Protein AF-G3IIF5-F1 (afdb_monomer_lite)

InterPro domains:
  IPR003054 Keratin, type II [PR01276] (38-46)
  IPR003054 Keratin, type II [PR01276] (65-77)
  IPR003054 Keratin, type II [PR01276] (110-123)
  IPR003054 Keratin, type II [PR01276] (124-143)
  IPR003054 Keratin, type II [PR01276] (235-252)
  IPR003054 Keratin, type II [PR01276] (286-301)
  IPR018039 Intermediate filament protein, conserved site [PS00226] (333-341)
  IPR032444 Keratin type II head [PF16208] (5-32)
  IPR039008 Intermediate filament, rod domain [PF00038] (35-346)
  IPR039008 Intermediate filament, rod domain [PS51842] (36-347)
  IPR039008 Intermediate filament, rod domain [SM01391] (35-346)

Foldseek 3Di:
DDDDDDDDDDDDDPPVPPDPPPPVPDPVNVVVVVVVVVVVVVVVVVVVVVVVVVVVVVVVVVVVVVVVVVVVVVVVPPPPCVVVVVVVVVVVVVVVVVVVVVVVVVVVVVVVVVVVVVVVVVVVVVVVVVVVVVVVVVVVVVVVVVVVVVVVVVVVVVVVVVVVVVVVVVVVVVVVVVVVVVVVVVVVPDPPDPPDDPPPPVVVVVVVVVVVVVVVVVVVVVVVVVVVVVVVVVVVVVVVVVVVVVVVVVVVVVVVVVVVVVVVVVVVVVVVVVVVVVVVVVVVVVVVVVVVVVVVVVVVVVVVVVVVVVVVVVVVVVVVVVVVVVVVVVVVVVVVVVVVVVVVCVVVPDDDDDDDDDDDDDDDDDDDDDDDDDDDDDDDDDDDDDDDDDDDDDDDDDDDDDDDDDDDDDDDDDDDDDDDDDDDDDDDDDD

Radius of gyration: 76.96 Å; chains: 1; bounding box: 159×64×243 Å

Structure (mmCIF, N/CA/C/O backbone):
data_AF-G3IIF5-F1
#
_entry.id   AF-G3IIF5-F1
#
loop_
_atom_site.group_PDB
_atom_site.id
_atom_site.type_symbol
_atom_site.label_atom_id
_atom_site.label_alt_id
_atom_site.label_comp_id
_atom_site.label_asym_id
_atom_site.label_entity_id
_atom_site.label_seq_id
_atom_site.pdbx_PDB_ins_code
_atom_site.Cartn_x
_atom_site.Cartn_y
_atom_site.Cartn_z
_atom_site.occupancy
_atom_site.B_iso_or_equiv
_atom_site.auth_seq_id
_atom_site.auth_comp_id
_atom_site.auth_asym_id
_atom_site.auth_ato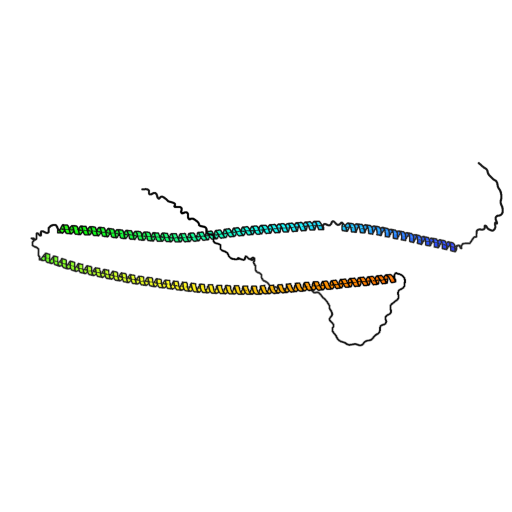m_id
_atom_site.pdbx_PDB_model_num
ATOM 1 N N . MET A 1 1 ? 41.427 35.664 -152.747 1.00 37.69 1 MET A N 1
ATOM 2 C CA . MET A 1 1 ? 42.113 36.935 -153.047 1.00 37.69 1 MET A CA 1
ATOM 3 C C . MET A 1 1 ? 43.599 36.705 -152.803 1.00 37.69 1 MET A C 1
ATOM 5 O O . MET A 1 1 ? 43.997 36.568 -151.658 1.00 37.69 1 MET A O 1
ATOM 9 N N . ALA A 1 2 ? 44.367 36.490 -153.875 1.00 37.22 2 ALA A N 1
ATOM 10 C CA . ALA A 1 2 ? 45.838 36.548 -153.862 1.00 37.22 2 ALA A CA 1
ATOM 11 C C . ALA A 1 2 ? 46.279 38.031 -153.719 1.00 37.22 2 ALA A C 1
ATOM 13 O O . ALA A 1 2 ? 45.378 38.876 -153.762 1.00 37.22 2 ALA A O 1
ATOM 14 N N . PRO A 1 3 ? 47.575 38.416 -153.656 1.00 48.50 3 PRO A N 1
ATOM 15 C CA . PRO A 1 3 ? 48.833 37.652 -153.747 1.00 48.50 3 PRO A CA 1
ATOM 16 C C . PRO A 1 3 ? 49.900 38.134 -152.719 1.00 48.50 3 PRO A C 1
ATOM 18 O O . PRO A 1 3 ? 49.604 38.946 -151.849 1.00 48.50 3 PRO A O 1
ATOM 21 N N . GLY A 1 4 ? 51.156 37.681 -152.825 1.00 41.31 4 GLY A N 1
ATOM 22 C CA . GLY A 1 4 ? 52.276 38.342 -152.135 1.00 41.31 4 GLY A CA 1
ATOM 23 C C . GLY A 1 4 ? 53.551 37.510 -152.025 1.00 41.31 4 GLY A C 1
ATOM 24 O O . GLY A 1 4 ? 53.877 37.028 -150.948 1.00 41.31 4 GLY A O 1
ATOM 25 N N . ALA A 1 5 ? 54.246 37.334 -153.148 1.00 32.97 5 ALA A N 1
ATOM 26 C CA . ALA A 1 5 ? 55.552 36.688 -153.264 1.00 32.97 5 ALA A CA 1
ATOM 27 C C . ALA A 1 5 ? 56.709 37.714 -153.242 1.00 32.97 5 ALA A C 1
ATOM 29 O O . ALA A 1 5 ? 56.517 38.854 -153.659 1.00 32.97 5 ALA A O 1
ATOM 30 N N . GLY A 1 6 ? 57.909 37.257 -152.851 1.00 38.91 6 GLY A N 1
ATOM 31 C CA . GLY A 1 6 ? 59.212 37.945 -152.985 1.00 38.91 6 GLY A CA 1
ATOM 32 C C . GLY A 1 6 ? 59.864 38.199 -151.620 1.00 38.91 6 GLY A C 1
ATOM 33 O O . GLY A 1 6 ? 59.351 39.004 -150.858 1.00 38.91 6 GLY A O 1
ATOM 34 N N . GLY A 1 7 ? 60.904 37.481 -151.173 1.00 35.66 7 GLY A N 1
ATOM 35 C CA . GLY A 1 7 ? 62.223 37.265 -151.804 1.00 35.66 7 GLY A CA 1
ATOM 36 C C . GLY A 1 7 ? 63.204 38.313 -151.222 1.00 35.66 7 GLY A C 1
ATOM 37 O O . GLY A 1 7 ? 62.819 39.467 -151.130 1.00 35.66 7 GLY A O 1
ATOM 38 N N . ILE A 1 8 ? 64.456 38.082 -150.800 1.00 39.34 8 ILE A N 1
ATOM 39 C CA . ILE A 1 8 ? 65.507 37.094 -151.109 1.00 39.34 8 ILE A CA 1
ATOM 40 C C . ILE A 1 8 ? 66.632 37.262 -150.044 1.00 39.34 8 ILE A C 1
ATOM 42 O O . ILE A 1 8 ? 67.011 38.405 -149.795 1.00 39.34 8 ILE A O 1
ATOM 46 N N . HIS A 1 9 ? 67.203 36.180 -149.484 1.00 37.97 9 HIS A N 1
ATOM 47 C CA . HIS A 1 9 ? 68.665 35.892 -149.432 1.00 37.97 9 HIS A CA 1
ATOM 48 C C . HIS A 1 9 ? 68.976 34.605 -148.640 1.00 37.97 9 HIS A C 1
ATOM 50 O O . HIS A 1 9 ? 69.070 34.590 -147.416 1.00 37.97 9 HIS A O 1
ATOM 56 N N . GLU A 1 10 ? 69.150 33.521 -149.391 1.00 35.50 10 GLU A N 1
ATOM 57 C CA . GLU A 1 10 ? 69.888 32.296 -149.048 1.00 35.50 10 GLU A CA 1
ATOM 58 C C . GLU A 1 10 ? 71.389 32.614 -149.281 1.00 35.50 10 GLU A C 1
ATOM 60 O O . GLU A 1 10 ? 71.694 33.415 -150.162 1.00 35.50 10 GLU A O 1
ATOM 65 N N . VAL A 1 11 ? 72.400 32.193 -148.516 1.00 35.38 11 VAL A N 1
ATOM 66 C CA . VAL A 1 11 ? 73.017 30.860 -148.341 1.00 35.38 11 VAL A CA 1
ATOM 67 C C . VAL A 1 11 ? 74.131 31.121 -147.294 1.00 35.38 11 VAL A C 1
ATOM 69 O O . VAL A 1 11 ? 74.827 32.129 -147.376 1.00 35.38 11 VAL A O 1
ATOM 72 N N . THR A 1 12 ? 74.351 30.350 -146.230 1.00 41.41 12 THR A N 1
ATOM 73 C CA . THR A 1 12 ? 75.228 29.166 -146.242 1.00 41.41 12 THR A CA 1
ATOM 74 C C . THR A 1 12 ? 75.060 28.447 -144.903 1.00 41.41 12 THR A C 1
ATOM 76 O O . THR A 1 12 ? 75.749 28.733 -143.925 1.00 41.41 12 THR A O 1
ATOM 79 N N . VAL A 1 13 ? 74.100 27.528 -144.832 1.00 43.28 13 VAL A N 1
ATOM 80 C CA . VAL A 1 13 ? 73.955 26.623 -143.688 1.00 43.28 13 VAL A CA 1
ATOM 81 C C . VAL A 1 13 ? 74.898 25.449 -143.920 1.00 43.28 13 VAL A C 1
ATOM 83 O O . VAL A 1 13 ? 74.824 24.789 -144.953 1.00 43.28 13 VAL A O 1
ATOM 86 N N . ASN A 1 14 ? 75.803 25.207 -142.974 1.00 41.97 14 ASN A N 1
ATOM 87 C CA . ASN A 1 14 ? 76.689 24.045 -142.965 1.00 41.97 14 ASN A CA 1
ATOM 88 C C . ASN A 1 14 ? 75.824 22.769 -142.875 1.00 41.97 14 ASN A C 1
ATOM 90 O O . ASN A 1 14 ? 75.380 22.381 -141.794 1.00 41.97 14 ASN A O 1
ATOM 94 N N . GLN A 1 15 ? 75.541 22.143 -144.022 1.00 55.34 15 GLN A N 1
ATOM 95 C CA . GLN A 1 15 ? 74.650 20.976 -144.141 1.00 55.34 15 GLN A CA 1
ATOM 96 C C . GLN A 1 15 ? 75.220 19.689 -143.506 1.00 55.34 15 GLN A C 1
ATOM 98 O O . GLN A 1 15 ? 74.565 18.653 -143.516 1.00 55.34 15 GLN A O 1
ATOM 103 N N . SER A 1 16 ? 76.410 19.749 -142.907 1.00 53.56 16 SER A N 1
ATOM 104 C CA . SER A 1 16 ? 77.092 18.652 -142.208 1.00 53.56 16 SER A CA 1
ATOM 105 C C . SER A 1 16 ? 77.016 18.732 -140.672 1.00 53.56 16 SER A C 1
ATOM 107 O O . SER A 1 16 ? 77.538 17.846 -140.003 1.00 53.56 16 SER A O 1
ATOM 109 N N . LEU A 1 17 ? 76.354 19.747 -140.094 1.00 46.88 17 LEU A N 1
ATOM 110 C CA . LEU A 1 17 ? 76.209 19.924 -138.632 1.00 46.88 17 LEU A CA 1
ATOM 111 C C . LEU A 1 17 ? 74.750 19.853 -138.128 1.00 46.88 17 LEU A C 1
ATOM 113 O O . LEU A 1 17 ? 74.480 20.144 -136.966 1.00 46.88 17 LEU A O 1
ATOM 117 N N . LEU A 1 18 ? 73.810 19.442 -138.988 1.00 45.41 18 LEU A N 1
ATOM 118 C CA . LEU A 1 18 ? 72.384 19.244 -138.672 1.00 45.41 18 LEU A CA 1
ATOM 119 C C . LEU A 1 18 ? 71.910 17.805 -138.941 1.00 45.41 18 LEU A C 1
ATOM 121 O O . LEU A 1 18 ? 70.740 17.560 -139.228 1.00 45.41 18 LEU A O 1
ATOM 125 N N . THR A 1 19 ? 72.805 16.827 -138.820 1.00 44.69 19 THR A N 1
ATOM 126 C CA . THR A 1 19 ? 72.412 15.423 -138.664 1.00 44.69 19 THR A CA 1
ATOM 127 C C . THR A 1 19 ? 72.025 15.179 -137.204 1.00 44.69 19 THR A C 1
ATOM 129 O O . THR A 1 19 ? 72.863 15.409 -136.327 1.00 44.69 19 THR A O 1
ATOM 132 N N . PRO A 1 20 ? 70.798 14.712 -136.900 1.00 47.69 20 PRO A N 1
ATOM 133 C CA . PRO A 1 20 ? 70.454 14.260 -135.559 1.00 47.69 20 PRO A CA 1
ATOM 134 C C . PRO A 1 20 ? 71.473 13.205 -135.129 1.00 47.69 20 PRO A C 1
ATOM 136 O O . PRO A 1 20 ? 71.656 12.212 -135.831 1.00 47.69 20 PRO A O 1
ATOM 139 N N . LEU A 1 21 ? 72.150 13.419 -134.000 1.00 37.00 21 LEU A N 1
ATOM 140 C CA . LEU A 1 21 ? 72.932 12.375 -133.342 1.00 37.00 21 LEU A CA 1
ATOM 141 C C . LEU A 1 21 ? 71.975 11.225 -133.005 1.00 37.00 21 LEU A C 1
ATOM 143 O O . LEU A 1 21 ? 71.255 11.262 -132.008 1.00 37.00 21 LEU A O 1
ATOM 147 N N . HIS A 1 22 ? 71.935 10.226 -133.885 1.00 46.00 22 HIS A N 1
ATOM 148 C CA . HIS A 1 22 ? 71.222 8.974 -133.697 1.00 46.00 22 HIS A CA 1
ATOM 149 C C . HIS A 1 22 ? 72.058 8.124 -132.737 1.00 46.00 22 HIS A C 1
ATOM 151 O O . HIS A 1 22 ? 72.814 7.244 -133.134 1.00 46.00 22 HIS A O 1
ATOM 157 N N . LEU A 1 23 ? 71.980 8.458 -131.448 1.00 51.62 23 LEU A N 1
ATOM 158 C CA . LEU A 1 23 ? 72.307 7.511 -130.393 1.00 51.62 23 LEU A CA 1
ATOM 159 C C . LEU A 1 23 ? 71.288 6.384 -130.544 1.00 51.62 23 LEU A C 1
ATOM 161 O O . LEU A 1 23 ? 70.125 6.563 -130.179 1.00 51.62 23 LEU A O 1
ATOM 165 N N . GLU A 1 24 ? 71.695 5.262 -131.135 1.00 47.94 24 GLU A N 1
ATOM 166 C CA . GLU A 1 24 ? 70.956 4.011 -131.013 1.00 47.94 24 GLU A CA 1
ATOM 167 C C . GLU A 1 24 ? 70.835 3.713 -129.514 1.00 47.94 24 GLU A C 1
ATOM 169 O O . GLU A 1 24 ? 71.742 3.190 -128.870 1.00 47.94 24 GLU A O 1
ATOM 174 N N . ILE A 1 25 ? 69.728 4.153 -128.916 1.00 50.75 25 ILE A N 1
ATOM 175 C CA . ILE A 1 25 ? 69.337 3.732 -127.582 1.00 50.75 25 ILE A CA 1
ATOM 176 C C . ILE A 1 25 ? 68.997 2.261 -127.752 1.00 50.75 25 ILE A C 1
ATOM 178 O O . ILE A 1 25 ? 67.984 1.926 -128.362 1.00 50.75 25 ILE A O 1
ATOM 182 N N . ASP A 1 26 ? 69.891 1.415 -127.252 1.00 50.56 26 ASP A N 1
ATOM 183 C CA . ASP A 1 26 ? 69.771 -0.035 -127.240 1.00 50.56 26 ASP A CA 1
ATOM 184 C C . ASP A 1 26 ? 68.300 -0.459 -126.994 1.00 50.56 26 ASP A C 1
ATOM 186 O O . ASP A 1 26 ? 67.712 -0.072 -125.970 1.00 50.56 26 ASP A O 1
ATOM 190 N N . PRO A 1 27 ? 67.668 -1.224 -127.911 1.00 61.47 27 PRO A N 1
ATOM 191 C CA . PRO A 1 27 ? 66.296 -1.710 -127.758 1.00 61.47 27 PRO A CA 1
ATOM 192 C C . PRO A 1 27 ? 66.064 -2.442 -126.429 1.00 61.47 27 PRO A C 1
ATOM 194 O O . PRO A 1 27 ? 64.935 -2.470 -125.927 1.00 61.47 27 PRO A O 1
ATOM 197 N N . SER A 1 28 ? 67.123 -2.999 -125.828 1.00 61.47 28 SER A N 1
ATOM 198 C CA . SER A 1 28 ? 67.081 -3.606 -124.498 1.00 61.47 28 SER A CA 1
ATOM 199 C C . SER A 1 28 ? 66.859 -2.564 -123.385 1.00 61.47 28 SER A C 1
ATOM 201 O O . SER A 1 28 ? 65.996 -2.754 -122.524 1.00 61.47 28 SER A O 1
ATOM 203 N N . LEU A 1 29 ? 67.521 -1.403 -123.457 1.00 65.19 29 LEU A N 1
ATOM 204 C CA . LEU A 1 29 ? 67.447 -0.319 -122.472 1.00 65.19 29 LEU A CA 1
ATOM 205 C C . LEU A 1 29 ? 66.077 0.370 -122.479 1.00 65.19 29 LEU A C 1
ATOM 207 O O . LEU A 1 29 ? 65.566 0.775 -121.436 1.00 65.19 29 LEU A O 1
ATOM 211 N N . GLN A 1 30 ? 65.451 0.496 -123.651 1.00 64.94 30 GLN A N 1
ATOM 212 C CA . GLN A 1 30 ? 64.113 1.078 -123.784 1.00 64.94 30 GLN A CA 1
ATOM 213 C C . GLN A 1 30 ? 63.021 0.129 -123.271 1.00 64.94 30 GLN A C 1
ATOM 215 O O . GLN A 1 30 ? 62.010 0.589 -122.730 1.00 64.94 30 GLN A O 1
ATOM 220 N N . ARG A 1 31 ? 63.249 -1.190 -123.368 1.00 70.81 31 ARG A N 1
ATOM 221 C CA . ARG A 1 31 ? 62.397 -2.210 -122.746 1.00 70.81 31 ARG A CA 1
ATOM 222 C C . ARG A 1 31 ? 62.507 -2.160 -121.224 1.00 70.81 31 ARG A C 1
ATOM 224 O O . ARG A 1 31 ? 61.472 -2.038 -120.578 1.00 70.81 31 ARG A O 1
ATOM 231 N N . VAL A 1 32 ? 63.727 -2.113 -120.678 1.00 75.00 32 VAL A N 1
ATOM 232 C CA . VAL A 1 32 ? 63.981 -1.978 -119.230 1.00 75.00 32 VAL A CA 1
ATOM 233 C C . VAL A 1 32 ? 63.388 -0.681 -118.678 1.00 75.00 32 VAL A C 1
ATOM 235 O O . VAL A 1 32 ? 62.651 -0.727 -117.702 1.00 75.00 32 VAL A O 1
ATOM 238 N N . ARG A 1 33 ? 63.573 0.471 -119.342 1.00 74.81 33 ARG A N 1
ATOM 239 C CA . ARG A 1 33 ? 62.959 1.740 -118.898 1.00 74.81 33 ARG A CA 1
ATOM 240 C C . ARG A 1 33 ? 61.429 1.704 -118.914 1.00 74.81 33 ARG A C 1
ATOM 242 O O . ARG A 1 33 ? 60.783 2.382 -118.115 1.00 74.81 33 ARG A O 1
ATOM 249 N N . LYS A 1 34 ? 60.826 0.961 -119.848 1.00 76.56 34 LYS A N 1
ATOM 250 C CA . LYS A 1 34 ? 59.371 0.770 -119.897 1.00 76.56 34 LYS A CA 1
ATOM 251 C C . LYS A 1 34 ? 58.908 -0.148 -118.765 1.00 76.56 34 LYS A C 1
ATOM 253 O O . LYS A 1 34 ? 57.925 0.185 -118.116 1.00 76.56 34 LYS A O 1
ATOM 258 N N . GLU A 1 35 ? 59.651 -1.216 -118.487 1.00 79.19 35 GLU A N 1
ATOM 259 C CA . GLU A 1 35 ? 59.414 -2.156 -117.385 1.00 79.19 35 GLU A CA 1
ATOM 260 C C . GLU A 1 35 ? 59.573 -1.481 -116.011 1.00 79.19 35 GLU A C 1
ATOM 262 O O . GLU A 1 35 ? 58.678 -1.589 -115.179 1.00 79.19 35 GLU A O 1
ATOM 267 N N . GLU A 1 36 ? 60.619 -0.677 -115.799 1.00 80.06 36 GLU A N 1
ATOM 268 C CA . GLU A 1 36 ? 60.804 0.158 -114.603 1.00 80.06 36 GLU A CA 1
ATOM 269 C C . GLU A 1 36 ? 59.676 1.182 -114.453 1.00 80.06 36 GLU A C 1
ATOM 271 O O . GLU A 1 36 ? 59.138 1.367 -113.364 1.00 80.06 36 GLU A O 1
ATOM 276 N N . LYS A 1 37 ? 59.247 1.825 -115.547 1.00 82.25 37 LYS A N 1
ATOM 277 C CA . LYS A 1 37 ? 58.102 2.746 -115.522 1.00 82.25 37 LYS A CA 1
ATOM 278 C C . LYS A 1 37 ? 56.797 2.023 -115.175 1.00 82.25 37 LYS A C 1
ATOM 280 O O . LYS A 1 37 ? 55.964 2.595 -114.475 1.00 82.25 37 LYS A O 1
ATOM 285 N N . GLU A 1 38 ? 56.605 0.793 -115.644 1.00 80.31 38 GLU A N 1
ATOM 286 C CA . GLU A 1 38 ? 55.465 -0.069 -115.303 1.00 80.31 38 GLU A CA 1
ATOM 287 C C . GLU A 1 38 ? 55.519 -0.492 -113.825 1.00 80.31 38 GLU A C 1
ATOM 289 O O . GLU A 1 38 ? 54.514 -0.413 -113.119 1.00 80.31 38 GLU A O 1
ATOM 294 N N . GLN A 1 39 ? 56.700 -0.859 -113.319 1.00 81.06 39 GLN A N 1
ATOM 295 C CA . GLN A 1 39 ? 56.921 -1.216 -111.918 1.00 81.06 39 GLN A CA 1
ATOM 296 C C . GLN A 1 39 ? 56.698 -0.024 -110.990 1.00 81.06 39 GLN A C 1
ATOM 298 O O . GLN A 1 39 ? 55.959 -0.165 -110.015 1.00 81.06 39 GLN A O 1
ATOM 303 N N . ILE A 1 40 ? 57.242 1.152 -111.324 1.00 82.38 40 ILE A N 1
ATOM 304 C CA . ILE A 1 40 ? 57.019 2.409 -110.599 1.00 82.38 40 ILE A CA 1
ATOM 305 C C . ILE A 1 40 ? 55.537 2.776 -110.629 1.00 82.38 40 ILE A C 1
ATOM 307 O O . ILE A 1 40 ? 55.003 3.169 -109.600 1.00 82.38 40 ILE A O 1
ATOM 311 N N . LYS A 1 41 ? 54.833 2.596 -111.754 1.00 83.19 41 LYS A N 1
ATOM 312 C CA . LYS A 1 41 ? 53.372 2.773 -111.803 1.00 83.19 41 LYS A CA 1
ATOM 313 C C . LYS A 1 41 ? 52.639 1.774 -110.914 1.00 83.19 41 LYS A C 1
ATOM 315 O O . LYS A 1 41 ? 51.730 2.174 -110.198 1.00 83.19 41 LYS A O 1
ATOM 320 N N . SER A 1 42 ? 53.027 0.498 -110.915 1.00 84.56 42 SER A N 1
ATOM 321 C CA . SER A 1 42 ? 52.410 -0.512 -110.046 1.00 84.56 42 SER A CA 1
ATOM 322 C C . SER A 1 42 ? 52.642 -0.190 -108.569 1.00 84.56 42 SER A C 1
ATOM 324 O O . SER A 1 42 ? 51.741 -0.341 -107.749 1.00 84.56 42 SER A O 1
ATOM 326 N N . LEU A 1 43 ? 53.837 0.300 -108.236 1.00 86.50 43 LEU A N 1
ATOM 327 C CA . LEU A 1 43 ? 54.222 0.667 -106.885 1.00 86.50 43 LEU A CA 1
ATOM 328 C C . LEU A 1 43 ? 53.516 1.954 -106.455 1.00 86.50 43 LEU A C 1
ATOM 330 O O . LEU A 1 43 ? 53.018 2.026 -105.342 1.00 86.50 43 LEU A O 1
ATOM 334 N N . ASN A 1 44 ? 53.390 2.929 -107.352 1.00 86.81 44 ASN A N 1
ATOM 335 C CA . ASN A 1 44 ? 52.639 4.156 -107.118 1.00 86.81 44 ASN A CA 1
ATOM 336 C C . ASN A 1 44 ? 51.141 3.863 -106.944 1.00 86.81 44 ASN A C 1
ATOM 338 O O . ASN A 1 44 ? 50.545 4.339 -105.990 1.00 86.81 44 ASN A O 1
ATOM 342 N N . ASN A 1 45 ? 50.557 2.972 -107.750 1.00 86.81 45 ASN A N 1
ATOM 343 C CA . ASN A 1 45 ? 49.181 2.504 -107.550 1.00 86.81 45 ASN A CA 1
ATOM 344 C C . ASN A 1 45 ? 49.012 1.783 -106.203 1.00 86.81 45 ASN A C 1
ATOM 346 O O . ASN A 1 45 ? 48.003 1.972 -105.524 1.00 86.81 45 ASN A O 1
ATOM 350 N N . LYS A 1 46 ? 50.009 0.994 -105.775 1.00 87.44 46 LYS A N 1
ATOM 351 C CA . LYS A 1 46 ? 50.026 0.397 -104.431 1.00 87.44 46 LYS A CA 1
ATOM 352 C C . LYS A 1 46 ? 50.117 1.475 -103.347 1.00 87.44 46 LYS A C 1
ATOM 354 O O . LYS A 1 46 ? 49.343 1.418 -102.397 1.00 87.44 46 LYS A O 1
ATOM 359 N N . PHE A 1 47 ? 50.976 2.483 -103.491 1.00 88.12 47 PHE A N 1
ATOM 360 C CA . PHE A 1 47 ? 51.061 3.604 -102.550 1.00 88.12 47 PHE A CA 1
ATOM 361 C C . PHE A 1 47 ? 49.771 4.422 -102.497 1.00 88.12 47 PHE A C 1
ATOM 363 O O . PHE A 1 47 ? 49.320 4.732 -101.402 1.00 88.12 47 PHE A O 1
ATOM 370 N N . ALA A 1 48 ? 49.131 4.695 -103.633 1.00 85.19 48 ALA A N 1
ATOM 371 C CA . ALA A 1 48 ? 47.821 5.332 -103.685 1.00 85.19 48 ALA A CA 1
ATOM 372 C C . ALA A 1 48 ? 46.784 4.507 -102.907 1.00 85.19 48 ALA A C 1
ATOM 374 O O . ALA A 1 48 ? 46.113 5.047 -102.034 1.00 85.19 48 ALA A O 1
ATOM 375 N N . SER A 1 49 ? 46.753 3.181 -103.101 1.00 87.81 49 SER A N 1
ATOM 376 C CA . SER A 1 49 ? 45.852 2.302 -102.340 1.00 87.81 49 SER A CA 1
ATOM 377 C C . SER A 1 49 ? 46.145 2.278 -100.831 1.00 87.81 49 SER A C 1
ATOM 379 O O . SER A 1 49 ? 45.219 2.207 -100.023 1.00 87.81 49 SER A O 1
ATOM 381 N N . PHE A 1 50 ? 47.416 2.384 -100.425 1.00 90.75 50 PHE A N 1
ATOM 382 C CA . PHE A 1 50 ? 47.796 2.492 -99.015 1.00 90.75 50 PHE A CA 1
ATOM 383 C C . PHE A 1 50 ? 47.422 3.853 -98.424 1.00 90.75 50 PHE A C 1
ATOM 385 O O . PHE A 1 50 ? 46.912 3.897 -97.309 1.00 90.75 50 PHE A O 1
ATOM 392 N N . ILE A 1 51 ? 47.619 4.946 -99.164 1.00 89.06 51 ILE A N 1
ATOM 393 C CA . ILE A 1 51 ? 47.207 6.294 -98.751 1.00 89.06 51 ILE A CA 1
ATOM 394 C C . ILE A 1 51 ? 45.687 6.350 -98.588 1.00 89.06 51 ILE A C 1
ATOM 396 O O . ILE A 1 51 ? 45.205 6.853 -97.574 1.00 89.06 51 ILE A O 1
ATOM 400 N N . ASP A 1 52 ? 44.930 5.770 -99.519 1.00 89.00 52 ASP A N 1
ATOM 401 C CA . ASP A 1 52 ? 43.473 5.673 -99.417 1.00 89.00 52 ASP A CA 1
ATOM 402 C C . ASP A 1 52 ? 43.052 4.832 -98.207 1.00 89.00 52 ASP A C 1
ATOM 404 O O . ASP A 1 52 ? 42.114 5.189 -97.490 1.00 89.00 52 ASP A O 1
ATOM 408 N N . LYS A 1 53 ? 43.779 3.745 -97.914 1.00 91.94 53 LYS A N 1
ATOM 409 C CA . LYS A 1 53 ? 43.515 2.916 -96.734 1.00 91.94 53 LYS A CA 1
ATOM 410 C C . LYS A 1 53 ? 43.813 3.648 -95.426 1.00 91.94 53 LYS A C 1
ATOM 412 O O . LYS A 1 53 ? 43.023 3.527 -94.492 1.00 91.94 53 LYS A O 1
ATOM 417 N N . VAL A 1 54 ? 44.909 4.402 -95.353 1.00 91.38 54 VAL A N 1
ATOM 418 C CA . VAL A 1 54 ? 45.256 5.222 -94.183 1.00 91.38 54 VAL A CA 1
ATOM 419 C C . VAL A 1 54 ? 44.219 6.321 -93.988 1.00 91.38 54 VAL A C 1
ATOM 421 O O . VAL A 1 54 ? 43.675 6.426 -92.897 1.00 91.38 54 VAL A O 1
ATOM 424 N N . ARG A 1 55 ? 43.834 7.044 -95.047 1.00 90.06 55 ARG A N 1
ATOM 425 C CA . ARG A 1 55 ? 42.762 8.052 -94.977 1.00 90.06 55 ARG A CA 1
ATOM 426 C C . ARG A 1 55 ? 41.439 7.457 -94.515 1.00 90.06 55 ARG A C 1
ATOM 428 O O . ARG A 1 55 ? 40.750 8.051 -93.693 1.00 90.06 55 ARG A O 1
ATOM 435 N N . PHE A 1 56 ? 41.083 6.272 -95.006 1.00 93.19 56 PHE A N 1
ATOM 436 C CA . PHE A 1 56 ? 39.880 5.572 -94.564 1.00 93.19 56 PHE A CA 1
ATOM 437 C C . PHE A 1 56 ? 39.945 5.198 -93.076 1.00 93.19 56 PHE A C 1
ATOM 439 O O . PHE A 1 56 ? 38.960 5.368 -92.361 1.00 93.19 56 PHE A O 1
ATOM 446 N N . LEU A 1 57 ? 41.096 4.723 -92.594 1.00 91.88 57 LEU A N 1
ATOM 447 C CA . LEU A 1 57 ? 41.300 4.400 -91.179 1.00 91.88 57 LEU A CA 1
ATOM 448 C C . LEU A 1 57 ? 41.317 5.653 -90.292 1.00 91.88 57 LEU A C 1
ATOM 450 O O . LEU A 1 57 ? 40.721 5.638 -89.221 1.00 91.88 57 LEU A O 1
ATOM 454 N N . GLU A 1 58 ? 41.920 6.752 -90.741 1.00 91.06 58 GLU A N 1
ATOM 455 C CA . GLU A 1 58 ? 41.879 8.049 -90.053 1.00 91.06 58 GLU A CA 1
ATOM 456 C C . GLU A 1 58 ? 40.449 8.587 -89.964 1.00 91.06 58 GLU A C 1
ATOM 458 O O . GLU A 1 58 ? 40.010 9.015 -88.897 1.00 91.06 58 GLU A O 1
ATOM 463 N N . GLN A 1 59 ? 39.687 8.502 -91.059 1.00 92.56 59 GLN A N 1
ATOM 464 C CA . GLN A 1 59 ? 38.274 8.869 -91.083 1.00 92.56 59 GLN A CA 1
ATOM 465 C C . GLN A 1 59 ? 37.473 8.012 -90.092 1.00 92.56 59 GLN A C 1
ATOM 467 O O . GLN A 1 59 ? 36.659 8.542 -89.337 1.00 92.56 59 GLN A O 1
ATOM 472 N N . GLN A 1 60 ? 37.719 6.697 -90.057 1.00 93.31 60 GLN A N 1
ATOM 473 C CA . GLN A 1 60 ? 37.078 5.797 -89.097 1.00 93.31 60 GLN A CA 1
ATOM 474 C C . GLN A 1 60 ? 37.453 6.128 -87.651 1.00 93.31 60 GLN A C 1
ATOM 476 O O . GLN A 1 60 ? 36.563 6.184 -86.806 1.00 93.31 60 GLN A O 1
ATOM 481 N N . ASN A 1 61 ? 38.725 6.407 -87.364 1.00 91.44 61 ASN A N 1
ATOM 482 C CA . ASN A 1 61 ? 39.161 6.811 -86.028 1.00 91.44 61 ASN A CA 1
ATOM 483 C C . ASN A 1 61 ? 38.509 8.124 -85.596 1.00 91.44 61 ASN A C 1
ATOM 485 O O . ASN A 1 61 ? 38.010 8.206 -84.481 1.00 91.44 61 ASN A O 1
ATOM 489 N N . LYS A 1 62 ? 38.390 9.109 -86.490 1.00 93.62 62 LYS A N 1
ATOM 490 C CA . LYS A 1 62 ? 37.695 10.371 -86.198 1.00 93.62 62 LYS A CA 1
ATOM 491 C C . LYS A 1 62 ? 36.209 10.163 -85.881 1.00 93.62 62 LYS A C 1
ATOM 493 O O . LYS A 1 62 ? 35.649 10.796 -84.983 1.00 93.62 62 LYS A O 1
ATOM 498 N N . VAL A 1 63 ? 35.550 9.255 -86.603 1.00 92.94 63 VAL A N 1
ATOM 499 C CA . VAL A 1 63 ? 34.162 8.854 -86.317 1.00 92.94 63 VAL A CA 1
ATOM 500 C C . VAL A 1 63 ? 34.063 8.116 -84.977 1.00 92.94 63 VAL A C 1
ATOM 502 O O . VAL A 1 63 ? 33.110 8.326 -84.229 1.00 92.94 63 VAL A O 1
ATOM 505 N N . LEU A 1 64 ? 35.039 7.275 -84.632 1.00 92.00 64 LEU A N 1
ATOM 506 C CA . LEU A 1 64 ? 35.071 6.586 -83.340 1.00 92.00 64 LEU A CA 1
ATOM 507 C C . LEU A 1 64 ? 35.338 7.548 -82.179 1.00 92.00 64 LEU A C 1
ATOM 509 O O . LEU A 1 64 ? 34.670 7.435 -81.157 1.00 92.00 64 LEU A O 1
ATOM 513 N N . GLU A 1 65 ? 36.234 8.519 -82.342 1.00 90.50 65 GLU A N 1
ATOM 514 C CA . GLU A 1 65 ? 36.508 9.567 -81.352 1.00 90.50 65 GLU A CA 1
ATOM 515 C C . GLU A 1 65 ? 35.273 10.429 -81.088 1.00 90.50 65 GLU A C 1
ATOM 517 O O . GLU A 1 65 ? 34.892 10.636 -79.937 1.00 90.50 65 GLU A O 1
ATOM 522 N N . THR A 1 66 ? 34.589 10.886 -82.141 1.00 89.00 66 THR A N 1
ATOM 523 C CA . THR A 1 66 ? 33.348 11.663 -81.984 1.00 89.00 66 THR A CA 1
ATOM 524 C C . THR A 1 66 ? 32.238 10.834 -81.343 1.00 89.00 66 THR A C 1
ATOM 526 O O . THR A 1 66 ? 31.560 11.313 -80.433 1.00 89.00 66 THR A O 1
ATOM 529 N N . LYS A 1 67 ? 32.089 9.563 -81.738 1.00 88.94 67 LYS A N 1
ATOM 530 C CA . LYS A 1 67 ? 31.134 8.638 -81.114 1.00 88.94 67 LYS A CA 1
ATOM 531 C C . LYS A 1 67 ? 31.463 8.380 -79.643 1.00 88.94 67 LYS A C 1
ATOM 533 O O . LYS A 1 67 ? 30.550 8.322 -78.823 1.00 88.94 67 LYS A O 1
ATOM 538 N N . TRP A 1 68 ? 32.742 8.237 -79.305 1.00 85.50 68 TRP A N 1
ATOM 539 C CA . TRP A 1 68 ? 33.208 8.087 -77.930 1.0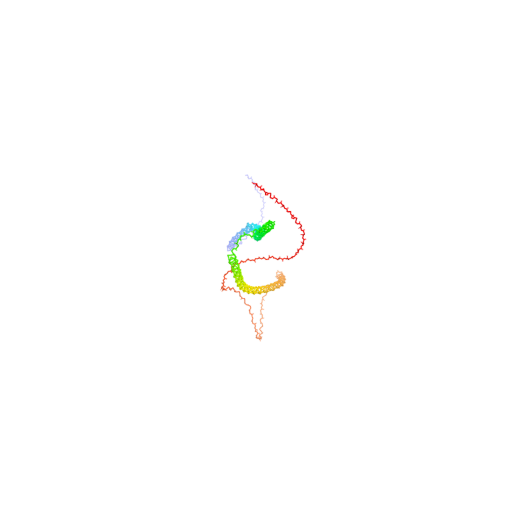0 85.50 68 TRP A CA 1
ATOM 540 C C . TRP A 1 68 ? 32.900 9.334 -77.104 1.00 85.50 68 TRP A C 1
ATOM 542 O O . TRP A 1 68 ? 32.324 9.217 -76.027 1.00 85.50 68 TRP A O 1
ATOM 552 N N . SER A 1 69 ? 33.190 10.524 -77.634 1.00 86.06 69 SER A N 1
ATOM 553 C CA . SER A 1 69 ? 32.906 11.785 -76.944 1.00 86.06 69 SER A CA 1
ATOM 554 C C . SER A 1 69 ? 31.409 11.980 -76.687 1.00 86.06 69 SER A C 1
ATOM 556 O O . SER A 1 69 ? 31.022 12.320 -75.572 1.00 86.06 69 SER A O 1
ATOM 558 N N . LEU A 1 70 ? 30.558 11.689 -77.678 1.00 84.62 70 LEU A N 1
ATOM 559 C CA . LEU A 1 70 ? 29.098 11.734 -77.527 1.00 84.62 70 LEU A CA 1
ATOM 560 C C . LEU A 1 70 ? 28.589 10.718 -76.496 1.00 84.62 70 LEU A C 1
ATOM 562 O O . LEU A 1 70 ? 27.703 11.025 -75.703 1.00 84.62 70 LEU A O 1
ATOM 566 N N . LEU A 1 71 ? 29.147 9.504 -76.480 1.00 82.62 71 LEU A N 1
ATOM 567 C CA . LEU A 1 71 ? 28.788 8.489 -75.487 1.00 82.62 71 LEU A CA 1
ATOM 568 C C . LEU A 1 71 ? 29.232 8.878 -74.075 1.00 82.62 71 LEU A C 1
ATOM 570 O O . LEU A 1 71 ? 28.498 8.615 -73.123 1.00 82.62 71 LEU A O 1
ATOM 574 N N . GLN A 1 72 ? 30.404 9.499 -73.934 1.00 79.00 72 GLN A N 1
ATOM 575 C CA . GLN A 1 72 ? 30.905 10.004 -72.661 1.00 79.00 72 GLN A CA 1
ATOM 576 C C . GLN A 1 72 ? 29.968 11.092 -72.119 1.00 79.00 72 GLN A C 1
ATOM 578 O O . GLN A 1 72 ? 29.510 10.976 -70.987 1.00 79.00 72 GLN A O 1
ATOM 583 N N . GLU A 1 73 ? 29.614 12.080 -72.946 1.00 75.06 73 GLU A N 1
ATOM 584 C CA . GLU A 1 73 ? 28.701 13.178 -72.599 1.00 75.06 73 GLU A CA 1
ATOM 585 C C . GLU A 1 73 ? 27.281 12.681 -72.274 1.00 75.06 73 GLU A C 1
ATOM 587 O O . GLU A 1 73 ? 26.653 13.121 -71.305 1.00 75.06 73 GLU A O 1
ATOM 592 N N . HIS A 1 74 ? 26.796 11.681 -73.016 1.00 67.75 74 HIS A N 1
ATOM 593 C CA . HIS A 1 74 ? 25.522 11.023 -72.730 1.00 67.75 74 HIS A CA 1
ATOM 594 C C . HIS A 1 74 ? 25.541 10.237 -71.403 1.00 67.75 74 HIS A C 1
ATOM 596 O O . HIS A 1 74 ? 24.531 10.126 -70.708 1.00 67.75 74 HIS A O 1
ATOM 602 N N . LYS A 1 75 ? 26.698 9.691 -71.006 1.00 62.09 75 LYS A N 1
ATOM 603 C CA . LYS A 1 75 ? 26.850 8.978 -69.730 1.00 62.09 75 LYS A CA 1
ATOM 604 C C . LYS A 1 75 ? 26.846 9.940 -68.540 1.00 62.09 75 LYS A C 1
ATOM 606 O O . LYS A 1 75 ? 26.280 9.589 -67.508 1.00 62.09 75 LYS A O 1
ATOM 611 N N . THR A 1 76 ? 27.406 11.143 -68.691 1.00 60.44 76 THR A N 1
ATOM 612 C CA . THR A 1 76 ? 27.341 12.218 -67.682 1.00 60.44 76 THR A CA 1
ATOM 613 C C . THR A 1 76 ? 25.948 12.834 -67.557 1.00 60.44 76 THR A C 1
ATOM 615 O O . THR A 1 76 ? 25.599 13.330 -66.491 1.00 60.44 76 THR A O 1
ATOM 618 N N . THR A 1 77 ? 25.135 12.782 -68.615 1.00 58.12 77 THR A N 1
ATOM 619 C CA . THR A 1 77 ? 23.756 13.305 -68.637 1.00 58.12 77 THR A CA 1
ATOM 620 C C . THR A 1 77 ? 22.690 12.270 -68.281 1.00 58.12 77 THR A C 1
ATOM 622 O O . THR A 1 77 ? 21.500 12.585 -68.337 1.00 58.12 77 THR A O 1
ATOM 625 N N . ARG A 1 78 ? 23.069 11.055 -67.842 1.00 61.09 78 ARG A N 1
ATOM 626 C CA . ARG A 1 78 ? 22.119 10.158 -67.166 1.00 61.09 78 ARG A CA 1
ATOM 627 C C . ARG A 1 78 ? 21.515 10.917 -65.988 1.00 61.09 78 ARG A C 1
ATOM 629 O O . ARG A 1 78 ? 22.209 11.214 -65.023 1.00 61.09 78 ARG A O 1
ATOM 636 N N . THR A 1 79 ? 20.236 11.257 -66.119 1.00 65.94 79 THR A N 1
ATOM 637 C CA . THR A 1 79 ? 19.441 12.056 -65.184 1.00 65.94 79 THR A CA 1
ATOM 638 C C . THR A 1 79 ? 19.759 11.670 -63.745 1.00 65.94 79 THR A C 1
ATOM 640 O O . THR A 1 79 ? 19.428 10.564 -63.313 1.00 65.94 79 THR A O 1
ATOM 643 N N . ASN A 1 80 ? 20.438 12.562 -63.026 1.00 70.56 80 ASN A N 1
ATOM 644 C CA . ASN A 1 80 ? 20.840 12.316 -61.653 1.00 70.56 80 ASN A CA 1
ATOM 645 C C . ASN A 1 80 ? 19.591 12.359 -60.756 1.00 70.56 80 ASN A C 1
ATOM 647 O O . ASN A 1 80 ? 19.127 13.430 -60.375 1.00 70.56 80 ASN A O 1
ATOM 651 N N . LEU A 1 81 ? 19.005 11.188 -60.496 1.00 79.25 81 LEU A N 1
ATOM 652 C CA . LEU A 1 81 ? 17.818 11.006 -59.650 1.00 79.25 81 LEU A CA 1
ATOM 653 C C . LEU A 1 81 ? 18.165 10.966 -58.154 1.00 79.25 81 LEU A C 1
ATOM 655 O O . LEU A 1 81 ? 17.269 11.002 -57.313 1.00 79.25 81 LEU A O 1
ATOM 659 N N . GLU A 1 82 ? 19.453 10.911 -57.820 1.00 84.44 82 GLU A N 1
ATOM 660 C CA . GLU A 1 82 ? 19.962 10.818 -56.453 1.00 84.44 82 GLU A CA 1
ATOM 661 C C . GLU A 1 82 ? 19.502 11.989 -55.565 1.00 84.44 82 GLU A C 1
ATOM 663 O O . GLU A 1 82 ? 19.001 11.716 -54.479 1.00 84.44 82 GLU A O 1
ATOM 668 N N . PRO A 1 83 ? 19.485 13.263 -56.019 1.00 87.81 83 PRO A N 1
ATOM 669 C CA . PRO A 1 83 ? 18.952 14.371 -55.223 1.00 87.81 83 PRO A CA 1
ATOM 670 C C . PRO A 1 83 ? 17.446 14.268 -54.942 1.00 87.81 83 PRO A C 1
ATOM 672 O O . PRO A 1 83 ? 16.986 14.719 -53.897 1.00 87.81 83 PRO A O 1
ATOM 675 N N . MET A 1 84 ? 16.666 13.672 -55.853 1.00 87.44 84 MET A N 1
ATOM 676 C CA . MET A 1 84 ? 15.228 13.444 -55.649 1.00 87.44 84 MET A CA 1
ATOM 677 C C . MET A 1 84 ? 14.982 12.343 -54.617 1.00 87.44 84 MET A C 1
ATOM 679 O O . MET A 1 84 ? 14.140 12.511 -53.734 1.00 87.44 84 MET A O 1
ATOM 683 N N . PHE A 1 85 ? 15.733 11.240 -54.694 1.00 90.25 85 PHE A N 1
ATOM 684 C CA . PHE A 1 85 ? 15.668 10.189 -53.680 1.00 90.25 85 PHE A CA 1
ATOM 685 C C . PHE A 1 85 ? 16.158 10.690 -52.324 1.00 90.25 85 PHE A C 1
ATOM 687 O O . PHE A 1 85 ? 15.494 10.440 -51.322 1.00 90.25 85 PHE A O 1
ATOM 694 N N . GLU A 1 86 ? 17.243 11.462 -52.289 1.00 93.94 86 GLU A N 1
ATOM 695 C CA . GLU A 1 86 ? 17.769 12.036 -51.053 1.00 93.94 86 GLU A CA 1
ATOM 696 C C . GLU A 1 86 ? 16.757 12.994 -50.415 1.00 93.94 86 GLU A C 1
ATOM 698 O O . GLU A 1 86 ? 16.481 12.868 -49.223 1.00 93.94 86 GLU A O 1
ATOM 703 N N . ALA A 1 87 ? 16.120 13.874 -51.202 1.00 94.31 87 ALA A N 1
ATOM 704 C CA . ALA A 1 87 ? 15.057 14.769 -50.736 1.00 94.31 87 ALA A CA 1
ATOM 705 C C . ALA A 1 87 ? 13.830 14.004 -50.206 1.00 94.31 87 ALA A C 1
ATOM 707 O O . ALA A 1 87 ? 13.246 14.372 -49.183 1.00 94.31 87 ALA A O 1
ATOM 708 N N . TYR A 1 88 ? 13.441 12.911 -50.870 1.00 95.31 88 TYR A N 1
ATOM 709 C CA . TYR A 1 88 ? 12.346 12.057 -50.411 1.00 95.31 88 TYR A CA 1
ATOM 710 C C . TYR A 1 88 ? 12.696 11.339 -49.099 1.00 95.31 88 TYR A C 1
ATOM 712 O O . TYR A 1 88 ? 11.890 11.333 -48.167 1.00 95.31 88 TYR A O 1
ATOM 720 N N . ILE A 1 89 ? 13.918 10.808 -48.983 1.00 95.44 89 ILE A N 1
ATOM 721 C CA . ILE A 1 89 ? 14.434 10.179 -47.761 1.00 95.44 89 ILE A CA 1
ATOM 722 C C . ILE A 1 89 ? 14.499 11.197 -46.618 1.00 95.44 89 ILE A C 1
ATOM 724 O O . ILE A 1 89 ? 14.067 10.886 -45.507 1.00 95.44 89 ILE A O 1
ATOM 728 N N . THR A 1 90 ? 14.977 12.422 -46.863 1.00 96.94 90 THR A N 1
ATOM 729 C CA . THR A 1 90 ? 14.993 13.475 -45.832 1.00 96.94 90 THR A CA 1
ATOM 730 C C . THR A 1 90 ? 13.584 13.860 -45.402 1.00 96.94 90 THR A C 1
ATOM 732 O O . THR A 1 90 ? 13.334 14.002 -44.205 1.00 96.94 90 THR A O 1
ATOM 735 N N . ASN A 1 91 ? 12.636 13.968 -46.337 1.00 96.81 91 ASN A N 1
ATOM 736 C CA . ASN A 1 91 ? 11.245 14.235 -45.989 1.00 96.81 91 ASN A CA 1
ATOM 737 C C . ASN A 1 91 ? 10.625 13.097 -45.155 1.00 96.81 91 ASN A C 1
ATOM 739 O O . ASN A 1 91 ? 9.959 13.381 -44.161 1.00 96.81 91 ASN A O 1
ATOM 743 N N . LEU A 1 92 ? 10.873 11.829 -45.502 1.00 96.12 92 LEU A N 1
ATOM 744 C CA . LEU A 1 92 ? 10.412 10.682 -44.709 1.00 96.12 92 LEU A CA 1
ATOM 745 C C . LEU A 1 92 ? 11.030 10.663 -43.305 1.00 96.12 92 LEU A C 1
ATOM 747 O O . LEU A 1 92 ? 10.321 10.432 -42.328 1.00 96.12 92 LEU A O 1
ATOM 751 N N . ARG A 1 93 ? 12.330 10.959 -43.183 1.00 96.69 93 ARG A N 1
ATOM 752 C CA . ARG A 1 93 ? 13.005 11.082 -41.880 1.00 96.69 93 ARG A CA 1
ATOM 753 C C . ARG A 1 93 ? 12.384 12.188 -41.030 1.00 96.69 93 ARG A C 1
ATOM 755 O O . ARG A 1 93 ? 12.085 11.950 -39.865 1.00 96.69 93 ARG A O 1
ATOM 762 N N . ARG A 1 94 ? 12.109 13.353 -41.626 1.00 96.88 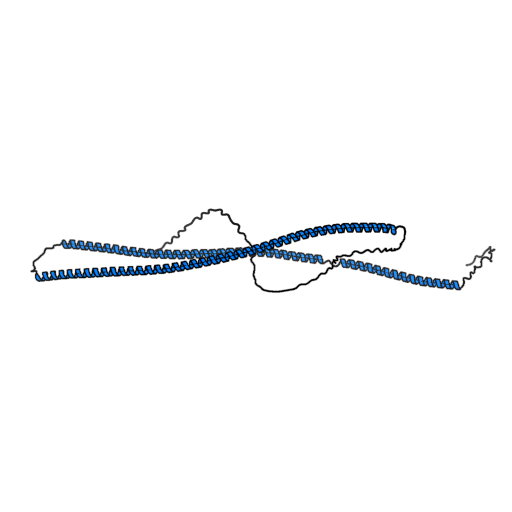94 ARG A N 1
ATOM 763 C CA . ARG A 1 94 ? 11.434 14.466 -40.945 1.00 96.88 94 ARG A CA 1
ATOM 764 C C . ARG A 1 94 ? 10.023 14.085 -40.495 1.00 96.88 94 ARG A C 1
ATOM 766 O O . ARG A 1 94 ? 9.633 14.420 -39.386 1.00 96.88 94 ARG A O 1
ATOM 773 N N . GLN A 1 95 ? 9.257 13.376 -41.327 1.00 96.38 95 GLN A N 1
ATOM 774 C CA . GLN A 1 95 ? 7.928 12.885 -40.943 1.00 96.38 95 GLN A CA 1
ATOM 775 C C . GLN A 1 95 ? 8.001 11.902 -39.771 1.00 96.38 95 GLN A C 1
ATOM 777 O O . GLN A 1 95 ? 7.197 12.005 -38.849 1.00 96.38 95 GLN A O 1
ATOM 782 N N . LEU A 1 96 ? 8.977 10.991 -39.773 1.00 96.81 96 LEU A N 1
ATOM 783 C CA . LEU A 1 96 ? 9.199 10.054 -38.671 1.00 96.81 96 LEU A CA 1
ATOM 784 C C . LEU A 1 96 ? 9.559 10.792 -37.377 1.00 96.81 96 LEU A C 1
ATOM 786 O O . LEU A 1 96 ? 9.028 10.459 -36.323 1.00 96.81 96 LEU A O 1
ATOM 790 N N . GLU A 1 97 ? 10.399 11.823 -37.454 1.00 96.88 97 GLU A N 1
ATOM 791 C CA . GLU A 1 97 ? 10.746 12.665 -36.307 1.00 96.88 97 GLU A CA 1
ATOM 792 C C . GLU A 1 97 ? 9.536 13.454 -35.779 1.00 96.88 97 GLU A C 1
ATOM 794 O O . GLU A 1 97 ? 9.286 13.447 -34.574 1.00 96.88 97 GLU A O 1
ATOM 799 N N . CYS A 1 98 ? 8.723 14.051 -36.662 1.00 97.06 98 CYS A N 1
ATOM 800 C CA . CYS A 1 98 ? 7.474 14.717 -36.276 1.00 97.06 98 CYS A CA 1
ATOM 801 C C . CYS A 1 98 ? 6.502 13.749 -35.584 1.00 97.06 98 CYS A C 1
ATOM 803 O O . CYS A 1 98 ? 6.021 14.049 -34.493 1.00 97.06 98 CYS A O 1
ATOM 805 N N . LEU A 1 99 ? 6.270 12.567 -36.167 1.00 96.56 99 LEU A N 1
ATOM 806 C CA . LEU A 1 99 ? 5.425 11.527 -35.569 1.00 96.56 99 LEU A CA 1
ATOM 807 C C . LEU A 1 99 ? 6.008 11.007 -34.247 1.00 96.56 99 LEU A C 1
ATOM 809 O O . LEU A 1 99 ? 5.269 10.719 -33.309 1.00 96.56 99 LEU A O 1
ATOM 813 N N . GLY A 1 100 ? 7.334 10.909 -34.144 1.00 97.12 100 GLY A N 1
ATOM 814 C CA . GLY A 1 100 ? 8.034 10.552 -32.913 1.00 97.12 100 GLY A CA 1
ATOM 815 C C . GLY A 1 100 ? 7.815 11.580 -31.802 1.00 97.12 100 GLY A C 1
ATOM 816 O O . GLY A 1 100 ? 7.541 11.195 -30.664 1.00 97.12 100 GLY A O 1
ATOM 817 N N . GLY A 1 101 ? 7.872 12.871 -32.138 1.00 97.44 101 GLY A N 1
ATOM 818 C CA . GLY A 1 101 ? 7.570 13.974 -31.226 1.00 97.44 101 GLY A CA 1
ATOM 819 C C . GLY A 1 101 ? 6.103 14.004 -30.795 1.00 97.44 101 GLY A C 1
ATOM 820 O O . GLY A 1 101 ? 5.817 14.131 -29.606 1.00 97.44 101 GLY A O 1
ATOM 821 N N . GLU A 1 102 ? 5.167 13.816 -31.729 1.00 96.94 102 GLU A N 1
ATOM 822 C CA . GLU A 1 102 ? 3.732 13.712 -31.429 1.00 96.94 102 GLU A CA 1
ATOM 823 C C . GLU A 1 102 ? 3.422 12.520 -30.525 1.00 96.94 102 GLU A C 1
ATOM 825 O O . GLU A 1 102 ? 2.677 12.666 -29.555 1.00 96.94 102 GLU A O 1
ATOM 830 N N . ARG A 1 103 ? 4.041 11.364 -30.789 1.00 97.06 103 ARG A N 1
ATOM 831 C CA . ARG A 1 103 ? 3.943 10.184 -29.927 1.00 97.06 103 ARG A CA 1
ATOM 832 C C . ARG A 1 103 ? 4.443 10.491 -28.519 1.00 97.06 103 ARG A C 1
ATOM 834 O O . ARG A 1 103 ? 3.740 10.183 -27.567 1.00 97.06 103 ARG A O 1
ATOM 841 N N . GLY A 1 104 ? 5.605 11.133 -28.387 1.00 96.75 104 GLY A N 1
ATOM 842 C CA . GLY A 1 104 ? 6.139 11.538 -27.084 1.00 96.75 104 GLY A CA 1
ATOM 843 C C . GLY A 1 104 ? 5.208 12.505 -26.345 1.00 96.75 104 GLY A C 1
ATOM 844 O O . GLY A 1 104 ? 4.935 12.316 -25.163 1.00 96.75 104 GLY A O 1
ATOM 845 N N . ARG A 1 105 ? 4.644 13.495 -27.049 1.00 97.81 105 ARG A N 1
ATOM 846 C CA . ARG A 1 105 ? 3.655 14.425 -26.482 1.00 97.81 105 ARG A CA 1
ATOM 847 C C . ARG A 1 105 ? 2.410 13.685 -25.983 1.00 97.81 105 ARG A C 1
ATOM 849 O O . ARG A 1 105 ? 1.990 13.902 -24.849 1.00 97.81 105 ARG A O 1
ATOM 856 N N . LEU A 1 106 ? 1.841 12.797 -26.800 1.00 97.06 106 LEU A N 1
ATOM 857 C CA . LEU A 1 106 ? 0.674 11.995 -26.423 1.00 97.06 106 LEU A CA 1
ATOM 858 C C . LEU A 1 106 ? 0.974 11.055 -25.251 1.00 97.06 106 LEU A C 1
ATOM 860 O O . LEU A 1 106 ? 0.128 10.880 -24.385 1.00 97.06 106 LEU A O 1
ATOM 864 N N . GLU A 1 107 ? 2.178 10.493 -25.181 1.00 97.25 107 GLU A N 1
ATOM 865 C CA . GLU A 1 107 ? 2.609 9.644 -24.068 1.00 97.25 107 GLU A CA 1
ATOM 866 C C . GLU A 1 107 ? 2.719 10.440 -22.758 1.00 97.25 107 GLU A C 1
ATOM 868 O O . GLU A 1 107 ? 2.272 9.972 -21.710 1.00 97.25 107 GLU A O 1
ATOM 873 N N . THR A 1 108 ? 3.215 11.683 -22.809 1.00 97.50 108 THR A N 1
ATOM 874 C CA . THR A 1 108 ? 3.213 12.570 -21.632 1.00 97.50 108 THR A CA 1
ATOM 875 C C . THR A 1 108 ? 1.808 12.991 -21.206 1.00 97.50 108 THR A C 1
ATOM 877 O O . THR A 1 108 ? 1.527 13.036 -20.012 1.00 97.50 108 THR A O 1
ATOM 880 N N . GLU A 1 109 ? 0.909 13.257 -22.158 1.00 97.56 109 GLU A N 1
ATOM 881 C CA . GLU A 1 109 ? -0.488 13.609 -21.883 1.00 97.56 109 GLU A CA 1
ATOM 882 C C . GLU A 1 109 ? -1.251 12.420 -21.282 1.00 97.56 109 GLU A C 1
ATOM 884 O O . GLU A 1 109 ? -1.955 12.575 -20.285 1.00 97.56 109 GLU A O 1
ATOM 889 N N . LEU A 1 110 ? -1.035 11.215 -21.821 1.00 97.69 110 LEU A N 1
ATOM 890 C CA . LEU A 1 110 ? -1.575 9.970 -21.281 1.00 97.69 110 LEU A CA 1
ATOM 891 C C . LEU A 1 110 ? -1.103 9.745 -19.844 1.00 97.69 110 LEU A C 1
ATOM 893 O O . LEU A 1 110 ? -1.925 9.465 -18.974 1.00 97.69 110 LEU A O 1
ATOM 897 N N . LYS A 1 111 ? 0.200 9.907 -19.585 1.00 97.88 111 LYS A N 1
ATOM 898 C CA . LYS A 1 111 ? 0.763 9.766 -18.240 1.00 97.88 111 LYS A CA 1
ATOM 899 C C . LYS A 1 111 ? 0.191 10.804 -17.276 1.00 97.88 111 LYS A C 1
ATOM 901 O O . LYS A 1 111 ? -0.256 10.441 -16.197 1.00 97.88 111 LYS A O 1
ATOM 906 N N . SER A 1 112 ? 0.115 12.068 -17.691 1.00 97.88 112 SER A N 1
ATOM 907 C CA . SER A 1 112 ? -0.495 13.126 -16.881 1.00 97.88 112 SER A CA 1
ATOM 908 C C . SER A 1 112 ? -1.959 12.830 -16.554 1.00 97.88 112 SER A C 1
ATOM 910 O O . SER A 1 112 ? -2.393 13.092 -15.436 1.00 97.88 112 SER A O 1
ATOM 912 N N . MET A 1 113 ? -2.731 12.300 -17.506 1.00 96.94 113 MET A N 1
ATOM 913 C CA . MET A 1 113 ? -4.122 11.923 -17.263 1.00 96.94 113 MET A CA 1
ATOM 914 C C . MET A 1 113 ? -4.218 10.714 -16.325 1.00 96.94 113 MET A C 1
ATOM 916 O O . MET A 1 113 ? -5.081 10.684 -15.452 1.00 96.94 113 MET A O 1
ATOM 920 N N . GLN A 1 114 ? -3.322 9.736 -16.470 1.00 97.50 114 GLN A N 1
ATOM 921 C CA . GLN A 1 114 ? -3.247 8.573 -15.588 1.00 97.50 114 GLN A CA 1
ATOM 922 C C . GLN A 1 114 ? -2.930 8.973 -14.142 1.00 97.50 114 GLN A C 1
ATOM 924 O O . GLN A 1 114 ? -3.594 8.484 -13.232 1.00 97.50 114 GLN A O 1
ATOM 929 N N . ASP A 1 115 ? -1.989 9.898 -13.938 1.00 97.94 115 ASP A N 1
ATOM 930 C CA . ASP A 1 115 ? -1.649 10.425 -12.612 1.00 97.94 115 ASP A CA 1
ATOM 931 C C . ASP A 1 115 ? -2.870 11.104 -11.963 1.00 97.94 115 ASP A C 1
ATOM 933 O O . ASP A 1 115 ? -3.207 10.825 -10.815 1.00 97.94 115 ASP A O 1
ATOM 937 N N . VAL A 1 116 ? -3.617 11.914 -12.725 1.00 97.69 116 VAL A N 1
ATOM 938 C CA . VAL A 1 116 ? -4.854 12.556 -12.239 1.00 97.69 116 VAL A CA 1
ATOM 939 C C . VAL A 1 116 ? -5.933 11.526 -11.885 1.00 97.69 116 VAL A C 1
ATOM 941 O O . VAL A 1 116 ? -6.644 11.688 -10.891 1.00 97.69 116 VAL A O 1
ATOM 944 N N . VAL A 1 117 ? -6.079 10.463 -12.678 1.00 97.75 117 VAL A N 1
ATOM 945 C CA . VAL A 1 117 ? -7.027 9.376 -12.387 1.00 97.75 117 VAL A CA 1
ATOM 946 C C . VAL A 1 117 ? -6.638 8.635 -11.109 1.00 97.75 117 VAL A C 1
ATOM 948 O O . VAL A 1 117 ? -7.514 8.376 -10.281 1.00 97.75 117 VAL A O 1
ATOM 951 N N . GLU A 1 118 ? -5.354 8.331 -10.913 1.00 97.19 118 GLU A N 1
ATOM 952 C CA . GLU A 1 118 ? -4.878 7.673 -9.693 1.00 97.19 118 GLU A CA 1
ATOM 953 C C . GLU A 1 118 ? -5.053 8.583 -8.467 1.00 97.19 118 GLU A C 1
ATOM 955 O O . GLU A 1 118 ? -5.520 8.126 -7.426 1.00 97.19 118 GLU A O 1
ATOM 960 N N . ASP A 1 119 ? -4.815 9.890 -8.602 1.00 98.00 119 ASP A N 1
ATOM 961 C CA . ASP A 1 119 ? -5.091 10.873 -7.549 1.00 98.00 119 ASP A CA 1
ATOM 962 C C . ASP A 1 119 ? -6.573 10.901 -7.154 1.00 98.00 119 ASP A C 1
ATOM 964 O O . ASP A 1 119 ? -6.909 10.978 -5.968 1.00 98.00 119 ASP A O 1
ATOM 968 N N . PHE A 1 120 ? -7.488 10.851 -8.128 1.00 96.69 120 PHE A N 1
ATOM 969 C CA . PHE A 1 120 ? -8.919 10.776 -7.834 1.00 96.69 120 PHE A CA 1
ATOM 970 C C . PHE A 1 120 ? -9.291 9.455 -7.174 1.00 96.69 120 PHE A C 1
ATOM 972 O O . PHE A 1 120 ? -10.042 9.465 -6.201 1.00 96.69 120 PHE A O 1
ATOM 979 N N . LYS A 1 121 ? -8.754 8.335 -7.656 1.00 98.12 121 LYS A N 1
ATOM 980 C CA . LYS A 1 121 ? -8.963 7.020 -7.049 1.00 98.12 121 LYS A CA 1
ATOM 981 C C . LYS A 1 121 ? -8.504 7.002 -5.588 1.00 98.12 121 LYS A C 1
ATOM 983 O O . LYS A 1 121 ? -9.297 6.629 -4.730 1.00 98.12 121 LYS A O 1
ATOM 988 N N . ASN A 1 122 ? -7.308 7.511 -5.293 1.00 97.06 122 ASN A N 1
ATOM 989 C CA . ASN A 1 122 ? -6.796 7.631 -3.926 1.00 97.06 122 ASN A CA 1
ATOM 990 C C . ASN A 1 122 ? -7.724 8.485 -3.050 1.00 97.06 122 ASN A C 1
ATOM 992 O O . ASN A 1 122 ? -8.091 8.077 -1.951 1.00 97.06 122 ASN A O 1
ATOM 996 N N . LYS A 1 123 ? -8.197 9.633 -3.555 1.00 98.06 123 LYS A N 1
ATOM 997 C CA . LYS A 1 123 ? -9.171 10.474 -2.834 1.00 98.06 123 LYS A CA 1
ATOM 998 C C . LYS A 1 123 ? -10.493 9.752 -2.570 1.00 98.06 123 LYS A C 1
ATOM 1000 O O . LYS A 1 123 ? -11.073 9.932 -1.502 1.00 98.06 123 LYS A O 1
ATOM 1005 N N . TYR A 1 124 ? -10.982 8.953 -3.519 1.00 97.38 124 TYR A N 1
ATOM 1006 C CA . TYR A 1 124 ? -12.191 8.150 -3.326 1.00 97.38 124 TYR A CA 1
ATOM 1007 C C . TYR A 1 124 ? -11.984 7.056 -2.279 1.00 97.38 124 TYR A C 1
ATOM 1009 O O . TYR A 1 124 ? -12.852 6.867 -1.430 1.00 97.38 124 TYR A O 1
ATOM 1017 N N . GLU A 1 125 ? -10.845 6.367 -2.299 1.00 97.12 125 GLU A N 1
ATOM 1018 C CA . GLU A 1 125 ? -10.494 5.364 -1.290 1.00 97.12 125 GLU A CA 1
ATOM 1019 C C . GLU A 1 125 ? -10.379 5.992 0.107 1.00 97.12 125 GLU A C 1
ATOM 1021 O O . GLU A 1 125 ? -10.950 5.473 1.067 1.00 97.12 125 GLU A O 1
ATOM 1026 N N . GLU A 1 126 ? -9.741 7.159 0.221 1.00 96.69 126 GLU A N 1
ATOM 1027 C CA . GLU A 1 126 ? -9.683 7.930 1.465 1.00 96.69 126 GLU A CA 1
ATOM 1028 C C . GLU A 1 126 ? -11.068 8.374 1.949 1.00 96.69 126 GLU A C 1
ATOM 1030 O O . GLU A 1 126 ? -11.338 8.331 3.148 1.00 96.69 126 GLU A O 1
ATOM 1035 N N . GLU A 1 127 ? -11.953 8.810 1.049 1.00 97.31 127 GLU A N 1
ATOM 1036 C CA . GLU A 1 127 ? -13.320 9.207 1.399 1.00 97.31 127 GLU A CA 1
ATOM 1037 C C . GLU A 1 127 ? -14.143 8.007 1.879 1.00 97.31 127 GLU A C 1
ATOM 1039 O O . GLU A 1 127 ? -14.860 8.104 2.874 1.00 97.31 127 GLU A O 1
ATOM 1044 N N . ILE A 1 128 ? -14.005 6.851 1.222 1.00 96.69 128 ILE A N 1
ATOM 1045 C CA . ILE A 1 128 ? -14.625 5.596 1.663 1.00 96.69 128 ILE A CA 1
ATOM 1046 C C . ILE A 1 128 ? -14.102 5.216 3.046 1.00 96.69 128 ILE A C 1
ATOM 1048 O O . ILE A 1 128 ? -14.892 4.861 3.925 1.00 96.69 128 ILE A O 1
ATOM 1052 N N . HIS A 1 129 ? -12.793 5.324 3.267 1.00 96.56 129 HIS A N 1
ATOM 1053 C CA . HIS A 1 129 ? -12.197 5.026 4.560 1.00 96.56 129 HIS A CA 1
ATOM 1054 C C . HIS A 1 129 ? -12.698 5.990 5.644 1.00 96.56 129 HIS A C 1
ATOM 1056 O O . HIS A 1 129 ? -13.175 5.539 6.684 1.00 96.56 129 HIS A O 1
ATOM 1062 N N . ARG A 1 130 ? -12.702 7.304 5.378 1.00 97.25 130 ARG A N 1
ATOM 1063 C CA . ARG A 1 130 ? -13.236 8.329 6.291 1.00 97.25 130 ARG A CA 1
ATOM 1064 C C . ARG A 1 130 ? -14.713 8.106 6.606 1.00 97.25 130 ARG A C 1
ATOM 1066 O O . ARG A 1 130 ? -15.090 8.162 7.775 1.00 97.25 130 ARG A O 1
ATOM 1073 N N . ARG A 1 131 ? -15.536 7.788 5.603 1.00 97.62 131 ARG A N 1
ATOM 1074 C CA . ARG A 1 131 ? -16.947 7.427 5.799 1.00 97.62 131 ARG A CA 1
ATOM 1075 C C . ARG A 1 131 ? -17.092 6.189 6.677 1.00 97.62 131 ARG A C 1
ATOM 1077 O O . ARG A 1 131 ? -17.908 6.203 7.587 1.00 97.62 131 ARG A O 1
ATOM 1084 N N . THR A 1 132 ? -16.307 5.145 6.423 1.00 95.19 132 THR A N 1
ATOM 1085 C CA . THR A 1 132 ? -16.357 3.894 7.194 1.00 95.19 132 THR A CA 1
ATOM 1086 C C . THR A 1 132 ? -15.988 4.140 8.656 1.00 95.19 132 THR A C 1
ATOM 1088 O O . THR A 1 132 ? -16.665 3.648 9.554 1.00 95.19 132 THR A O 1
ATOM 1091 N N . THR A 1 133 ? -14.958 4.947 8.917 1.00 96.19 133 THR A N 1
ATOM 1092 C CA . THR A 1 133 ? -14.573 5.338 10.280 1.00 96.19 133 THR A CA 1
ATOM 1093 C C . THR A 1 133 ? -15.680 6.132 10.969 1.00 96.19 133 THR A C 1
ATOM 1095 O O . THR A 1 133 ? -16.072 5.776 12.076 1.00 96.19 133 THR A O 1
ATOM 1098 N N . ALA A 1 134 ? -16.256 7.134 10.298 1.00 95.06 134 ALA A N 1
ATOM 1099 C CA . ALA A 1 134 ? -17.369 7.911 10.845 1.00 95.06 134 ALA A CA 1
ATOM 1100 C C . ALA A 1 134 ? -18.628 7.053 11.090 1.00 95.06 134 ALA A C 1
ATOM 1102 O O . ALA A 1 134 ? -19.339 7.252 12.071 1.00 95.06 134 ALA A O 1
ATOM 1103 N N . GLU A 1 135 ? -18.906 6.077 10.223 1.00 96.06 135 GLU A N 1
ATOM 1104 C CA . GLU A 1 135 ? -20.010 5.130 10.391 1.00 96.06 135 GLU A CA 1
ATOM 1105 C C . GLU A 1 135 ? -19.772 4.197 11.586 1.00 96.06 135 GLU A C 1
ATOM 1107 O O . GLU A 1 135 ? -20.677 3.989 12.395 1.00 96.06 135 GLU A O 1
ATOM 1112 N N . ASN A 1 136 ? -18.543 3.709 11.765 1.00 96.38 136 ASN A N 1
ATOM 1113 C CA . ASN A 1 136 ? -18.161 2.926 12.939 1.00 96.38 136 ASN A CA 1
ATOM 1114 C C . ASN A 1 136 ? -18.303 3.741 14.235 1.00 96.38 136 ASN A C 1
ATOM 1116 O O . ASN A 1 136 ? -18.889 3.251 15.201 1.00 96.38 136 ASN A O 1
ATOM 1120 N N . GLU A 1 137 ? -17.828 4.989 14.252 1.00 97.75 137 GLU A N 1
ATOM 1121 C CA . GLU A 1 137 ? -17.998 5.908 15.386 1.00 97.75 137 GLU A CA 1
ATOM 1122 C C . GLU A 1 137 ? -19.478 6.168 15.686 1.00 97.75 137 GLU A C 1
ATOM 1124 O O . GLU A 1 137 ? -19.893 6.124 16.844 1.00 97.75 137 GLU A O 1
ATOM 1129 N N . PHE A 1 138 ? -20.302 6.366 14.654 1.00 97.50 138 PHE A N 1
ATOM 1130 C CA . PHE A 1 138 ? -21.743 6.541 14.811 1.00 97.50 138 PHE A CA 1
ATOM 1131 C C . PHE A 1 138 ? -22.413 5.307 15.428 1.00 97.50 138 PHE A C 1
ATOM 1133 O O . PHE A 1 138 ? -23.276 5.444 16.296 1.00 97.50 138 PHE A O 1
ATOM 1140 N N . VAL A 1 139 ? -22.015 4.096 15.023 1.00 98.06 139 VAL A N 1
ATOM 1141 C CA . VAL A 1 139 ? -22.537 2.851 15.609 1.00 98.06 139 VAL A CA 1
ATOM 1142 C C . VAL A 1 139 ? -22.152 2.728 17.084 1.00 98.06 139 VAL A C 1
ATOM 1144 O O . VAL A 1 139 ? -22.989 2.314 17.887 1.00 98.06 139 VAL A O 1
ATOM 1147 N N . VAL A 1 140 ? -20.922 3.089 17.457 1.00 97.44 140 VAL A N 1
ATOM 1148 C CA . VAL A 1 140 ? -20.490 3.104 18.865 1.00 97.44 140 VAL A CA 1
ATOM 1149 C C . VAL A 1 140 ? -21.297 4.129 19.656 1.00 97.44 140 VAL A C 1
ATOM 1151 O O . VAL A 1 140 ? -21.913 3.770 20.654 1.00 97.44 140 VAL A O 1
ATOM 1154 N N . LEU A 1 141 ? -21.405 5.361 19.156 1.00 97.50 141 LEU A N 1
ATOM 1155 C CA . LEU A 1 141 ? -22.171 6.415 19.817 1.00 97.50 141 LEU A CA 1
ATOM 1156 C C . LEU A 1 141 ? -23.645 6.025 19.990 1.00 97.50 141 LEU A C 1
ATOM 1158 O O . LEU A 1 141 ? -24.242 6.303 21.025 1.00 97.50 141 LEU A O 1
ATOM 1162 N N . LYS A 1 142 ? -24.236 5.342 19.004 1.00 98.06 142 LYS A N 1
ATOM 1163 C CA . LYS A 1 142 ? -25.597 4.811 19.113 1.00 98.06 142 LYS A CA 1
ATOM 1164 C C . LYS A 1 142 ? -25.716 3.797 20.253 1.00 98.06 142 LYS A C 1
ATOM 1166 O O . LYS A 1 142 ? -26.649 3.900 21.040 1.00 98.06 142 LYS A O 1
ATOM 1171 N N . LYS A 1 143 ? -24.769 2.859 20.370 1.00 98.00 143 LYS A N 1
ATOM 1172 C CA . LYS A 1 143 ? -24.740 1.895 21.482 1.00 98.00 143 LYS A CA 1
ATOM 1173 C C . LYS A 1 143 ? -24.608 2.595 22.833 1.00 98.00 143 LYS A C 1
ATOM 1175 O O . LYS A 1 143 ? -25.304 2.213 23.767 1.00 98.00 143 LYS A O 1
ATOM 1180 N N . ASP A 1 144 ? -23.772 3.625 22.923 1.00 97.38 144 ASP A N 1
ATOM 1181 C CA . ASP A 1 144 ? -23.586 4.395 24.156 1.00 97.38 144 ASP A CA 1
ATOM 1182 C C . ASP A 1 144 ? -24.856 5.173 24.535 1.00 97.38 144 ASP A C 1
ATOM 1184 O O . ASP A 1 144 ? -25.232 5.213 25.706 1.00 97.38 144 ASP A O 1
ATOM 1188 N N . VAL A 1 145 ? -25.560 5.746 23.550 1.00 98.25 145 VAL A N 1
ATOM 1189 C CA . VAL A 1 145 ? -26.858 6.409 23.755 1.00 98.25 145 VAL A CA 1
ATOM 1190 C C . VAL A 1 145 ? -27.921 5.410 24.208 1.00 98.25 145 VAL A C 1
ATOM 1192 O O . VAL A 1 145 ? -28.642 5.697 25.162 1.00 98.25 145 VAL A O 1
ATOM 1195 N N . ASP A 1 146 ? -28.005 4.240 23.571 1.00 97.94 146 ASP A N 1
ATOM 1196 C CA . ASP A 1 146 ? -28.943 3.182 23.957 1.00 97.94 146 ASP A CA 1
ATOM 1197 C C . ASP A 1 146 ? -28.644 2.690 25.387 1.00 97.94 146 ASP A C 1
ATOM 1199 O O . ASP A 1 146 ? -29.553 2.578 26.207 1.00 97.94 146 ASP A O 1
ATOM 1203 N N . ALA A 1 147 ? -27.369 2.488 25.737 1.00 97.56 147 ALA A N 1
ATOM 1204 C CA . ALA A 1 147 ? -26.955 2.116 27.090 1.00 97.56 147 ALA A CA 1
ATOM 1205 C C . ALA A 1 147 ? -27.283 3.206 28.126 1.00 97.56 147 ALA A C 1
ATOM 1207 O O . ALA A 1 147 ? -27.794 2.911 29.207 1.00 97.56 147 ALA A O 1
ATOM 1208 N N . ALA A 1 148 ? -27.037 4.478 27.801 1.00 97.56 148 ALA A N 1
ATOM 1209 C CA . ALA A 1 148 ? -27.410 5.601 28.655 1.00 97.56 148 ALA A CA 1
ATOM 1210 C C . ALA A 1 148 ? -28.934 5.705 28.832 1.00 97.56 148 ALA A C 1
ATOM 1212 O O . ALA A 1 148 ? -29.401 6.005 29.930 1.00 97.56 148 ALA A O 1
ATOM 1213 N N . TYR A 1 149 ? -29.712 5.426 27.782 1.00 98.00 149 TYR A N 1
ATOM 1214 C CA . TYR A 1 149 ? -31.170 5.396 27.855 1.00 98.00 149 TYR A CA 1
ATOM 1215 C C . TYR A 1 149 ? -31.672 4.254 28.743 1.00 98.00 149 TYR A C 1
ATOM 1217 O O . TYR A 1 149 ? -32.519 4.497 29.599 1.00 98.00 149 TYR A O 1
ATOM 1225 N N . MET A 1 150 ? -31.113 3.046 28.616 1.00 97.50 150 MET A N 1
ATOM 1226 C CA . MET A 1 150 ? -31.444 1.922 29.502 1.00 97.50 150 MET A CA 1
ATOM 1227 C C . MET A 1 150 ? -31.146 2.256 30.967 1.00 97.50 150 MET A C 1
ATOM 1229 O O . MET A 1 150 ? -32.029 2.130 31.811 1.00 97.50 150 MET A O 1
ATOM 1233 N N . ASN A 1 151 ? -29.960 2.802 31.257 1.00 97.38 151 ASN A N 1
ATOM 1234 C CA . ASN A 1 151 ? -29.607 3.263 32.604 1.00 97.38 151 ASN A CA 1
ATOM 1235 C C . ASN A 1 151 ? -30.567 4.344 33.122 1.00 97.38 151 ASN A C 1
ATOM 1237 O O . ASN A 1 151 ? -30.939 4.338 34.294 1.00 97.38 151 ASN A O 1
ATOM 1241 N N . LYS A 1 152 ? -30.979 5.282 32.261 1.00 98.06 152 LYS A N 1
ATOM 1242 C CA . LYS A 1 152 ? -31.952 6.315 32.625 1.00 98.06 152 LYS A CA 1
ATOM 1243 C C . LYS A 1 152 ? -33.289 5.688 33.019 1.00 98.06 152 LYS A C 1
ATOM 1245 O O . LYS A 1 152 ? -33.812 6.037 34.069 1.00 98.06 152 LYS A O 1
ATOM 1250 N N . VAL A 1 153 ? -33.813 4.766 32.211 1.00 98.19 153 VAL A N 1
ATOM 1251 C CA . VAL A 1 153 ? -35.084 4.075 32.483 1.00 98.19 153 VAL A CA 1
ATOM 1252 C C . VAL A 1 153 ? -35.001 3.261 33.777 1.00 98.19 153 VAL A C 1
ATOM 1254 O O . VAL A 1 153 ? -35.922 3.304 34.587 1.00 98.19 153 VAL A O 1
ATOM 1257 N N . GLU A 1 154 ? -33.886 2.570 34.025 1.00 97.12 154 GLU A N 1
ATOM 1258 C CA . GLU A 1 154 ? -33.662 1.851 35.286 1.00 97.12 154 GLU A CA 1
ATOM 1259 C C . GLU A 1 154 ? -33.629 2.785 36.503 1.00 97.12 154 GLU A C 1
ATOM 1261 O O . GLU A 1 154 ? -34.156 2.447 37.563 1.00 97.12 154 GLU A O 1
ATOM 1266 N N . LEU A 1 155 ? -33.008 3.962 36.374 1.00 97.06 155 LEU A N 1
ATOM 1267 C CA . LEU A 1 155 ? -32.992 4.969 37.434 1.00 97.06 155 LEU A CA 1
ATOM 1268 C C . LEU A 1 155 ? -34.375 5.591 37.653 1.00 97.06 155 LEU A C 1
ATOM 1270 O O . LEU A 1 155 ? -34.756 5.779 38.804 1.00 97.06 155 LEU A O 1
ATOM 1274 N N . GLU A 1 156 ? -35.134 5.867 36.590 1.00 97.19 156 GLU A N 1
ATOM 1275 C CA . GLU A 1 156 ? -36.527 6.329 36.680 1.00 97.19 156 GLU A CA 1
ATOM 1276 C C . GLU A 1 156 ? -37.391 5.303 37.427 1.00 97.19 156 GLU A C 1
ATOM 1278 O O . GLU A 1 156 ? -38.045 5.662 38.401 1.00 97.19 156 GLU A O 1
ATOM 1283 N N . ALA A 1 157 ? -37.283 4.013 37.094 1.00 97.50 157 ALA A N 1
ATOM 1284 C CA . ALA A 1 157 ? -38.001 2.950 37.800 1.00 97.50 157 ALA A CA 1
ATOM 1285 C C . ALA A 1 157 ? -37.623 2.854 39.292 1.00 97.50 157 ALA A C 1
ATOM 1287 O O . ALA A 1 157 ? -38.482 2.601 40.136 1.00 97.50 157 ALA A O 1
ATOM 1288 N N . LYS A 1 158 ? -36.347 3.077 39.645 1.00 97.25 158 LYS A N 1
ATOM 1289 C CA . LYS A 1 158 ? -35.912 3.139 41.053 1.00 97.25 158 LYS A CA 1
ATOM 1290 C C . LYS A 1 158 ? 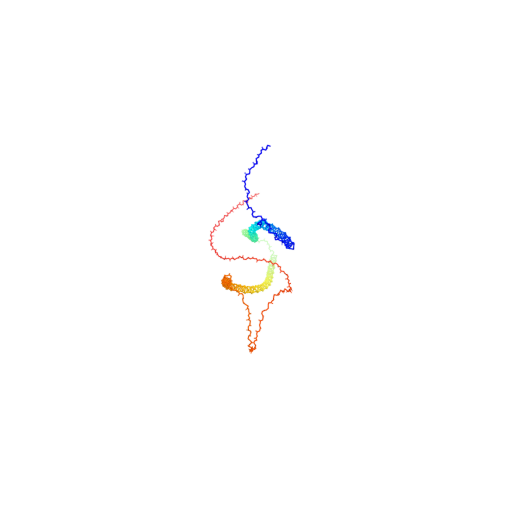-36.484 4.354 41.777 1.00 97.25 158 LYS A C 1
ATOM 1292 O O . LYS A 1 158 ? -36.836 4.240 42.946 1.00 97.25 158 LYS A O 1
ATOM 1297 N N . VAL A 1 159 ? -36.561 5.505 41.109 1.00 98.06 159 VAL A N 1
ATOM 1298 C CA . VAL A 1 159 ? -37.176 6.712 41.676 1.00 98.06 159 VAL A CA 1
ATOM 1299 C C . VAL A 1 159 ? -38.662 6.483 41.927 1.00 98.06 159 VAL A C 1
ATOM 1301 O O . VAL A 1 159 ? -39.119 6.789 43.024 1.00 98.06 159 VAL A O 1
ATOM 1304 N N . ASP A 1 160 ? -39.383 5.897 40.971 1.00 97.56 160 ASP A N 1
ATOM 1305 C CA . ASP A 1 160 ? -40.807 5.580 41.120 1.00 97.56 160 ASP A CA 1
ATOM 1306 C C . ASP A 1 160 ? -41.036 4.588 42.272 1.00 97.56 160 ASP A C 1
ATOM 1308 O O . ASP A 1 160 ? -41.857 4.843 43.149 1.00 97.56 160 ASP A O 1
ATOM 1312 N N . ALA A 1 161 ? -40.231 3.521 42.358 1.00 97.56 161 ALA A N 1
ATOM 1313 C CA . ALA A 1 161 ? -40.305 2.560 43.462 1.00 97.56 161 ALA A CA 1
ATOM 1314 C C . ALA A 1 161 ? -40.059 3.212 44.838 1.00 97.56 161 ALA A C 1
ATOM 1316 O O . ALA A 1 161 ? -40.776 2.930 45.797 1.00 97.56 161 ALA A O 1
ATOM 1317 N N . LEU A 1 162 ? -39.075 4.114 44.941 1.00 97.25 162 LEU A N 1
ATOM 1318 C CA . LEU A 1 162 ? -38.810 4.862 46.175 1.00 97.25 162 LEU A CA 1
ATOM 1319 C C . LEU A 1 162 ? -39.923 5.872 46.492 1.00 97.25 162 LEU A C 1
ATOM 1321 O O . LEU A 1 162 ? -40.232 6.096 47.661 1.00 97.25 162 LEU A O 1
ATOM 1325 N N . MET A 1 163 ? -40.534 6.494 45.480 1.00 97.50 163 MET A N 1
ATOM 1326 C CA . MET A 1 163 ? -41.694 7.367 45.680 1.00 97.50 163 MET A CA 1
ATOM 1327 C C . MET A 1 163 ? -42.895 6.584 46.211 1.00 97.50 163 MET A C 1
ATOM 1329 O O . MET A 1 163 ? -43.549 7.055 47.143 1.00 97.50 163 MET A O 1
ATOM 1333 N N . ASP A 1 164 ? -43.157 5.396 45.671 1.00 97.06 164 ASP A N 1
ATOM 1334 C CA . ASP A 1 164 ? -44.211 4.505 46.154 1.00 97.06 164 ASP A CA 1
ATOM 1335 C C . ASP A 1 164 ? -43.957 4.068 47.602 1.00 97.06 164 ASP A C 1
ATOM 1337 O O . ASP A 1 164 ? -44.876 4.108 48.420 1.00 97.06 164 ASP A O 1
ATOM 1341 N N . GLU A 1 165 ? -42.710 3.750 47.961 1.00 97.44 165 GLU A N 1
ATOM 1342 C CA . GLU A 1 165 ? -42.327 3.431 49.342 1.00 97.44 165 GLU A CA 1
ATOM 1343 C C . GLU A 1 165 ? -42.544 4.621 50.291 1.00 97.44 165 GLU A C 1
ATOM 1345 O O . GLU A 1 165 ? -43.130 4.470 51.365 1.00 97.44 165 GLU A O 1
ATOM 1350 N N . ILE A 1 166 ? -42.154 5.834 49.884 1.00 96.62 166 ILE A N 1
ATOM 1351 C CA . ILE A 1 166 ? -42.406 7.056 50.664 1.00 96.62 166 ILE A CA 1
ATOM 1352 C C . ILE A 1 166 ? -43.910 7.289 50.846 1.00 96.62 166 ILE A C 1
ATOM 1354 O O . ILE A 1 166 ? -44.350 7.646 51.941 1.00 96.62 166 ILE A O 1
ATOM 1358 N N . ASN A 1 167 ? -44.705 7.114 49.791 1.00 97.19 167 ASN A N 1
ATOM 1359 C CA . ASN A 1 167 ? -46.154 7.292 49.851 1.00 97.19 167 ASN A CA 1
ATOM 1360 C C . ASN A 1 167 ? -46.811 6.239 50.747 1.00 97.19 167 ASN A C 1
ATOM 1362 O O . ASN A 1 167 ? -47.683 6.583 51.545 1.00 97.19 167 ASN A O 1
ATOM 1366 N N . PHE A 1 168 ? -46.353 4.989 50.672 1.00 97.50 168 PHE A N 1
ATOM 1367 C CA . PHE A 1 168 ? -46.790 3.916 51.556 1.00 97.50 168 PHE A CA 1
ATOM 1368 C C . PHE A 1 168 ? -46.493 4.243 53.022 1.00 97.50 168 PHE A C 1
ATOM 1370 O O . PHE A 1 168 ? -47.400 4.193 53.848 1.00 97.50 168 PHE A O 1
ATOM 1377 N N . LEU A 1 169 ? -45.260 4.652 53.343 1.00 97.12 169 LEU A N 1
ATOM 1378 C CA . LEU A 1 169 ? -44.879 5.030 54.706 1.00 97.12 169 LEU A CA 1
ATOM 1379 C C . LEU A 1 169 ? -45.691 6.224 55.219 1.00 97.12 169 LEU A C 1
ATOM 1381 O O . LEU A 1 169 ? -46.134 6.217 56.363 1.00 97.12 169 LEU A O 1
ATOM 1385 N N . ARG A 1 170 ? -45.939 7.237 54.379 1.00 96.38 170 ARG A N 1
ATOM 1386 C CA . ARG A 1 170 ? -46.802 8.373 54.742 1.00 96.38 170 ARG A CA 1
ATOM 1387 C C . ARG A 1 170 ? -48.225 7.928 55.068 1.00 96.38 170 ARG A C 1
ATOM 1389 O O . ARG A 1 170 ? -48.729 8.300 56.121 1.00 96.38 170 ARG A O 1
ATOM 1396 N N . ALA A 1 171 ? -48.841 7.121 54.203 1.00 96.44 171 ALA A N 1
ATOM 1397 C CA . ALA A 1 171 ? -50.190 6.604 54.422 1.00 96.44 171 ALA A CA 1
ATOM 1398 C C . ALA A 1 171 ? -50.261 5.704 55.667 1.00 96.44 171 ALA A C 1
ATOM 1400 O O . ALA A 1 171 ? -51.223 5.776 56.429 1.00 96.44 171 ALA A O 1
ATOM 1401 N N . PHE A 1 172 ? -49.226 4.892 55.900 1.00 97.00 172 PHE A N 1
ATOM 1402 C CA . PHE A 1 172 ? -49.103 4.056 57.088 1.00 97.00 172 PHE A CA 1
ATOM 1403 C C . PHE A 1 172 ? -49.043 4.897 58.368 1.00 97.00 172 PHE A C 1
ATOM 1405 O O . PHE A 1 172 ? -49.836 4.668 59.277 1.00 97.00 172 PHE A O 1
ATOM 1412 N N . TYR A 1 173 ? -48.170 5.908 58.425 1.00 95.44 173 TYR A N 1
ATOM 1413 C CA . TYR A 1 173 ? -48.070 6.788 59.593 1.00 95.44 173 TYR A CA 1
ATOM 1414 C C . TYR A 1 173 ? -49.332 7.624 59.813 1.00 95.44 173 TYR A C 1
ATOM 1416 O O . TYR A 1 173 ? -49.716 7.864 60.954 1.00 95.44 173 TYR A O 1
ATOM 1424 N N . GLU A 1 174 ? -50.007 8.056 58.749 1.00 96.00 174 GLU A N 1
ATOM 1425 C CA . GLU A 1 174 ? -51.283 8.764 58.861 1.00 96.00 174 GLU A CA 1
ATOM 1426 C C . GLU A 1 174 ? -52.384 7.857 59.433 1.00 96.00 174 GLU A C 1
ATOM 1428 O O . GLU A 1 174 ? -53.136 8.279 60.315 1.00 96.00 174 GLU A O 1
ATOM 1433 N N . ALA A 1 175 ? -52.430 6.588 59.015 1.00 94.12 175 ALA A N 1
ATOM 1434 C CA . ALA A 1 175 ? -53.339 5.593 59.576 1.00 94.12 175 ALA A CA 1
ATOM 1435 C C . ALA A 1 175 ? -53.012 5.256 61.042 1.00 94.12 175 ALA A C 1
ATOM 1437 O O . ALA A 1 175 ? -53.922 5.179 61.867 1.00 94.12 175 ALA A O 1
ATOM 1438 N N . GLU A 1 176 ? -51.732 5.098 61.387 1.00 94.38 176 GLU A N 1
ATOM 1439 C CA . GLU A 1 176 ? -51.285 4.846 62.762 1.00 94.38 176 GLU A CA 1
ATOM 1440 C C . GLU A 1 176 ? -51.635 6.022 63.683 1.00 94.38 176 GLU A C 1
ATOM 1442 O O . GLU A 1 176 ? -52.195 5.822 64.761 1.00 94.38 176 GLU A O 1
ATOM 1447 N N . LEU A 1 177 ? -51.394 7.261 63.242 1.00 92.44 177 LEU A N 1
ATOM 1448 C CA . LEU A 1 177 ? -51.800 8.459 63.979 1.00 92.44 177 LEU A CA 1
ATOM 1449 C C . LEU A 1 177 ? -53.318 8.523 64.164 1.00 92.44 177 LEU A C 1
ATOM 1451 O O . LEU A 1 177 ? -53.777 8.798 65.272 1.00 92.44 177 LEU A O 1
ATOM 1455 N N . ALA A 1 178 ? -54.101 8.228 63.122 1.00 92.12 178 ALA A N 1
ATOM 1456 C CA . ALA A 1 178 ? -55.558 8.178 63.220 1.00 92.12 178 ALA A CA 1
ATOM 1457 C C . ALA A 1 178 ? -56.029 7.101 64.213 1.00 92.12 178 ALA A C 1
ATOM 1459 O O . ALA A 1 178 ? -56.933 7.358 65.009 1.00 92.12 178 ALA A O 1
ATOM 1460 N N . GLN A 1 179 ? -55.394 5.924 64.220 1.00 90.50 179 GLN A N 1
ATOM 1461 C CA . GLN A 1 179 ? -55.685 4.850 65.169 1.00 90.50 179 GLN A CA 1
ATOM 1462 C C . GLN A 1 179 ? -55.325 5.240 66.606 1.00 90.50 179 GLN A C 1
ATOM 1464 O O . GLN A 1 179 ? -56.130 5.029 67.510 1.00 90.50 179 GLN A O 1
ATOM 1469 N N . LEU A 1 180 ? -54.150 5.829 66.838 1.00 89.38 180 LEU A N 1
ATOM 1470 C CA . LEU A 1 180 ? -53.752 6.309 68.163 1.00 89.38 180 LEU A CA 1
ATOM 1471 C C . LEU A 1 180 ? -54.694 7.413 68.654 1.00 89.38 180 LEU A C 1
ATOM 1473 O O . LEU A 1 180 ? -55.090 7.423 69.817 1.00 89.38 180 LEU A O 1
ATOM 1477 N N . GLN A 1 181 ? -55.115 8.314 67.768 1.00 86.31 181 GLN A N 1
ATOM 1478 C CA . GLN A 1 181 ? -56.070 9.367 68.094 1.00 86.31 181 GLN A CA 1
ATOM 1479 C C . GLN A 1 181 ? -57.465 8.800 68.401 1.00 86.31 181 GLN A C 1
ATOM 1481 O O . GLN A 1 181 ? -58.108 9.256 69.350 1.00 86.31 181 GLN A O 1
ATOM 1486 N N . ALA A 1 182 ? -57.891 7.756 67.680 1.00 84.94 182 ALA A N 1
ATOM 1487 C CA . ALA A 1 182 ? -59.094 6.993 67.993 1.00 84.94 182 ALA A CA 1
ATOM 1488 C C . ALA A 1 182 ? -58.980 6.305 69.363 1.00 84.94 182 ALA A C 1
ATOM 1490 O O . ALA A 1 182 ? -59.859 6.498 70.195 1.00 84.94 182 ALA A O 1
ATOM 1491 N N . GLN A 1 183 ? -57.873 5.619 69.663 1.00 82.75 183 GLN A N 1
ATOM 1492 C CA . GLN A 1 183 ? -57.639 4.987 70.970 1.00 82.75 183 GLN A CA 1
ATOM 1493 C C . GLN A 1 183 ? -57.629 5.994 72.125 1.00 82.75 183 GLN A C 1
ATOM 1495 O O . GLN A 1 183 ? -58.204 5.728 73.179 1.00 82.75 183 GLN A O 1
ATOM 1500 N N . ILE A 1 184 ? -57.017 7.168 71.945 1.00 76.00 184 ILE A N 1
ATOM 1501 C CA . ILE A 1 184 ? -57.051 8.246 72.943 1.00 76.00 184 ILE A CA 1
ATOM 1502 C C . ILE A 1 184 ? -58.495 8.728 73.144 1.00 76.00 184 ILE A C 1
ATOM 1504 O O . ILE A 1 184 ? -58.920 8.926 74.283 1.00 76.00 184 ILE A O 1
ATOM 1508 N N . SER A 1 185 ? -59.272 8.869 72.064 1.00 71.69 185 SER A N 1
ATOM 1509 C CA . SER A 1 185 ? -60.681 9.264 72.148 1.00 71.69 185 SER A CA 1
ATOM 1510 C C . SER A 1 185 ? -61.571 8.191 72.794 1.00 71.69 185 SER A C 1
ATOM 1512 O O . SER A 1 185 ? -62.379 8.530 73.656 1.00 71.69 185 SER A O 1
ATOM 1514 N N . GLU A 1 186 ? -61.363 6.907 72.488 1.00 62.22 186 GLU A N 1
ATOM 1515 C CA . GLU A 1 186 ? -62.066 5.768 73.095 1.00 62.22 186 GLU A CA 1
ATOM 1516 C C . GLU A 1 186 ? -61.722 5.620 74.581 1.00 62.22 186 GLU A C 1
ATOM 1518 O O . GLU A 1 186 ? -62.608 5.408 75.403 1.00 62.22 186 GLU A O 1
ATOM 1523 N N . THR A 1 187 ? -60.460 5.834 74.962 1.00 58.09 187 THR A N 1
ATOM 1524 C CA . THR A 1 187 ? -60.032 5.808 76.373 1.00 58.09 187 THR A CA 1
ATOM 1525 C C . THR A 1 187 ? -60.568 7.017 77.156 1.00 58.09 187 THR A C 1
ATOM 1527 O O . THR A 1 187 ? -60.753 6.943 78.370 1.00 58.09 187 THR A O 1
ATOM 1530 N N . SER A 1 188 ? -60.864 8.134 76.477 1.00 44.47 188 SER A N 1
ATOM 1531 C CA . SER A 1 188 ? -61.444 9.338 77.092 1.00 44.47 188 SER A CA 1
ATOM 1532 C C . SER A 1 188 ? -62.957 9.253 77.352 1.00 44.47 188 SER A C 1
ATOM 1534 O O . SER A 1 188 ? -63.504 10.099 78.062 1.00 44.47 188 SER A O 1
ATOM 1536 N N . VAL A 1 189 ? -63.640 8.223 76.836 1.00 49.69 189 VAL A N 1
ATOM 1537 C CA . VAL A 1 189 ? -65.081 8.006 77.018 1.00 49.69 189 VAL A CA 1
ATOM 1538 C C . VAL A 1 189 ? -65.305 6.843 77.984 1.00 49.69 189 VAL A C 1
ATOM 1540 O O . VAL A 1 189 ? -65.436 5.690 77.604 1.00 49.69 189 VAL A O 1
ATOM 1543 N N . VAL A 1 190 ? -65.370 7.206 79.265 1.00 47.03 190 VAL A N 1
ATOM 1544 C CA . VAL A 1 190 ? -66.154 6.546 80.323 1.00 47.03 190 VAL A CA 1
ATOM 1545 C C . VAL A 1 190 ? -66.035 5.013 80.393 1.00 47.03 190 VAL A C 1
ATOM 1547 O O . VAL A 1 190 ? -66.876 4.271 79.894 1.00 47.03 190 VAL A O 1
ATOM 1550 N N . LEU A 1 191 ? -65.074 4.537 81.189 1.00 44.06 191 LEU A N 1
ATOM 1551 C CA . LEU A 1 191 ? -65.184 3.249 81.884 1.00 44.06 191 LEU A CA 1
ATOM 1552 C C . LEU A 1 191 ? -65.853 3.475 83.249 1.00 44.06 191 LEU A C 1
ATOM 1554 O O . LEU A 1 191 ? -65.205 3.500 84.293 1.00 44.06 191 LEU A O 1
ATOM 1558 N N . SER A 1 192 ? -67.174 3.652 83.248 1.00 42.34 192 SER A N 1
ATOM 1559 C CA . SER A 1 192 ? -67.994 3.397 84.434 1.00 42.34 192 SER A CA 1
ATOM 1560 C C . SER A 1 192 ? -68.299 1.902 84.455 1.00 42.34 192 SER A C 1
ATOM 1562 O O . SER A 1 192 ? -69.171 1.418 83.735 1.00 42.34 192 SER A O 1
ATOM 1564 N N . MET A 1 193 ? -67.504 1.168 85.232 1.00 51.00 193 MET A N 1
ATOM 1565 C CA . MET A 1 193 ? -67.694 -0.258 85.472 1.00 51.00 193 MET A CA 1
ATOM 1566 C C . MET A 1 193 ? -68.993 -0.510 86.246 1.00 51.00 193 MET A C 1
ATOM 1568 O O . MET A 1 193 ? -69.019 -0.345 87.464 1.00 51.00 193 MET A O 1
ATOM 1572 N N . ASP A 1 194 ? -70.036 -0.990 85.570 1.00 39.59 194 ASP A N 1
ATOM 1573 C CA . ASP A 1 194 ? -71.150 -1.674 86.236 1.00 39.59 194 ASP A CA 1
ATOM 1574 C C . ASP A 1 194 ? -70.785 -3.148 86.435 1.00 39.59 194 ASP A C 1
ATOM 1576 O O . ASP A 1 194 ? -71.083 -4.041 85.641 1.00 39.59 194 ASP A O 1
ATOM 1580 N N . ASN A 1 195 ? -70.064 -3.377 87.530 1.00 50.88 195 ASN A N 1
ATOM 1581 C CA . ASN A 1 195 ? -69.513 -4.661 87.933 1.00 50.88 195 ASN A CA 1
ATOM 1582 C C . ASN A 1 195 ? -70.484 -5.407 88.863 1.00 50.88 195 ASN A C 1
ATOM 1584 O O . ASN A 1 195 ? -70.183 -5.653 90.030 1.00 50.88 195 ASN A O 1
ATOM 1588 N N . ASN A 1 196 ? -71.682 -5.735 88.373 1.00 50.09 196 ASN A N 1
ATOM 1589 C CA . ASN A 1 196 ? -72.577 -6.632 89.103 1.00 50.09 196 ASN A CA 1
ATOM 1590 C C . ASN A 1 196 ? -73.341 -7.571 88.171 1.00 50.09 196 ASN A C 1
ATOM 1592 O O . ASN A 1 196 ? -74.538 -7.442 87.919 1.00 50.09 196 ASN A O 1
ATOM 1596 N N . ARG A 1 197 ? -72.618 -8.570 87.683 1.00 53.41 197 ARG A N 1
ATOM 1597 C CA . ARG A 1 197 ? -73.189 -9.828 87.222 1.00 53.41 197 ARG A CA 1
ATOM 1598 C C . ARG A 1 197 ? -72.351 -10.892 87.893 1.00 53.41 197 ARG A C 1
ATOM 1600 O O . ARG A 1 197 ? -71.134 -10.801 87.826 1.00 53.41 197 ARG A O 1
ATOM 1607 N N . SER A 1 198 ? -72.977 -11.822 88.607 1.00 59.72 198 SER A N 1
ATOM 1608 C CA . SER A 1 198 ? -72.282 -12.920 89.277 1.00 59.72 198 SER A CA 1
ATOM 1609 C C . SER A 1 198 ? -71.335 -13.591 88.284 1.00 59.72 198 SER A C 1
ATOM 1611 O O . SER A 1 198 ? -71.773 -14.317 87.390 1.00 59.72 198 SER A O 1
ATOM 1613 N N . LEU A 1 199 ? -70.055 -13.261 88.408 1.00 60.38 199 LEU A N 1
ATOM 1614 C CA . LEU A 1 199 ? -68.991 -13.803 87.594 1.00 60.38 199 LEU A CA 1
ATOM 1615 C C . LEU A 1 199 ? -68.811 -15.239 88.066 1.00 60.38 199 LEU A C 1
ATOM 1617 O O . LEU A 1 199 ? -68.478 -15.475 89.229 1.00 60.38 199 LEU A O 1
ATOM 1621 N N . ASP A 1 200 ? -69.077 -16.198 87.182 1.00 64.88 200 ASP A N 1
ATOM 1622 C CA . ASP A 1 200 ? -68.639 -17.565 87.410 1.00 64.88 200 ASP A CA 1
ATOM 1623 C C . ASP A 1 200 ? -67.112 -17.559 87.361 1.00 64.88 200 ASP A C 1
ATOM 1625 O O . ASP A 1 200 ? -66.485 -17.643 86.302 1.00 64.88 200 ASP A O 1
ATOM 1629 N N . LEU A 1 201 ? -66.522 -17.374 88.540 1.00 70.12 201 LEU A N 1
ATOM 1630 C CA . LEU A 1 201 ? -65.084 -17.310 88.744 1.00 70.12 201 LEU A CA 1
ATOM 1631 C C . LEU A 1 201 ? -64.400 -18.535 88.134 1.00 70.12 201 LEU A C 1
ATOM 1633 O O . LEU A 1 201 ? -63.285 -18.413 87.646 1.00 70.12 201 LEU A O 1
ATOM 1637 N N . ASN A 1 202 ? -65.071 -19.689 88.080 1.00 78.69 202 ASN A N 1
ATOM 1638 C CA . ASN A 1 202 ? -64.504 -20.888 87.476 1.00 78.69 202 ASN A CA 1
ATOM 1639 C C . ASN A 1 202 ? -64.436 -20.792 85.948 1.00 78.69 202 ASN A C 1
ATOM 1641 O O . ASN A 1 202 ? -63.391 -21.113 85.386 1.00 78.69 202 ASN A O 1
ATOM 1645 N N . SER A 1 203 ? -65.491 -20.309 85.282 1.00 79.44 203 SER A N 1
ATOM 1646 C CA . SER A 1 203 ? -65.484 -20.079 83.829 1.00 79.44 203 SER A CA 1
ATOM 1647 C C . SER A 1 203 ? -64.432 -19.046 83.426 1.00 79.44 203 SER A C 1
ATOM 1649 O O . SER A 1 203 ? -63.702 -19.263 82.466 1.00 79.44 203 SER A O 1
ATOM 1651 N N . ILE A 1 204 ? -64.293 -17.955 84.183 1.00 80.31 204 ILE A N 1
ATOM 1652 C CA . ILE A 1 204 ? -63.312 -16.899 83.880 1.00 80.31 204 ILE A CA 1
ATOM 1653 C C . ILE A 1 204 ? -61.892 -17.376 84.160 1.00 80.31 204 ILE A C 1
ATOM 1655 O O . ILE A 1 204 ? -60.994 -17.119 83.370 1.00 80.31 204 ILE A O 1
ATOM 1659 N N . ILE A 1 205 ? -61.661 -18.106 85.254 1.00 82.94 205 ILE A N 1
ATOM 1660 C CA . ILE A 1 205 ? -60.347 -18.701 85.527 1.00 82.94 205 ILE A CA 1
ATOM 1661 C C . ILE A 1 205 ? -59.991 -19.726 84.442 1.00 82.94 205 ILE A C 1
ATOM 1663 O O . ILE A 1 205 ? -58.830 -19.795 84.045 1.00 82.94 205 ILE A O 1
ATOM 1667 N N . ALA A 1 206 ? -60.955 -20.508 83.948 1.00 86.62 206 ALA A N 1
ATOM 1668 C CA . ALA A 1 206 ? -60.739 -21.436 82.840 1.00 86.62 206 ALA A CA 1
ATOM 1669 C C . ALA A 1 206 ? -60.428 -20.701 81.525 1.00 86.62 206 ALA A C 1
ATOM 1671 O O . ALA A 1 206 ? -59.489 -21.080 80.833 1.00 86.62 206 ALA A O 1
ATOM 1672 N N . GLU A 1 207 ? -61.145 -19.622 81.217 1.00 88.00 207 GLU A N 1
ATOM 1673 C CA . GLU A 1 207 ? -60.926 -18.803 80.021 1.00 88.00 207 GLU A CA 1
ATOM 1674 C C . GLU A 1 207 ? -59.597 -18.040 80.072 1.00 88.00 207 GLU A C 1
ATOM 1676 O O . GLU A 1 207 ? -58.848 -18.040 79.101 1.00 88.00 207 GLU A O 1
ATOM 1681 N N . VAL A 1 208 ? -59.231 -17.477 81.227 1.00 89.19 208 VAL A N 1
ATOM 1682 C CA . VAL A 1 208 ? -57.923 -16.843 81.446 1.00 89.19 208 VAL A CA 1
ATOM 1683 C C . VAL A 1 208 ? -56.800 -17.874 81.325 1.00 89.19 208 VAL A C 1
ATOM 1685 O O . VAL A 1 208 ? -55.795 -17.599 80.676 1.00 89.19 208 VAL A O 1
ATOM 1688 N N . LYS A 1 209 ? -56.960 -19.081 81.884 1.00 87.25 209 LYS A N 1
ATOM 1689 C CA . LYS A 1 209 ? -55.988 -20.173 81.699 1.00 87.25 209 LYS A CA 1
ATOM 1690 C C . LYS A 1 209 ? -55.857 -20.578 80.231 1.00 87.25 209 LYS A C 1
ATOM 1692 O O . LYS A 1 209 ? -54.732 -20.704 79.762 1.00 87.25 209 LYS A O 1
ATOM 1697 N N . ALA A 1 210 ? -56.971 -20.714 79.512 1.00 90.75 210 ALA A N 1
ATOM 1698 C CA . ALA A 1 210 ? -56.970 -21.026 78.086 1.00 90.75 210 ALA A CA 1
ATOM 1699 C C . ALA A 1 210 ? -56.293 -19.919 77.261 1.00 90.75 210 ALA A C 1
ATOM 1701 O O . ALA A 1 210 ? -55.479 -20.219 76.399 1.00 90.75 210 ALA A O 1
ATOM 1702 N N . GLN A 1 211 ? -56.542 -18.644 77.574 1.00 90.44 211 GLN A N 1
ATOM 1703 C CA . GLN A 1 211 ? -55.871 -17.498 76.949 1.00 90.44 211 GLN A CA 1
ATOM 1704 C C . GLN A 1 211 ? -54.360 -17.504 77.216 1.00 90.44 211 GLN A C 1
ATOM 1706 O O . GLN A 1 211 ? -53.580 -17.260 76.301 1.00 90.44 211 GLN A O 1
ATOM 1711 N N . TYR A 1 212 ? -53.920 -17.814 78.440 1.00 91.38 212 TYR A N 1
ATOM 1712 C CA . TYR A 1 212 ? -52.492 -17.936 78.750 1.00 91.38 212 TYR A CA 1
ATOM 1713 C C . TYR A 1 212 ? -51.838 -19.125 78.043 1.00 91.38 212 TYR A C 1
ATOM 1715 O O . TYR A 1 212 ? -50.721 -18.981 77.549 1.00 91.38 212 TYR A O 1
ATOM 1723 N N . GLU A 1 213 ? -52.513 -20.275 77.965 1.00 91.69 213 GLU A N 1
ATOM 1724 C CA . GLU A 1 213 ? -52.034 -21.416 77.178 1.00 91.69 213 GLU A CA 1
ATOM 1725 C C . GLU A 1 213 ? -51.950 -21.073 75.688 1.00 91.69 213 GLU A C 1
ATOM 1727 O O . GLU A 1 213 ? -50.936 -21.362 75.056 1.00 91.69 213 GLU A O 1
ATOM 1732 N N . ASP A 1 214 ? -52.948 -20.385 75.137 1.00 93.50 214 ASP A N 1
ATOM 1733 C CA . ASP A 1 214 ? -52.963 -19.923 73.750 1.00 93.50 214 ASP A CA 1
ATOM 1734 C C . ASP A 1 214 ? -51.850 -18.915 73.455 1.00 93.50 214 ASP A C 1
ATOM 1736 O O . ASP A 1 214 ? -51.170 -19.030 72.438 1.00 93.50 214 ASP A O 1
ATOM 1740 N N . ILE A 1 215 ? -51.632 -17.936 74.337 1.00 91.00 215 ILE A N 1
ATOM 1741 C CA . ILE A 1 215 ? -50.559 -16.943 74.196 1.00 91.00 215 ILE A CA 1
ATOM 1742 C C . ILE A 1 215 ? -49.193 -17.625 74.312 1.00 91.00 215 ILE A C 1
ATOM 1744 O O . ILE A 1 215 ? -48.298 -17.339 73.519 1.00 91.00 215 ILE A O 1
ATOM 1748 N N . ALA A 1 216 ? -49.027 -18.564 75.247 1.00 91.00 216 ALA A N 1
ATOM 1749 C CA . ALA A 1 216 ? -47.795 -19.336 75.381 1.00 91.00 216 ALA A CA 1
ATOM 1750 C C . ALA A 1 216 ? -47.542 -20.230 74.155 1.00 91.00 216 ALA A C 1
ATOM 1752 O O . ALA A 1 216 ? -46.402 -20.353 73.705 1.00 91.00 216 ALA A O 1
ATOM 1753 N N . ASN A 1 217 ? -48.592 -20.825 73.584 1.00 92.50 217 ASN A N 1
ATOM 1754 C CA . ASN A 1 217 ? -48.500 -21.636 72.373 1.00 92.50 217 ASN A CA 1
ATOM 1755 C C . ASN A 1 217 ? -48.217 -20.786 71.129 1.00 92.50 217 ASN A C 1
ATOM 1757 O O . ASN A 1 217 ? -47.350 -21.168 70.346 1.00 92.50 217 ASN A O 1
ATOM 1761 N N . ARG A 1 218 ? -48.861 -19.621 70.969 1.00 92.38 218 ARG A N 1
ATOM 1762 C CA . ARG A 1 218 ? -48.551 -18.664 69.892 1.00 92.38 218 ARG A CA 1
ATOM 1763 C C . ARG A 1 218 ? -47.129 -18.143 70.007 1.00 92.38 218 ARG A C 1
ATOM 1765 O O . ARG A 1 218 ? -46.405 -18.205 69.029 1.00 92.38 218 ARG A O 1
ATOM 1772 N N . SER A 1 219 ? -46.687 -17.747 71.200 1.00 92.94 219 SER A N 1
ATOM 1773 C CA . SER A 1 219 ? -45.309 -17.296 71.420 1.00 92.94 219 SER A CA 1
ATOM 1774 C C . SER A 1 219 ? -44.285 -18.390 71.097 1.00 92.94 219 SER A C 1
ATOM 1776 O O . SER A 1 219 ? -43.256 -18.105 70.484 1.00 92.94 219 SER A O 1
ATOM 1778 N N . ARG A 1 220 ? -44.577 -19.656 71.437 1.00 92.88 220 ARG A N 1
ATOM 1779 C CA . ARG A 1 220 ? -43.732 -20.796 71.053 1.00 92.88 220 ARG A CA 1
ATOM 1780 C C . ARG A 1 220 ? -43.708 -21.001 69.536 1.00 92.88 220 ARG A C 1
ATOM 1782 O O . ARG A 1 220 ? -42.627 -21.109 68.972 1.00 92.88 220 ARG A O 1
ATOM 1789 N N . ALA A 1 221 ? -44.868 -21.008 68.883 1.00 93.00 221 ALA A N 1
ATOM 1790 C CA . ALA A 1 221 ? -44.976 -21.193 67.436 1.00 93.00 221 ALA A CA 1
ATOM 1791 C C . ALA A 1 221 ? -44.334 -20.037 66.647 1.00 93.00 221 ALA A C 1
ATOM 1793 O O . ALA A 1 221 ? -43.666 -20.266 65.643 1.00 93.00 221 ALA A O 1
ATOM 1794 N N . GLU A 1 222 ? -44.485 -18.799 67.116 1.00 93.00 222 GLU A N 1
ATOM 1795 C CA . GLU A 1 222 ? -43.843 -17.618 66.541 1.00 93.00 222 GLU A CA 1
ATOM 1796 C C . GLU A 1 222 ? -42.324 -17.710 66.672 1.00 93.00 222 GLU A C 1
ATOM 1798 O O . GLU A 1 222 ? -41.629 -17.529 65.673 1.00 93.00 222 GLU A O 1
ATOM 1803 N N . ALA A 1 223 ? -41.806 -18.074 67.852 1.00 92.62 223 ALA A N 1
ATOM 1804 C CA . ALA A 1 223 ? -40.376 -18.286 68.061 1.00 92.62 223 ALA A CA 1
ATOM 1805 C C . ALA A 1 223 ? -39.828 -19.410 67.168 1.00 92.62 223 ALA A C 1
ATOM 1807 O O . ALA A 1 223 ? -38.793 -19.233 66.528 1.00 92.62 223 ALA A O 1
ATOM 1808 N N . GLU A 1 224 ? -40.531 -20.540 67.070 1.00 93.81 224 GLU A N 1
ATOM 1809 C CA . GLU A 1 224 ? -40.165 -21.649 66.182 1.00 93.81 224 GLU A CA 1
ATOM 1810 C C . GLU A 1 224 ? -40.173 -21.220 64.708 1.00 93.81 224 GLU A C 1
ATOM 1812 O O . GLU A 1 224 ? -39.191 -21.455 64.005 1.00 93.81 224 GLU A O 1
ATOM 1817 N N . SER A 1 225 ? -41.211 -20.515 64.242 1.00 92.19 225 SER A N 1
ATOM 1818 C CA . SER A 1 225 ? -41.277 -19.999 62.865 1.00 92.19 225 SER A CA 1
ATOM 1819 C C . SER A 1 225 ? -40.182 -18.968 62.574 1.00 92.19 225 SER A C 1
ATOM 1821 O O . SER A 1 225 ? -39.617 -18.942 61.478 1.00 92.19 225 SER A O 1
ATOM 1823 N N . TRP A 1 226 ? -39.834 -18.147 63.568 1.00 94.44 226 TRP A N 1
ATOM 1824 C CA . TRP A 1 226 ? -38.783 -17.147 63.463 1.00 94.44 226 TRP A CA 1
ATOM 1825 C C . TRP A 1 226 ? -37.412 -17.814 63.350 1.00 94.44 226 TRP A C 1
ATOM 1827 O O . TRP A 1 226 ? -36.629 -17.461 62.465 1.00 94.44 226 TRP A O 1
ATOM 1837 N N . TYR A 1 227 ? -37.138 -18.831 64.176 1.00 94.38 227 TYR A N 1
ATOM 1838 C CA . TYR A 1 227 ? -35.913 -19.625 64.076 1.00 94.38 227 TYR A CA 1
ATOM 1839 C C . TYR A 1 227 ? -35.832 -20.397 62.760 1.00 94.38 227 TYR A C 1
ATOM 1841 O O . TYR A 1 227 ? -34.773 -20.400 62.134 1.00 94.38 227 TYR A O 1
ATOM 1849 N N . GLN A 1 228 ? -36.938 -20.991 62.309 1.00 95.56 228 GLN A N 1
ATOM 1850 C CA . GLN A 1 228 ? -37.025 -21.683 61.024 1.00 95.56 228 GLN A CA 1
ATOM 1851 C C . GLN A 1 228 ? -36.692 -20.727 59.868 1.00 95.56 228 GLN A C 1
ATOM 1853 O O . GLN A 1 228 ? -35.803 -21.007 59.066 1.00 95.56 228 GLN A O 1
ATOM 1858 N N . THR A 1 229 ? -37.321 -19.548 59.841 1.00 95.56 229 THR A N 1
ATOM 1859 C CA . THR A 1 229 ? -37.081 -18.519 58.818 1.00 95.56 229 THR A CA 1
ATOM 1860 C C . THR A 1 229 ? -35.630 -18.043 58.841 1.00 95.56 229 THR A C 1
ATOM 1862 O O . THR A 1 229 ? -34.988 -17.957 57.794 1.00 95.56 229 THR A O 1
ATOM 1865 N N . LYS A 1 230 ? -35.064 -17.787 60.029 1.00 95.44 230 LYS A N 1
ATOM 1866 C CA . LYS A 1 230 ? -33.660 -17.374 60.162 1.00 95.44 230 LYS A CA 1
ATOM 1867 C C . LYS A 1 230 ? -32.682 -18.457 59.724 1.00 95.44 230 LYS A C 1
ATOM 1869 O O . LYS A 1 230 ? -31.666 -18.138 59.108 1.00 95.44 230 LYS A O 1
ATOM 1874 N N . TYR A 1 231 ? -32.982 -19.719 60.012 1.00 94.12 231 TYR A N 1
ATOM 1875 C CA . TYR A 1 231 ? -32.175 -20.845 59.558 1.00 94.12 231 TYR A CA 1
ATOM 1876 C C . TYR A 1 231 ? -32.217 -20.980 58.033 1.00 94.12 231 TYR A C 1
ATOM 1878 O O . TYR A 1 231 ? -31.172 -21.114 57.401 1.00 94.12 231 TYR A O 1
ATOM 1886 N N . GLU A 1 232 ? -33.398 -20.861 57.427 1.00 95.12 232 GLU A N 1
ATOM 1887 C CA . GLU A 1 232 ? -33.567 -20.896 55.973 1.00 95.12 232 GLU A CA 1
ATOM 1888 C C . GLU A 1 232 ? -32.893 -19.708 55.273 1.00 95.12 232 GLU A C 1
ATOM 1890 O O . GLU A 1 232 ? -32.281 -19.885 54.221 1.00 95.12 232 GLU A O 1
ATOM 1895 N N . GLU A 1 233 ? -32.949 -18.504 55.849 1.00 94.75 233 GLU A N 1
ATOM 1896 C CA . GLU A 1 233 ? -32.211 -17.334 55.355 1.00 94.75 233 GLU A CA 1
ATOM 1897 C C . GLU A 1 233 ? -30.698 -17.554 55.398 1.00 94.75 233 GLU A C 1
ATOM 1899 O O . GLU A 1 233 ? -30.021 -17.320 54.395 1.00 94.75 233 GLU A O 1
ATOM 1904 N N . LEU A 1 234 ? -30.167 -18.044 56.522 1.00 93.81 234 LEU A N 1
ATOM 1905 C CA . LEU A 1 234 ? -28.747 -18.371 56.661 1.00 93.81 234 LEU A CA 1
ATOM 1906 C C . LEU A 1 234 ? -28.327 -19.472 55.686 1.00 93.81 234 LEU A C 1
ATOM 1908 O O . LEU A 1 234 ? -27.276 -19.365 55.058 1.00 93.81 234 LEU A O 1
ATOM 1912 N N . GLN A 1 235 ? -29.154 -20.503 55.508 1.00 94.69 235 GLN A N 1
ATOM 1913 C CA . GLN A 1 235 ? -28.897 -21.581 54.559 1.00 94.69 235 GLN A CA 1
ATOM 1914 C C . GLN A 1 235 ? -28.919 -21.078 53.110 1.00 94.69 235 GLN A C 1
ATOM 1916 O O . GLN A 1 235 ? -28.054 -21.453 52.317 1.00 94.69 235 GLN A O 1
ATOM 1921 N N . ARG A 1 236 ? -29.866 -20.198 52.760 1.00 94.75 236 ARG A N 1
ATOM 1922 C CA . ARG A 1 236 ? -29.967 -19.590 51.426 1.00 94.75 236 ARG A CA 1
ATOM 1923 C C . ARG A 1 236 ? -28.789 -18.659 51.147 1.00 94.75 236 ARG A C 1
ATOM 1925 O O . ARG A 1 236 ? -28.196 -18.759 50.079 1.00 94.75 236 ARG A O 1
ATOM 1932 N N . SER A 1 237 ? -28.411 -17.818 52.110 1.00 94.44 237 SER A N 1
ATOM 1933 C CA . SER A 1 237 ? -27.242 -16.935 52.014 1.00 94.44 237 SER A CA 1
ATOM 1934 C C . SER A 1 237 ? -25.940 -17.737 51.909 1.00 94.44 237 SER A C 1
ATOM 1936 O O . SER A 1 237 ? -25.126 -17.461 51.031 1.00 94.44 237 SER A O 1
ATOM 1938 N N . ALA A 1 238 ? -25.761 -18.791 52.710 1.00 93.81 238 ALA A N 1
ATOM 1939 C CA . ALA A 1 238 ? -24.605 -19.681 52.600 1.00 93.81 238 ALA A CA 1
ATOM 1940 C C . ALA A 1 238 ? -24.554 -20.409 51.243 1.00 93.81 238 ALA A C 1
ATOM 1942 O O . ALA A 1 238 ? -23.474 -20.570 50.673 1.00 93.81 238 ALA A O 1
ATOM 1943 N N . GLY A 1 239 ? -25.711 -20.814 50.706 1.00 94.50 239 GLY A N 1
ATOM 1944 C CA . GLY A 1 239 ? -25.835 -21.382 49.362 1.00 94.50 239 GLY A CA 1
ATOM 1945 C C . GLY A 1 239 ? -25.415 -20.396 48.271 1.00 94.50 239 GLY A C 1
ATOM 1946 O O . GLY A 1 239 ? -24.545 -20.726 47.470 1.00 94.50 239 GLY A O 1
ATOM 1947 N N . GLN A 1 240 ? -25.953 -19.172 48.308 1.00 95.06 240 GLN A N 1
ATOM 1948 C CA . GLN A 1 240 ? -25.610 -18.088 47.379 1.00 95.06 240 GLN A CA 1
ATOM 1949 C C . GLN A 1 240 ? -24.117 -17.759 47.420 1.00 95.06 240 GLN A C 1
ATOM 1951 O O . GLN A 1 240 ? -23.464 -17.768 46.385 1.00 95.06 240 GLN A O 1
ATOM 1956 N N . HIS A 1 241 ? -23.536 -17.581 48.609 1.00 94.12 241 HIS A N 1
ATOM 1957 C CA . HIS A 1 241 ? -22.098 -17.344 48.742 1.00 94.12 241 HIS A CA 1
ATOM 1958 C C . HIS A 1 241 ? -21.255 -18.511 48.202 1.00 94.12 241 HIS A C 1
ATOM 1960 O O . HIS A 1 241 ? -20.185 -18.294 47.633 1.00 94.12 241 HIS A O 1
ATOM 1966 N N . GLY A 1 242 ? -21.729 -19.753 48.348 1.00 96.25 242 GLY A N 1
ATOM 1967 C CA . GLY A 1 242 ? -21.098 -20.925 47.744 1.00 96.25 242 GLY A CA 1
ATOM 1968 C C . GLY A 1 242 ? -21.185 -20.938 46.214 1.00 96.25 242 GLY A C 1
ATOM 1969 O O . GLY A 1 242 ? -20.211 -21.303 45.552 1.00 96.25 242 GLY A O 1
ATOM 1970 N N . ASP A 1 243 ? -22.321 -20.529 45.651 1.00 95.50 243 ASP A N 1
ATOM 1971 C CA . ASP A 1 243 ? -22.529 -20.391 44.207 1.00 95.50 243 ASP A CA 1
ATOM 1972 C C . ASP A 1 243 ? -21.694 -19.255 43.609 1.00 95.50 243 ASP A C 1
ATOM 1974 O O . ASP A 1 243 ? -20.995 -19.482 42.621 1.00 95.50 243 ASP A O 1
ATOM 1978 N N . ASP A 1 244 ? -21.648 -18.091 44.254 1.00 96.25 244 ASP A N 1
ATOM 1979 C CA . ASP A 1 244 ? -20.816 -16.956 43.844 1.00 96.25 244 ASP A CA 1
ATOM 1980 C C . ASP A 1 244 ? -19.328 -17.328 43.864 1.00 96.25 244 ASP A C 1
ATOM 1982 O O . ASP A 1 244 ? -18.576 -17.037 42.928 1.00 96.25 244 ASP A O 1
ATOM 1986 N N . LEU A 1 245 ? -18.882 -18.051 44.898 1.00 96.25 245 LEU A N 1
ATOM 1987 C CA . LEU A 1 245 ? -17.507 -18.541 44.975 1.00 96.25 245 LEU A CA 1
ATOM 1988 C C . LEU A 1 245 ? -17.197 -19.554 43.858 1.00 96.25 245 LEU A C 1
ATOM 1990 O O . LEU A 1 245 ? -16.078 -19.596 43.340 1.00 96.25 245 LEU A O 1
ATOM 1994 N N . ARG A 1 246 ? -18.176 -20.374 43.455 1.00 96.50 246 ARG A N 1
ATOM 1995 C CA . ARG A 1 246 ? -18.035 -21.278 42.303 1.00 96.50 246 ARG A CA 1
ATOM 1996 C C . ARG A 1 246 ? -17.988 -20.511 40.982 1.00 96.50 246 ARG A C 1
ATOM 1998 O O . ARG A 1 246 ? -17.117 -20.826 40.172 1.00 96.50 246 ARG A O 1
ATOM 2005 N N . SER A 1 247 ? -18.860 -19.520 40.785 1.00 97.31 247 SER A N 1
ATOM 2006 C CA . SER A 1 247 ? -18.894 -18.684 39.575 1.00 97.31 247 SER A CA 1
ATOM 2007 C C . SER A 1 247 ? -17.580 -17.934 39.397 1.00 97.31 247 SER A C 1
ATOM 2009 O O . SER A 1 247 ? -16.896 -18.107 38.391 1.00 97.31 247 SER A O 1
ATOM 2011 N N . THR A 1 248 ? -17.140 -17.216 40.432 1.00 96.19 248 THR A N 1
ATOM 2012 C CA . THR A 1 248 ? -15.863 -16.486 40.416 1.00 96.19 248 THR A CA 1
ATOM 2013 C C . THR A 1 248 ? -14.676 -17.418 40.166 1.00 96.19 248 THR A C 1
ATOM 2015 O O . THR A 1 248 ? -13.776 -17.090 39.395 1.00 96.19 248 THR A O 1
ATOM 2018 N N . LYS A 1 249 ? -14.671 -18.632 40.735 1.00 97.75 249 LYS A N 1
ATOM 2019 C CA . LYS A 1 249 ? -13.642 -19.641 40.437 1.00 97.75 249 LYS A CA 1
ATOM 2020 C C . LYS A 1 249 ? -13.669 -20.097 38.973 1.00 97.75 249 LYS A C 1
ATOM 2022 O O . LYS A 1 249 ? -12.597 -20.299 38.393 1.00 97.75 249 LYS A O 1
ATOM 2027 N N . MET A 1 250 ? -14.850 -20.276 38.378 1.00 96.81 250 MET A N 1
ATOM 2028 C CA . MET A 1 250 ? -14.982 -20.599 36.953 1.00 96.81 250 MET A CA 1
ATOM 2029 C C . MET A 1 250 ? -14.464 -19.452 36.082 1.00 96.81 250 MET A C 1
ATOM 2031 O O . MET A 1 250 ? -13.597 -19.699 35.244 1.00 96.81 250 MET A O 1
ATOM 2035 N N . GLU A 1 251 ? -14.865 -18.211 36.350 1.00 97.56 251 GLU A N 1
ATOM 2036 C CA . GLU A 1 251 ? -14.386 -17.015 35.641 1.00 97.56 251 GLU A CA 1
ATOM 2037 C C . GLU A 1 251 ? -12.862 -16.870 35.729 1.00 97.56 251 GLU A C 1
ATOM 2039 O O . GLU A 1 251 ? -12.188 -16.680 34.718 1.00 97.56 251 GLU A O 1
ATOM 2044 N N . ILE A 1 252 ? -12.277 -17.062 36.917 1.00 96.75 252 ILE A N 1
ATOM 2045 C CA . ILE A 1 252 ? -10.818 -17.066 37.097 1.00 96.75 252 ILE A CA 1
ATOM 2046 C C . ILE A 1 252 ? -10.166 -18.151 36.229 1.00 96.75 252 ILE A C 1
ATOM 2048 O O . ILE A 1 252 ? -9.097 -17.933 35.654 1.00 96.75 252 ILE A O 1
ATOM 2052 N N . SER A 1 253 ? -10.775 -19.334 36.116 1.00 97.69 253 SER A N 1
ATOM 2053 C CA . SER A 1 253 ? -10.247 -20.415 35.278 1.00 97.69 253 SER A CA 1
ATOM 2054 C C . SER A 1 253 ? -10.340 -20.098 33.777 1.00 97.69 253 SER A C 1
ATOM 2056 O O . SER A 1 253 ? -9.420 -20.419 33.018 1.00 97.69 253 SER A O 1
ATOM 2058 N N . GLU A 1 254 ? -11.400 -19.414 33.349 1.00 97.00 254 GLU A N 1
ATOM 2059 C CA . GLU A 1 254 ? -11.597 -18.972 31.968 1.00 97.00 254 GLU A CA 1
ATOM 2060 C C . GLU A 1 254 ? -10.643 -17.843 31.593 1.00 97.00 254 GLU A C 1
ATOM 2062 O O . GLU A 1 254 ? -9.968 -17.934 30.564 1.00 97.00 254 GLU A O 1
ATOM 2067 N N . LEU A 1 255 ? -10.497 -16.839 32.461 1.00 97.19 255 LEU A N 1
ATOM 2068 C CA . LEU A 1 255 ? -9.512 -15.770 32.313 1.00 97.19 255 LEU A CA 1
ATOM 2069 C C . LEU A 1 255 ? -8.091 -16.335 32.269 1.00 97.19 255 LEU A C 1
ATOM 2071 O O . LEU A 1 255 ? -7.291 -15.929 31.428 1.00 97.19 255 LEU A O 1
ATOM 2075 N N . ASN A 1 256 ? -7.777 -17.334 33.098 1.00 97.81 256 ASN A N 1
ATOM 2076 C CA . ASN A 1 256 ? -6.493 -18.030 33.020 1.00 97.81 256 ASN A CA 1
ATOM 2077 C C . ASN A 1 256 ? -6.295 -18.741 31.673 1.00 97.81 256 ASN A C 1
ATOM 2079 O O . ASN A 1 256 ? -5.216 -18.647 31.087 1.00 97.81 256 ASN A O 1
ATOM 2083 N N . ARG A 1 257 ? -7.321 -19.413 31.135 1.00 97.25 257 ARG A N 1
ATOM 2084 C CA . ARG A 1 257 ? -7.256 -20.019 29.793 1.00 97.25 257 ARG A CA 1
ATOM 2085 C C . ARG A 1 257 ? -7.077 -18.964 28.701 1.00 97.25 257 ARG A C 1
ATOM 2087 O O . ARG A 1 257 ? -6.275 -19.177 27.795 1.00 97.25 257 ARG A O 1
ATOM 2094 N N . ALA A 1 258 ? -7.776 -17.835 28.789 1.00 97.31 258 ALA A N 1
ATOM 2095 C CA . ALA A 1 258 ? -7.634 -16.723 27.855 1.00 97.31 258 ALA A CA 1
ATOM 2096 C C . ALA A 1 258 ? -6.219 -16.124 27.903 1.00 97.31 258 ALA A C 1
ATOM 2098 O O . ALA A 1 258 ? -5.590 -15.968 26.858 1.00 97.31 258 ALA A O 1
ATOM 2099 N N . MET A 1 259 ? -5.668 -15.897 29.100 1.00 97.00 259 MET A N 1
ATOM 2100 C CA . MET A 1 259 ? -4.285 -15.443 29.271 1.00 97.00 259 MET A CA 1
ATOM 2101 C C . MET A 1 259 ? -3.275 -16.407 28.644 1.00 97.00 259 MET A C 1
ATOM 2103 O O . MET A 1 259 ? -2.336 -15.957 27.993 1.00 97.00 259 MET A O 1
ATOM 2107 N N . GLN A 1 260 ? -3.447 -17.724 28.805 1.00 97.06 260 GLN A N 1
ATOM 2108 C CA . GLN A 1 260 ? -2.541 -18.705 28.194 1.00 97.06 260 GLN A CA 1
ATOM 2109 C C . GLN A 1 260 ? -2.636 -18.714 26.663 1.00 97.06 260 GLN A C 1
ATOM 2111 O O . GLN A 1 260 ? -1.607 -18.771 25.991 1.00 97.06 260 GLN A O 1
ATOM 2116 N N . ARG A 1 261 ? -3.846 -18.586 26.099 1.00 97.44 261 ARG A N 1
ATOM 2117 C CA . ARG A 1 261 ? -4.031 -18.442 24.644 1.00 97.44 261 ARG A CA 1
ATOM 2118 C C . ARG A 1 261 ? -3.336 -17.189 24.118 1.00 97.44 261 ARG A C 1
ATOM 2120 O O . ARG A 1 261 ? -2.514 -17.306 23.215 1.00 97.44 261 ARG A O 1
ATOM 2127 N N . LEU A 1 262 ? -3.580 -16.032 24.736 1.00 96.81 262 LEU A N 1
ATOM 2128 C CA . LEU A 1 262 ? -2.947 -14.769 24.344 1.00 96.81 262 LEU A CA 1
ATOM 2129 C C . LEU A 1 262 ? -1.420 -14.828 24.469 1.00 96.81 262 LEU A C 1
ATOM 2131 O O . LEU A 1 262 ? -0.715 -14.357 23.585 1.00 96.81 262 LEU A O 1
ATOM 2135 N N . ARG A 1 263 ? -0.881 -15.460 25.520 1.00 97.50 263 ARG A N 1
ATOM 2136 C CA . ARG A 1 263 ? 0.569 -15.691 25.645 1.00 97.50 263 ARG A CA 1
ATOM 2137 C C . ARG A 1 263 ? 1.111 -16.535 24.493 1.00 97.50 263 ARG A C 1
ATOM 2139 O O . ARG A 1 263 ? 2.113 -16.158 23.895 1.00 97.50 263 ARG A O 1
ATOM 2146 N N . SER A 1 264 ? 0.429 -17.628 24.143 1.00 97.25 264 SER A N 1
ATOM 2147 C CA . SER A 1 264 ? 0.840 -18.473 23.015 1.00 97.25 264 SER A CA 1
ATOM 2148 C C . SER A 1 264 ? 0.765 -17.743 21.669 1.00 97.25 264 SER A C 1
ATOM 2150 O O . SER A 1 264 ? 1.628 -17.935 20.817 1.00 97.25 264 SER A O 1
ATOM 2152 N N . GLU A 1 265 ? -0.219 -16.860 21.490 1.00 97.81 265 GLU A N 1
ATOM 2153 C CA . GLU A 1 265 ? -0.356 -16.024 20.298 1.00 97.81 265 GLU A CA 1
ATOM 2154 C C . GLU A 1 265 ? 0.762 -14.981 20.214 1.00 97.81 265 GLU A C 1
ATOM 2156 O O . GLU A 1 265 ? 1.395 -14.852 19.170 1.00 97.81 265 GLU A O 1
ATOM 2161 N N . ILE A 1 266 ? 1.089 -14.318 21.328 1.00 97.19 266 ILE A N 1
ATOM 2162 C CA . ILE A 1 266 ? 2.234 -13.404 21.420 1.00 97.19 266 ILE A CA 1
ATOM 2163 C C . ILE A 1 266 ? 3.535 -14.130 21.063 1.00 97.19 266 ILE A C 1
ATOM 2165 O O . ILE A 1 266 ? 4.341 -13.598 20.301 1.00 97.19 266 ILE A O 1
ATOM 2169 N N . ASP A 1 267 ? 3.756 -15.337 21.581 1.00 97.88 267 ASP A N 1
ATOM 2170 C CA . ASP A 1 267 ? 4.970 -16.101 21.286 1.00 97.88 267 ASP A CA 1
ATOM 2171 C C . ASP A 1 267 ? 5.021 -16.568 19.824 1.00 97.88 267 ASP A C 1
ATOM 2173 O O . ASP A 1 267 ? 6.090 -16.556 19.207 1.00 97.88 267 ASP A O 1
ATOM 2177 N N . ASN A 1 268 ? 3.878 -16.917 19.231 1.00 97.56 268 ASN A N 1
ATOM 2178 C CA . ASN A 1 268 ? 3.785 -17.231 17.806 1.00 97.56 268 ASN A CA 1
ATOM 2179 C C . ASN A 1 268 ? 4.069 -16.001 16.934 1.00 97.56 268 ASN A C 1
ATOM 2181 O O . ASN A 1 268 ? 4.873 -16.093 16.007 1.00 97.56 268 ASN A O 1
ATOM 2185 N N . LEU A 1 269 ? 3.486 -14.843 17.256 1.00 96.25 269 LEU A N 1
ATOM 2186 C CA . LEU A 1 269 ? 3.746 -13.583 16.556 1.00 96.25 269 LEU A CA 1
ATOM 2187 C C . LEU A 1 269 ? 5.210 -13.155 16.695 1.00 96.25 269 LEU A C 1
ATOM 2189 O O . LEU A 1 269 ? 5.828 -12.765 15.710 1.00 96.25 269 LEU A O 1
ATOM 2193 N N . LYS A 1 270 ? 5.820 -13.305 17.877 1.00 97.94 270 LYS A N 1
ATOM 2194 C CA . LYS A 1 270 ? 7.259 -13.058 18.070 1.00 97.94 270 LYS A CA 1
ATOM 2195 C C . LYS A 1 270 ? 8.118 -13.947 17.172 1.00 97.94 270 LYS A C 1
ATOM 2197 O O . LYS A 1 270 ? 9.062 -13.449 16.562 1.00 97.94 270 LYS A O 1
ATOM 2202 N N . LYS A 1 271 ? 7.793 -15.240 17.054 1.00 97.19 271 LYS A N 1
ATOM 2203 C CA . LYS A 1 271 ? 8.493 -16.160 16.139 1.00 97.19 271 LYS A CA 1
ATOM 2204 C C . LYS A 1 271 ? 8.311 -15.759 14.675 1.00 97.19 271 LYS A C 1
ATOM 2206 O O . LYS A 1 271 ? 9.279 -15.803 13.917 1.00 97.19 271 LYS A O 1
ATOM 2211 N N . GLN A 1 272 ? 7.109 -15.340 14.280 1.00 97.00 272 GLN A N 1
ATOM 2212 C CA . GLN A 1 272 ? 6.848 -14.836 12.928 1.00 97.00 272 GLN A CA 1
ATOM 2213 C C . GLN A 1 272 ? 7.656 -13.567 12.641 1.00 97.00 272 GLN A C 1
ATOM 2215 O O . GLN A 1 272 ? 8.342 -13.511 11.624 1.00 97.00 272 GLN A O 1
ATOM 2220 N N . CYS A 1 273 ? 7.668 -12.598 13.560 1.00 96.50 273 CYS A N 1
ATOM 2221 C CA . CYS A 1 273 ? 8.493 -11.397 13.448 1.00 96.50 273 CYS A CA 1
ATOM 2222 C C . CYS A 1 273 ? 9.982 -11.734 13.318 1.00 96.50 273 CYS A C 1
ATOM 2224 O O . CYS A 1 273 ? 10.639 -11.201 12.431 1.00 96.50 273 CYS A O 1
ATOM 2226 N N . ALA A 1 274 ? 10.509 -12.648 14.140 1.00 97.12 274 ALA A N 1
ATOM 2227 C CA . ALA A 1 274 ? 11.906 -13.077 14.050 1.00 97.12 274 ALA A CA 1
ATOM 2228 C C . ALA A 1 274 ? 12.223 -13.754 12.704 1.00 97.12 274 ALA A C 1
ATOM 2230 O O . ALA A 1 274 ? 13.269 -13.501 12.112 1.00 97.12 274 ALA A O 1
ATOM 2231 N N . THR A 1 275 ? 11.302 -14.572 12.186 1.00 97.44 275 THR A N 1
ATOM 2232 C CA . THR A 1 275 ? 11.453 -15.236 10.879 1.00 97.44 275 THR A CA 1
ATOM 2233 C C . THR A 1 275 ? 11.446 -14.220 9.736 1.00 97.44 275 THR A C 1
ATOM 2235 O O . THR A 1 275 ? 12.277 -14.296 8.834 1.00 97.44 275 THR A O 1
ATOM 2238 N N . LEU A 1 276 ? 10.544 -13.235 9.784 1.00 95.50 276 LEU A N 1
ATOM 2239 C CA . LEU A 1 276 ? 10.490 -12.155 8.799 1.00 95.50 276 LEU A CA 1
ATOM 2240 C C . LEU A 1 276 ? 11.736 -11.268 8.867 1.00 95.50 276 LEU A C 1
ATOM 2242 O O . LEU A 1 276 ? 12.297 -10.945 7.827 1.00 95.50 276 LEU A O 1
ATOM 2246 N N . GLN A 1 277 ? 12.214 -10.927 10.066 1.00 96.81 277 GLN A N 1
ATOM 2247 C CA . GLN A 1 277 ? 13.465 -10.186 10.247 1.00 96.81 277 GLN A CA 1
ATOM 2248 C C . GLN A 1 277 ? 14.666 -10.943 9.669 1.00 96.81 277 GLN A C 1
ATOM 2250 O O . GLN A 1 277 ? 15.473 -10.337 8.971 1.00 96.81 277 GLN A O 1
ATOM 2255 N N . ALA A 1 278 ? 14.757 -12.260 9.888 1.00 96.94 278 ALA A N 1
ATOM 2256 C CA . ALA A 1 278 ? 15.794 -13.089 9.275 1.00 96.94 278 ALA A CA 1
ATOM 2257 C C . ALA A 1 278 ? 15.686 -13.091 7.739 1.00 96.94 278 ALA A C 1
ATOM 2259 O O . ALA A 1 278 ? 16.676 -12.865 7.051 1.00 96.94 278 ALA A O 1
ATOM 2260 N N . SER A 1 279 ? 14.474 -13.241 7.190 1.00 95.62 279 SER A N 1
ATOM 2261 C CA . SER A 1 279 ? 14.251 -13.183 5.740 1.00 95.62 279 SER A CA 1
ATOM 2262 C C . SER A 1 279 ? 14.603 -11.822 5.130 1.00 95.62 279 SER A C 1
ATOM 2264 O O . SER A 1 279 ? 15.050 -11.779 3.982 1.00 95.62 279 SER A O 1
ATOM 2266 N N . ILE A 1 280 ? 14.362 -10.721 5.849 1.00 95.31 280 ILE A N 1
ATOM 2267 C CA . ILE A 1 280 ? 14.743 -9.371 5.417 1.00 95.31 280 ILE A CA 1
ATOM 2268 C C . ILE A 1 280 ? 16.266 -9.255 5.406 1.00 95.31 280 ILE A C 1
ATOM 2270 O O . ILE A 1 280 ? 16.819 -8.883 4.376 1.00 95.31 280 ILE A O 1
ATOM 2274 N N . ALA A 1 281 ? 16.943 -9.658 6.485 1.00 96.88 281 ALA A N 1
ATOM 2275 C CA . ALA A 1 281 ? 18.402 -9.630 6.565 1.00 96.88 281 ALA A CA 1
ATOM 2276 C C . ALA A 1 281 ? 19.061 -10.467 5.450 1.00 96.88 281 ALA A C 1
ATOM 2278 O O . ALA A 1 281 ? 19.986 -10.000 4.788 1.00 96.88 281 ALA A O 1
ATOM 2279 N N . ASP A 1 282 ? 18.538 -11.664 5.163 1.00 96.75 282 ASP A N 1
ATOM 2280 C CA . ASP A 1 282 ? 19.026 -12.510 4.067 1.00 96.75 282 ASP A CA 1
ATOM 2281 C C . ASP A 1 282 ? 18.807 -11.862 2.690 1.00 96.75 282 ASP A C 1
ATOM 2283 O O . ASP A 1 282 ? 19.625 -12.014 1.777 1.00 96.75 282 ASP A O 1
ATOM 2287 N N . ALA A 1 283 ? 17.683 -11.164 2.498 1.00 93.44 283 ALA A N 1
ATOM 2288 C CA . ALA A 1 283 ? 17.395 -10.441 1.262 1.00 93.44 283 ALA A CA 1
ATOM 2289 C C . ALA A 1 283 ? 18.303 -9.218 1.091 1.00 93.44 283 ALA A C 1
ATOM 2291 O O . ALA A 1 283 ? 18.825 -9.004 -0.004 1.00 93.44 283 ALA A O 1
ATOM 2292 N N . GLU A 1 284 ? 18.536 -8.464 2.164 1.00 95.44 284 GLU A N 1
ATOM 2293 C CA . GLU A 1 284 ? 19.467 -7.336 2.200 1.00 95.44 284 GLU A CA 1
ATOM 2294 C C . GLU A 1 284 ? 20.895 -7.795 1.900 1.00 95.44 284 GLU A C 1
ATOM 2296 O O . GLU A 1 284 ? 21.539 -7.227 1.021 1.00 95.44 284 GLU A O 1
ATOM 2301 N N . GLN A 1 285 ? 21.365 -8.879 2.530 1.00 97.12 285 GLN A N 1
ATOM 2302 C CA . GLN A 1 285 ? 22.695 -9.435 2.277 1.00 97.12 285 GLN A CA 1
ATOM 2303 C C . GLN A 1 285 ? 22.853 -9.893 0.821 1.00 97.12 285 GLN A C 1
ATOM 2305 O O . GLN A 1 285 ? 23.861 -9.591 0.179 1.00 97.12 285 GLN A O 1
ATOM 2310 N N . ARG A 1 286 ? 21.855 -10.597 0.265 1.00 95.19 286 ARG A N 1
ATOM 2311 C CA . ARG A 1 286 ? 21.866 -10.994 -1.154 1.00 95.19 286 ARG A CA 1
ATOM 2312 C C . ARG A 1 286 ? 21.871 -9.782 -2.085 1.00 95.19 286 ARG A C 1
ATOM 2314 O O . ARG A 1 286 ? 22.606 -9.783 -3.071 1.00 95.19 286 ARG A O 1
ATOM 2321 N N . GLY A 1 287 ? 21.089 -8.751 -1.768 1.00 93.19 287 GLY A N 1
ATOM 2322 C CA . GLY A 1 287 ? 21.073 -7.494 -2.514 1.00 93.19 287 GLY A CA 1
ATOM 2323 C C . GLY A 1 287 ? 22.413 -6.758 -2.455 1.00 93.19 287 GLY A C 1
ATOM 2324 O O . GLY A 1 287 ? 22.896 -6.270 -3.476 1.00 93.19 287 GLY A O 1
ATOM 2325 N N . GLU A 1 288 ? 23.055 -6.725 -1.287 1.00 96.38 288 GLU A N 1
ATOM 2326 C CA . GLU A 1 288 ? 24.363 -6.097 -1.100 1.00 96.38 288 GLU A CA 1
ATOM 2327 C C . GLU A 1 288 ? 25.460 -6.821 -1.892 1.00 96.38 288 GLU A C 1
ATOM 2329 O O . GLU A 1 288 ? 26.283 -6.166 -2.533 1.00 96.38 288 GLU A O 1
ATOM 2334 N N . LEU A 1 289 ? 25.457 -8.159 -1.897 1.00 96.31 289 LEU A N 1
ATOM 2335 C CA . LEU A 1 289 ? 26.382 -8.956 -2.708 1.00 96.31 289 LEU A CA 1
ATOM 2336 C C . LEU A 1 289 ? 26.187 -8.689 -4.206 1.00 96.31 289 LEU A C 1
ATOM 2338 O O . LEU A 1 289 ? 27.155 -8.374 -4.893 1.00 96.31 289 LEU A O 1
ATOM 2342 N N . ALA A 1 290 ? 24.944 -8.696 -4.696 1.00 95.75 290 ALA A N 1
ATOM 2343 C CA . ALA A 1 290 ? 24.653 -8.384 -6.096 1.00 95.75 290 ALA A CA 1
ATOM 2344 C C . ALA A 1 290 ? 25.098 -6.961 -6.488 1.00 95.75 290 ALA A C 1
ATOM 2346 O O . ALA A 1 290 ? 25.628 -6.746 -7.579 1.00 95.75 290 ALA A O 1
ATOM 2347 N N . LEU A 1 291 ? 24.932 -5.982 -5.590 1.00 96.31 291 LEU A N 1
ATOM 2348 C CA . LEU A 1 291 ? 25.433 -4.622 -5.798 1.00 96.31 291 LEU A CA 1
ATOM 2349 C C . LEU A 1 291 ? 26.962 -4.558 -5.824 1.00 96.31 291 LEU A C 1
ATOM 2351 O O . LEU A 1 291 ? 27.516 -3.809 -6.631 1.00 96.31 291 LEU A O 1
ATOM 2355 N N . LYS A 1 292 ? 27.649 -5.300 -4.950 1.00 97.69 292 LYS A N 1
ATOM 2356 C CA . LYS A 1 292 ? 29.117 -5.386 -4.949 1.00 97.69 292 LYS A CA 1
ATOM 2357 C C . LYS A 1 292 ? 29.626 -5.984 -6.258 1.00 97.69 292 LYS A C 1
ATOM 2359 O O . LYS A 1 292 ? 30.512 -5.389 -6.867 1.00 97.69 292 LYS A O 1
ATOM 2364 N N . ASP A 1 293 ? 29.012 -7.063 -6.733 1.00 97.19 293 ASP A N 1
ATOM 2365 C CA . ASP A 1 293 ? 29.374 -7.708 -7.998 1.00 97.19 293 ASP A CA 1
ATOM 2366 C C . ASP A 1 293 ? 29.135 -6.782 -9.197 1.00 97.19 293 ASP A C 1
ATOM 2368 O O . ASP A 1 293 ? 30.010 -6.621 -10.047 1.00 97.19 293 ASP A O 1
ATOM 2372 N N . ALA A 1 294 ? 27.989 -6.095 -9.245 1.00 95.50 294 ALA A N 1
ATOM 2373 C CA . ALA A 1 294 ? 27.694 -5.128 -10.302 1.00 95.50 294 ALA A CA 1
ATOM 2374 C C . ALA A 1 294 ? 28.676 -3.944 -10.297 1.00 95.50 294 ALA A C 1
ATOM 2376 O O . ALA A 1 294 ? 29.148 -3.531 -11.356 1.00 95.50 294 ALA A O 1
ATOM 2377 N N . LYS A 1 295 ? 29.026 -3.418 -9.114 1.00 96.69 295 LYS A N 1
ATOM 2378 C CA . LYS A 1 295 ? 30.041 -2.361 -8.967 1.00 96.69 295 LYS A CA 1
ATOM 2379 C C . LYS A 1 295 ? 31.418 -2.833 -9.415 1.00 96.69 295 LYS A C 1
ATOM 2381 O O . LYS A 1 295 ? 32.113 -2.090 -10.099 1.00 96.69 295 LYS A O 1
ATOM 2386 N N . HIS A 1 296 ? 31.800 -4.055 -9.054 1.00 97.75 296 HIS A N 1
ATOM 2387 C CA . HIS A 1 296 ? 33.054 -4.641 -9.506 1.00 97.75 296 HIS A CA 1
ATOM 2388 C C . HIS A 1 296 ? 33.073 -4.772 -11.030 1.00 97.75 296 HIS A C 1
ATOM 2390 O O . HIS A 1 296 ? 34.024 -4.332 -11.671 1.00 97.75 296 HIS A O 1
ATOM 2396 N N . LYS A 1 297 ? 31.979 -5.263 -11.629 1.00 97.25 297 LYS A N 1
ATOM 2397 C CA . LYS A 1 297 ? 31.886 -5.404 -13.083 1.00 97.25 297 LYS A CA 1
ATOM 2398 C C . LYS A 1 297 ? 31.928 -4.067 -13.816 1.00 97.25 297 LYS A C 1
ATOM 2400 O O . LYS A 1 297 ? 32.530 -3.966 -14.882 1.00 97.25 297 LYS A O 1
ATOM 2405 N N . LEU A 1 298 ? 31.302 -3.042 -13.245 1.00 96.62 298 LEU A N 1
ATOM 2406 C CA . LEU A 1 298 ? 31.369 -1.680 -13.757 1.00 96.62 298 LEU A CA 1
ATOM 2407 C C . LEU A 1 298 ? 32.810 -1.156 -13.720 1.00 96.62 298 LEU A C 1
ATOM 2409 O O . LEU A 1 298 ? 33.282 -0.661 -14.738 1.00 96.62 298 LEU A O 1
ATOM 2413 N N . ALA A 1 299 ? 33.524 -1.342 -12.607 1.00 97.62 299 ALA A N 1
ATOM 2414 C CA . ALA A 1 299 ? 34.923 -0.933 -12.486 1.00 97.62 299 ALA A CA 1
ATOM 2415 C C . ALA A 1 299 ? 35.831 -1.643 -13.510 1.00 97.62 299 ALA A C 1
ATOM 2417 O O . ALA A 1 299 ? 36.651 -0.993 -14.155 1.00 97.62 299 ALA A O 1
ATOM 2418 N N . GLU A 1 300 ? 35.645 -2.951 -13.732 1.00 97.75 300 GLU A N 1
ATOM 2419 C CA . GLU A 1 300 ? 36.367 -3.692 -14.779 1.00 97.75 300 GLU A CA 1
ATOM 2420 C C . GLU A 1 300 ? 36.108 -3.119 -16.182 1.00 97.75 300 GLU A C 1
ATOM 2422 O O . GLU A 1 300 ? 37.027 -2.991 -16.993 1.00 97.75 300 GLU A O 1
ATOM 2427 N N . LEU A 1 301 ? 34.851 -2.782 -16.493 1.00 97.00 301 LEU A N 1
ATOM 2428 C CA . LEU A 1 301 ? 34.482 -2.209 -17.789 1.00 97.00 301 LEU A CA 1
ATOM 2429 C C . LEU A 1 301 ? 35.037 -0.792 -17.967 1.00 97.00 301 LEU A C 1
ATOM 2431 O O . LEU A 1 301 ? 35.474 -0.446 -19.065 1.00 97.00 301 LEU A O 1
ATOM 2435 N N . GLU A 1 302 ? 35.055 0.017 -16.909 1.00 97.38 302 GLU A N 1
ATOM 2436 C CA . GLU A 1 302 ? 35.681 1.341 -16.913 1.00 97.38 302 GLU A CA 1
ATOM 2437 C C . GLU A 1 302 ? 37.193 1.251 -17.144 1.00 97.38 302 GLU A C 1
ATOM 2439 O O . GLU A 1 302 ? 37.732 1.997 -17.966 1.00 97.38 302 GLU A O 1
ATOM 2444 N N . GLU A 1 303 ? 37.874 0.305 -16.491 1.00 97.56 303 GLU A N 1
ATOM 2445 C CA . GLU A 1 303 ? 39.301 0.057 -16.702 1.00 97.56 303 GLU A CA 1
ATOM 2446 C C . GLU A 1 303 ? 39.582 -0.406 -18.139 1.00 97.56 303 GLU A C 1
ATOM 2448 O O . GLU A 1 303 ? 40.464 0.139 -18.810 1.00 97.56 303 GLU A O 1
ATOM 2453 N N . ALA A 1 304 ? 38.795 -1.354 -18.657 1.00 97.12 304 ALA A N 1
ATOM 2454 C CA . ALA A 1 304 ? 38.915 -1.825 -20.034 1.00 97.12 304 ALA A CA 1
ATOM 2455 C C . ALA A 1 304 ? 38.692 -0.692 -21.050 1.00 97.12 304 ALA A C 1
ATOM 2457 O O . ALA A 1 304 ? 39.440 -0.566 -22.023 1.00 97.12 304 ALA A O 1
ATOM 2458 N N . LEU A 1 305 ? 37.702 0.172 -20.807 1.00 97.06 305 LEU A N 1
ATOM 2459 C CA . LEU A 1 305 ? 37.429 1.344 -21.633 1.00 97.06 305 LEU A CA 1
ATOM 2460 C C . LEU A 1 305 ? 38.582 2.353 -21.581 1.00 97.06 305 LEU A C 1
ATOM 2462 O O . LEU A 1 305 ? 38.969 2.901 -22.616 1.00 97.06 305 LEU A O 1
ATOM 2466 N N . GLN A 1 306 ? 39.162 2.585 -20.404 1.00 97.88 306 GLN A N 1
ATOM 2467 C CA . GLN A 1 306 ? 40.311 3.472 -20.259 1.00 97.88 306 GLN A CA 1
ATOM 2468 C C . GLN A 1 306 ? 41.547 2.920 -20.978 1.00 97.88 306 GLN A C 1
ATOM 2470 O O . GLN A 1 306 ? 42.238 3.669 -21.671 1.00 97.88 306 GLN A O 1
ATOM 2475 N N . LYS A 1 307 ? 41.788 1.609 -20.890 1.00 97.81 307 LYS A N 1
ATOM 2476 C CA . LYS A 1 307 ? 42.858 0.931 -21.628 1.00 97.81 307 LYS A CA 1
ATOM 2477 C C . LYS A 1 307 ? 42.657 1.035 -23.141 1.00 97.81 307 LYS A C 1
ATOM 2479 O O . LYS A 1 307 ? 43.578 1.431 -23.847 1.00 97.81 307 LYS A O 1
ATOM 2484 N N . ALA A 1 308 ? 41.440 0.799 -23.636 1.00 97.00 308 ALA A N 1
ATOM 2485 C CA . ALA A 1 308 ? 41.115 0.947 -25.056 1.00 97.00 308 ALA A CA 1
ATOM 2486 C C . ALA A 1 308 ? 41.325 2.387 -25.561 1.00 97.00 308 ALA A C 1
ATOM 2488 O O . ALA A 1 308 ? 41.851 2.592 -26.655 1.00 97.00 308 ALA A O 1
ATOM 2489 N N . LYS A 1 309 ? 40.979 3.403 -24.755 1.00 97.44 309 LYS A N 1
ATOM 2490 C CA . LYS A 1 309 ? 41.274 4.812 -25.071 1.00 97.44 309 LYS A CA 1
ATOM 2491 C C . LYS A 1 309 ? 42.777 5.079 -25.163 1.00 97.44 309 LYS A C 1
ATOM 2493 O O . LYS A 1 309 ? 43.211 5.782 -26.075 1.00 97.44 309 LYS A O 1
ATOM 2498 N N . GLN A 1 310 ? 43.569 4.534 -24.239 1.00 97.75 310 GLN A N 1
ATOM 2499 C CA . GLN A 1 310 ? 45.030 4.663 -24.266 1.00 97.75 310 GLN A CA 1
ATOM 2500 C C . GLN A 1 310 ? 45.639 3.973 -25.492 1.00 97.75 310 GLN A C 1
ATOM 2502 O O . GLN A 1 310 ? 46.501 4.559 -26.147 1.00 97.75 310 GLN A O 1
ATOM 2507 N N . ASP A 1 311 ? 45.163 2.776 -25.840 1.00 97.62 311 ASP A N 1
ATOM 2508 C CA . ASP A 1 311 ? 45.596 2.055 -27.038 1.00 97.62 311 ASP A CA 1
ATOM 2509 C C . ASP A 1 311 ? 45.234 2.812 -28.321 1.00 97.62 311 ASP A C 1
ATOM 2511 O O . ASP A 1 311 ? 46.084 2.961 -29.196 1.00 97.62 311 ASP A O 1
ATOM 2515 N N . MET A 1 312 ? 44.032 3.387 -28.405 1.00 96.25 312 MET A N 1
ATOM 2516 C CA . MET A 1 312 ? 43.637 4.240 -29.531 1.00 96.25 312 MET A CA 1
ATOM 2517 C C . MET A 1 312 ? 44.544 5.473 -29.653 1.00 96.25 312 MET A C 1
ATOM 2519 O O . MET A 1 312 ? 45.024 5.802 -30.737 1.00 96.25 312 MET A O 1
ATOM 2523 N N . ALA A 1 313 ? 44.839 6.141 -28.533 1.00 96.62 313 ALA A N 1
ATOM 2524 C CA . ALA A 1 313 ? 45.756 7.278 -28.513 1.00 96.62 313 ALA A CA 1
ATOM 2525 C C . ALA A 1 313 ? 47.189 6.885 -28.917 1.00 96.62 313 ALA A C 1
ATOM 2527 O O . ALA A 1 313 ? 47.902 7.681 -29.531 1.00 96.62 313 ALA A O 1
ATOM 2528 N N . ARG A 1 314 ? 47.623 5.664 -28.584 1.00 97.62 314 ARG A N 1
ATOM 2529 C CA . ARG A 1 314 ? 48.907 5.109 -29.022 1.00 97.62 314 ARG A CA 1
ATOM 2530 C C . ARG A 1 314 ? 48.916 4.830 -30.524 1.00 97.62 314 ARG A C 1
ATOM 2532 O O . ARG A 1 314 ? 49.826 5.303 -31.194 1.00 97.62 314 ARG A O 1
ATOM 2539 N N . GLN A 1 315 ? 47.890 4.163 -31.051 1.00 96.56 315 GLN A N 1
ATOM 2540 C CA . GLN A 1 315 ? 47.756 3.901 -32.486 1.00 96.56 315 GLN A CA 1
ATOM 2541 C C . GLN A 1 315 ? 47.764 5.197 -33.297 1.00 96.56 315 GLN A C 1
ATOM 2543 O O . GLN A 1 315 ? 48.469 5.281 -34.293 1.00 96.56 315 GLN A O 1
ATOM 2548 N N . LEU A 1 316 ? 47.047 6.237 -32.859 1.00 97.19 316 LEU A N 1
ATOM 2549 C CA . LEU A 1 316 ? 47.058 7.540 -33.535 1.00 97.19 316 LEU A CA 1
ATOM 2550 C C . LEU A 1 316 ? 48.465 8.154 -33.620 1.00 97.19 316 LEU A C 1
ATOM 2552 O O . LEU A 1 316 ? 48.816 8.722 -34.653 1.00 97.19 316 LEU A O 1
ATOM 2556 N N . ARG A 1 317 ? 49.283 8.016 -32.567 1.00 97.00 317 ARG A N 1
ATOM 2557 C CA . ARG A 1 317 ? 50.686 8.461 -32.591 1.00 97.00 317 ARG A CA 1
ATOM 2558 C C . ARG A 1 317 ? 51.525 7.636 -33.564 1.00 97.00 317 ARG A C 1
ATOM 2560 O O . ARG A 1 317 ? 52.198 8.223 -34.402 1.00 97.00 317 ARG A O 1
ATOM 2567 N N . GLU A 1 318 ? 51.423 6.310 -33.506 1.00 97.00 318 GLU A N 1
ATOM 2568 C CA . GLU A 1 318 ? 52.128 5.399 -34.422 1.00 97.00 318 GLU A CA 1
ATOM 2569 C C . GLU A 1 318 ? 51.744 5.673 -35.895 1.00 97.00 318 GLU A C 1
ATOM 2571 O O . GLU A 1 318 ? 52.608 5.731 -36.770 1.00 97.00 318 GLU A O 1
ATOM 2576 N N . TYR A 1 319 ? 50.462 5.937 -36.181 1.00 97.19 319 TYR A N 1
ATOM 2577 C CA . TYR A 1 319 ? 49.991 6.337 -37.512 1.00 97.19 319 TYR A CA 1
ATOM 2578 C C . TYR A 1 319 ? 50.565 7.684 -37.962 1.00 97.19 319 TYR A C 1
ATOM 2580 O O . TYR A 1 319 ? 50.946 7.822 -39.125 1.00 97.19 319 TYR A O 1
ATOM 2588 N N . GLN A 1 320 ? 50.637 8.677 -37.071 1.00 96.94 320 GLN A N 1
ATOM 2589 C CA . GLN A 1 320 ? 51.226 9.976 -37.397 1.00 96.94 320 GLN A CA 1
ATOM 2590 C C . GLN A 1 320 ? 52.728 9.856 -37.687 1.00 96.94 320 GLN A C 1
ATOM 2592 O O . GLN A 1 320 ? 53.221 10.465 -38.635 1.00 96.94 320 GLN A O 1
ATOM 2597 N N . GLU A 1 321 ? 53.456 9.056 -36.908 1.00 96.56 321 GLU A N 1
ATOM 2598 C CA . GLU A 1 321 ? 54.871 8.761 -37.148 1.00 96.56 321 GLU A CA 1
ATOM 2599 C C . GLU A 1 321 ? 55.072 8.070 -38.502 1.00 96.56 321 GLU A C 1
ATOM 2601 O O . GLU A 1 321 ? 55.912 8.498 -39.295 1.00 96.56 321 GLU A O 1
ATOM 2606 N N . LEU A 1 322 ? 54.246 7.069 -38.823 1.00 97.44 322 LEU A N 1
ATOM 2607 C CA . LEU A 1 322 ? 54.295 6.378 -40.111 1.00 97.44 322 LEU A CA 1
ATOM 2608 C C . LEU A 1 322 ? 53.968 7.313 -41.285 1.00 97.44 322 LEU A C 1
ATOM 2610 O O . LEU A 1 322 ? 54.623 7.251 -42.325 1.00 97.44 322 LEU A O 1
ATOM 2614 N N . MET A 1 323 ? 52.989 8.206 -41.120 1.00 96.56 323 MET A N 1
ATOM 2615 C CA . MET A 1 323 ? 52.677 9.240 -42.107 1.00 96.56 323 MET A CA 1
ATOM 2616 C C . MET A 1 323 ? 53.880 10.158 -42.344 1.00 96.56 323 MET A C 1
ATOM 2618 O O . MET A 1 323 ? 54.216 10.441 -43.492 1.00 96.56 323 MET A O 1
ATOM 2622 N N . ASN A 1 324 ? 54.561 10.586 -41.278 1.00 96.94 324 ASN A N 1
ATOM 2623 C CA . ASN A 1 324 ? 55.756 11.420 -41.391 1.00 96.94 324 ASN A CA 1
ATOM 2624 C C . ASN A 1 324 ? 56.876 10.695 -42.159 1.00 96.94 324 ASN A C 1
ATOM 2626 O O . ASN A 1 324 ? 57.490 11.294 -43.040 1.00 96.94 324 ASN A O 1
ATOM 2630 N N . VAL A 1 325 ? 57.104 9.402 -41.887 1.00 97.06 325 VAL A N 1
ATOM 2631 C CA . VAL A 1 325 ? 58.065 8.576 -42.644 1.00 97.06 325 VAL A CA 1
ATOM 2632 C C . VAL A 1 325 ? 57.655 8.465 -44.112 1.00 97.06 325 VAL A C 1
ATOM 2634 O O . VAL A 1 325 ? 58.491 8.639 -44.993 1.00 97.06 325 VAL A O 1
ATOM 2637 N N . LYS A 1 326 ? 56.369 8.238 -44.401 1.00 97.12 326 LYS A N 1
ATOM 2638 C CA . LYS A 1 326 ? 55.860 8.176 -45.777 1.00 97.12 326 LYS A CA 1
ATOM 2639 C C . LYS A 1 326 ? 56.111 9.482 -46.530 1.00 97.12 326 LYS A C 1
ATOM 2641 O O . LYS A 1 326 ? 56.557 9.440 -47.670 1.00 97.12 326 LYS A O 1
ATOM 2646 N N . LEU A 1 327 ? 55.855 10.628 -45.897 1.00 96.94 327 LEU A N 1
ATOM 2647 C CA . LEU A 1 327 ? 56.125 11.938 -46.493 1.00 96.94 327 LEU A CA 1
ATOM 2648 C C . LEU A 1 327 ? 57.624 12.151 -46.748 1.00 96.94 327 LEU A C 1
ATOM 2650 O O . LEU A 1 327 ? 57.985 12.669 -47.801 1.00 96.94 327 LEU A O 1
ATOM 2654 N N . ALA A 1 328 ? 58.496 11.726 -45.829 1.00 96.75 328 ALA A N 1
ATOM 2655 C CA . ALA A 1 328 ? 59.943 11.774 -46.038 1.00 96.75 328 ALA A CA 1
ATOM 2656 C C . ALA A 1 328 ? 60.372 10.905 -47.234 1.00 96.75 328 ALA A C 1
ATOM 2658 O O . ALA A 1 328 ? 61.094 11.381 -48.107 1.00 96.75 328 ALA A O 1
ATOM 2659 N N . LEU A 1 329 ? 59.851 9.678 -47.330 1.00 96.31 329 LEU A N 1
ATOM 2660 C CA . LEU A 1 329 ? 60.107 8.780 -48.459 1.00 96.31 329 LEU A CA 1
ATOM 2661 C C . LEU A 1 329 ? 59.578 9.340 -49.787 1.00 96.31 329 LEU A C 1
ATOM 2663 O O . LEU A 1 329 ? 60.245 9.209 -50.808 1.00 96.31 329 LEU A O 1
ATOM 2667 N N . ASP A 1 330 ? 58.412 9.992 -49.810 1.00 96.19 330 ASP A N 1
ATOM 2668 C CA . ASP A 1 330 ? 57.916 10.652 -51.026 1.00 96.19 330 ASP A CA 1
ATOM 2669 C C . ASP A 1 330 ? 58.857 11.771 -51.487 1.00 96.19 330 ASP A C 1
ATOM 2671 O O . ASP A 1 330 ? 59.082 11.930 -52.690 1.00 96.19 330 ASP A O 1
ATOM 2675 N N . ILE A 1 331 ? 59.402 12.547 -50.541 1.00 95.38 331 ILE A N 1
ATOM 2676 C CA . ILE A 1 331 ? 60.395 13.585 -50.832 1.00 95.38 331 ILE A CA 1
ATOM 2677 C C . ILE A 1 331 ? 61.658 12.938 -51.404 1.00 95.38 331 ILE A C 1
ATOM 2679 O O . ILE A 1 331 ? 62.142 13.403 -52.432 1.00 95.38 331 ILE A O 1
ATOM 2683 N N . GLU A 1 332 ? 62.160 11.856 -50.806 1.00 96.19 332 GLU A N 1
ATOM 2684 C CA . GLU A 1 332 ? 63.310 11.104 -51.327 1.00 96.19 332 GLU A CA 1
ATOM 2685 C C . GLU A 1 332 ? 63.053 10.555 -52.736 1.00 96.19 332 GLU A C 1
ATOM 2687 O O . GLU A 1 332 ? 63.879 10.708 -53.629 1.00 96.19 332 GLU A O 1
ATOM 2692 N N . ILE A 1 333 ? 61.883 9.971 -53.000 1.00 94.19 333 ILE A N 1
ATOM 2693 C CA . ILE A 1 333 ? 61.524 9.497 -54.345 1.00 94.19 333 ILE A CA 1
ATOM 2694 C C . ILE A 1 333 ? 61.473 10.666 -55.331 1.00 94.19 333 ILE A C 1
ATOM 2696 O O . ILE A 1 333 ? 61.943 10.536 -56.462 1.00 94.19 333 ILE A O 1
ATOM 2700 N N . ALA A 1 334 ? 60.912 11.809 -54.933 1.00 94.62 334 ALA A N 1
ATOM 2701 C CA . ALA A 1 334 ? 60.866 12.999 -55.774 1.00 94.62 334 ALA A CA 1
ATOM 2702 C C . ALA A 1 334 ? 62.271 13.555 -56.059 1.00 94.62 334 ALA A C 1
ATOM 2704 O O . ALA A 1 334 ? 62.549 13.951 -57.193 1.00 94.62 334 ALA A O 1
ATOM 2705 N N . THR A 1 335 ? 63.176 13.552 -55.075 1.00 91.75 335 THR A N 1
ATOM 2706 C CA . THR A 1 335 ? 64.570 13.964 -55.286 1.00 91.75 335 THR A CA 1
ATOM 2707 C C . THR A 1 335 ? 65.317 12.970 -56.168 1.00 91.75 335 THR A C 1
ATOM 2709 O O . THR A 1 335 ? 65.990 13.411 -57.098 1.00 91.75 335 THR A O 1
ATOM 2712 N N . TYR A 1 336 ? 65.146 11.657 -55.968 1.00 95.25 336 TYR A N 1
ATOM 2713 C CA . TYR A 1 336 ? 65.709 10.629 -56.847 1.00 95.25 336 TYR A CA 1
ATOM 2714 C C . TYR A 1 336 ? 65.200 10.769 -58.283 1.00 95.25 336 TYR A C 1
ATOM 2716 O O . TYR A 1 336 ? 66.009 10.769 -59.205 1.00 95.25 336 TYR A O 1
ATOM 2724 N N . ARG A 1 337 ? 63.891 10.965 -58.495 1.00 92.00 337 ARG A N 1
ATOM 2725 C CA . ARG A 1 337 ? 63.318 11.220 -59.829 1.00 92.00 337 ARG A CA 1
ATOM 2726 C C . ARG A 1 337 ? 63.923 12.456 -60.480 1.00 92.00 337 ARG A C 1
ATOM 2728 O O . ARG A 1 337 ? 64.346 12.372 -61.621 1.00 92.00 337 ARG A O 1
ATOM 2735 N N . LYS A 1 338 ? 64.047 13.565 -59.747 1.00 90.25 338 LYS A N 1
ATOM 2736 C CA . LYS A 1 338 ? 64.660 14.797 -60.261 1.00 90.25 338 LYS A CA 1
ATOM 2737 C C . LYS A 1 338 ? 66.143 14.621 -60.608 1.00 90.25 338 LYS A C 1
ATOM 2739 O O . LYS A 1 338 ? 66.621 15.222 -61.566 1.00 90.25 338 LYS A O 1
ATOM 2744 N N . LEU A 1 339 ? 66.876 13.807 -59.843 1.00 89.12 339 LEU A N 1
ATOM 2745 C CA . LEU A 1 339 ? 68.262 13.451 -60.158 1.00 89.12 339 LEU A CA 1
ATOM 2746 C C . LEU A 1 339 ? 68.341 12.596 -61.429 1.00 89.12 339 LEU A C 1
ATOM 2748 O O . LEU A 1 339 ? 69.181 12.866 -62.282 1.00 89.12 339 LEU A O 1
ATOM 2752 N N . LEU A 1 340 ? 67.456 11.601 -61.565 1.00 84.38 340 LEU A N 1
ATOM 2753 C CA . LEU A 1 340 ? 67.360 10.773 -62.768 1.00 84.38 340 LEU A CA 1
ATOM 2754 C C . LEU A 1 340 ? 66.955 11.595 -63.992 1.00 84.38 340 LEU A C 1
ATOM 2756 O O . LEU A 1 340 ? 67.596 11.458 -65.019 1.00 84.38 340 LEU A O 1
ATOM 2760 N N . GLU A 1 341 ? 65.972 12.488 -63.886 1.00 80.25 341 GLU A N 1
ATOM 2761 C CA . GLU A 1 341 ? 65.596 13.419 -64.959 1.00 80.25 341 GLU A CA 1
ATOM 2762 C C . GLU A 1 341 ? 66.775 14.333 -65.339 1.00 80.25 341 GLU A C 1
ATOM 2764 O O . GLU A 1 341 ? 66.977 14.636 -66.513 1.00 80.25 341 GLU A O 1
ATOM 2769 N N . GLY A 1 342 ? 67.599 14.737 -64.365 1.00 74.56 342 GLY A N 1
ATOM 2770 C CA . GLY A 1 342 ? 68.840 15.476 -64.601 1.00 74.56 342 GLY A CA 1
ATOM 2771 C C . GLY A 1 342 ? 69.908 14.662 -65.341 1.00 74.56 342 GLY A C 1
ATOM 2772 O O . GLY A 1 342 ? 70.567 15.193 -66.233 1.00 74.56 342 GLY A O 1
ATOM 2773 N N . GLU A 1 343 ? 70.064 13.376 -65.021 1.00 67.38 343 GLU A N 1
ATOM 2774 C CA . GLU A 1 343 ? 70.944 12.454 -65.755 1.00 67.38 343 GLU A CA 1
ATOM 2775 C C . GLU A 1 343 ? 70.383 12.103 -67.141 1.00 67.38 343 GLU A C 1
ATOM 2777 O O . GLU A 1 343 ? 71.129 12.074 -68.115 1.00 67.38 343 GLU A O 1
ATOM 2782 N N . GLU A 1 344 ? 69.070 11.932 -67.289 1.00 59.53 344 GLU A N 1
ATOM 2783 C CA . GLU A 1 344 ? 68.412 11.746 -68.584 1.00 59.53 344 GLU A CA 1
ATOM 2784 C C . GLU A 1 344 ? 68.560 12.989 -69.466 1.00 59.53 344 GLU A C 1
ATOM 2786 O O . GLU A 1 344 ? 68.801 12.845 -70.661 1.00 59.53 344 GLU A O 1
ATOM 2791 N N . CYS A 1 345 ? 68.536 14.203 -68.899 1.00 56.69 345 CYS A N 1
ATOM 2792 C CA . CYS A 1 345 ? 68.883 15.435 -69.618 1.00 56.69 345 CYS A CA 1
ATOM 2793 C C . CYS A 1 345 ? 70.344 15.444 -70.108 1.00 56.69 345 CYS A C 1
ATOM 2795 O O . CYS A 1 345 ? 70.619 16.025 -71.155 1.00 56.69 345 CYS A O 1
ATOM 2797 N N . ARG A 1 346 ? 71.275 14.780 -69.406 1.00 57.59 346 ARG A N 1
ATOM 2798 C CA . ARG A 1 346 ? 72.668 14.584 -69.863 1.00 57.59 346 ARG A CA 1
ATOM 2799 C C . ARG A 1 346 ? 72.803 13.463 -70.897 1.00 57.59 346 ARG A C 1
ATOM 2801 O O . ARG A 1 346 ? 73.679 13.526 -71.746 1.00 57.59 346 ARG A O 1
ATOM 2808 N N . LEU A 1 347 ? 71.947 12.444 -70.838 1.00 52.78 347 LEU A N 1
ATOM 2809 C CA . LEU A 1 347 ? 71.944 11.310 -71.772 1.00 52.78 347 LEU A CA 1
ATOM 2810 C C . LEU A 1 347 ? 71.170 11.601 -73.072 1.00 52.78 347 LEU A C 1
ATOM 2812 O O . LEU A 1 347 ? 71.490 11.030 -74.113 1.00 52.78 347 LEU A O 1
ATOM 2816 N N . THR A 1 348 ? 70.172 12.489 -73.042 1.00 51.91 348 THR A N 1
ATOM 2817 C CA . THR A 1 348 ? 69.380 12.911 -74.218 1.00 51.91 348 THR A CA 1
ATOM 2818 C C . THR A 1 348 ? 69.780 14.284 -74.768 1.00 51.91 348 THR A C 1
ATOM 2820 O O . THR A 1 348 ? 69.436 14.606 -75.906 1.00 51.91 348 THR A O 1
ATOM 2823 N N . GLY A 1 349 ? 70.580 15.053 -74.025 1.00 55.59 349 GLY A N 1
ATOM 2824 C CA . GLY A 1 349 ? 71.313 16.224 -74.497 1.00 55.59 349 GLY A CA 1
ATOM 2825 C C . GLY A 1 349 ? 72.803 15.916 -74.647 1.00 55.59 349 GLY A C 1
ATOM 2826 O O . GLY A 1 349 ? 73.556 16.035 -73.691 1.00 55.59 349 GLY A O 1
ATOM 2827 N N . GLU A 1 350 ? 73.199 15.572 -75.874 1.00 48.75 350 GLU A N 1
ATOM 2828 C CA . GLU A 1 350 ? 74.585 15.525 -76.366 1.00 48.75 350 GLU A CA 1
ATOM 2829 C C . GLU A 1 350 ? 75.524 14.463 -75.744 1.00 48.75 350 GLU A C 1
ATOM 2831 O O . GLU A 1 350 ? 76.492 14.757 -75.052 1.00 48.75 350 GLU A O 1
ATOM 2836 N N . GLY A 1 351 ? 75.321 13.208 -76.162 1.00 50.03 351 GLY A N 1
ATOM 2837 C CA . GLY A 1 351 ? 76.442 12.327 -76.508 1.00 50.03 351 GLY A CA 1
ATOM 2838 C C . GLY A 1 351 ? 76.699 11.111 -75.611 1.00 50.03 351 GLY A C 1
ATOM 2839 O O . GLY A 1 351 ? 77.087 11.234 -74.458 1.00 50.03 351 GLY A O 1
ATOM 2840 N N . VAL A 1 352 ? 76.693 9.947 -76.280 1.00 40.88 352 VAL A N 1
ATOM 2841 C CA . VAL A 1 352 ? 77.286 8.651 -75.881 1.00 40.88 352 VAL A CA 1
ATOM 2842 C C . VAL A 1 352 ? 76.418 7.866 -74.883 1.00 40.88 352 VAL A C 1
ATOM 2844 O O . VAL A 1 352 ? 76.197 8.282 -73.761 1.00 40.88 352 VAL A O 1
ATOM 2847 N N . GLY A 1 353 ? 75.830 6.715 -75.212 1.00 41.44 353 GLY A N 1
ATOM 2848 C CA . GLY A 1 353 ? 76.348 5.598 -76.002 1.00 41.44 353 GLY A CA 1
ATOM 2849 C C . GLY A 1 353 ? 76.483 4.396 -75.059 1.00 41.44 353 GLY A C 1
ATOM 2850 O O . GLY A 1 353 ? 77.311 4.410 -74.156 1.00 41.44 353 GLY A O 1
ATOM 2851 N N . ALA A 1 354 ? 75.624 3.390 -75.234 1.00 47.34 354 ALA A N 1
ATOM 2852 C CA . ALA A 1 354 ? 75.520 2.208 -74.378 1.00 47.34 354 ALA A CA 1
ATOM 2853 C C . ALA A 1 354 ? 76.857 1.465 -74.201 1.00 47.34 354 ALA A C 1
ATOM 2855 O O . ALA A 1 354 ? 77.516 1.163 -75.196 1.00 47.34 354 ALA A O 1
ATOM 2856 N N . VAL A 1 355 ? 77.210 1.076 -72.966 1.00 40.28 355 VAL A N 1
ATOM 2857 C CA . VAL A 1 355 ? 78.273 0.085 -72.720 1.00 40.28 355 VAL A CA 1
ATOM 2858 C C . VAL A 1 355 ? 77.881 -0.891 -71.607 1.00 40.28 355 VAL A C 1
ATOM 2860 O O . VAL A 1 355 ? 77.366 -0.523 -70.556 1.00 40.28 355 VAL A O 1
ATOM 2863 N N . ASN A 1 356 ? 78.115 -2.160 -71.932 1.00 37.47 356 ASN A N 1
ATOM 2864 C CA . ASN A 1 356 ? 77.693 -3.389 -71.280 1.00 37.47 356 ASN A CA 1
ATOM 2865 C C . ASN A 1 356 ? 78.451 -3.750 -69.987 1.00 37.47 356 ASN A C 1
ATOM 2867 O O . ASN A 1 356 ? 79.607 -3.395 -69.780 1.00 37.47 356 ASN A O 1
ATOM 2871 N N . ILE A 1 357 ? 77.753 -4.562 -69.190 1.00 44.09 357 ILE A N 1
ATOM 2872 C CA . ILE A 1 357 ? 78.137 -5.327 -67.993 1.00 44.09 357 ILE A CA 1
ATOM 2873 C C . ILE A 1 357 ? 79.339 -6.270 -68.202 1.00 44.09 357 ILE A C 1
ATOM 2875 O O . ILE A 1 357 ? 79.405 -6.973 -69.208 1.00 44.09 357 ILE A O 1
ATOM 2879 N N . SER A 1 358 ? 80.171 -6.434 -67.162 1.00 35.78 358 SER A N 1
ATOM 2880 C CA . SER A 1 358 ? 80.834 -7.717 -66.867 1.00 35.78 358 SER A CA 1
ATOM 2881 C C . SER A 1 358 ? 81.159 -7.887 -65.376 1.00 35.78 358 SER A C 1
ATOM 2883 O O . SER A 1 358 ? 81.739 -7.007 -64.744 1.00 35.78 358 SER A O 1
ATOM 2885 N N . VAL A 1 359 ? 80.773 -9.049 -64.851 1.00 43.72 359 VAL A N 1
ATOM 2886 C CA . VAL A 1 359 ? 80.869 -9.534 -63.467 1.00 43.72 359 VAL A CA 1
ATOM 2887 C C . VAL A 1 359 ? 82.253 -10.132 -63.196 1.00 43.72 359 VAL A C 1
ATOM 2889 O O . VAL A 1 359 ? 82.768 -10.855 -64.045 1.00 43.72 359 VAL A O 1
ATOM 2892 N N . VAL A 1 360 ? 82.805 -9.937 -61.991 1.00 38.94 360 VAL A N 1
ATOM 2893 C CA . VAL A 1 360 ? 83.869 -10.805 -61.454 1.00 38.94 360 VAL A CA 1
ATOM 2894 C C . VAL A 1 360 ? 83.544 -11.183 -60.011 1.00 38.94 360 VAL A C 1
ATOM 2896 O O . VAL A 1 360 ? 83.567 -10.364 -59.098 1.00 38.94 360 VAL A O 1
ATOM 2899 N N . SER A 1 361 ? 83.217 -12.457 -59.840 1.00 40.47 361 SER A N 1
ATOM 2900 C CA . SER A 1 361 ? 83.068 -13.172 -58.578 1.00 40.47 361 SER A CA 1
ATOM 2901 C C . SER A 1 361 ? 84.434 -13.533 -57.992 1.00 40.47 361 SER A C 1
ATOM 2903 O O . SER A 1 361 ? 85.262 -14.115 -58.693 1.00 40.47 361 SER A O 1
ATOM 2905 N N . SER A 1 362 ? 84.642 -13.280 -56.698 1.00 38.03 362 SER A N 1
ATOM 2906 C CA . SER A 1 362 ? 85.727 -13.884 -55.922 1.00 38.03 362 SER A CA 1
ATOM 2907 C C . SER A 1 362 ? 85.180 -14.549 -54.658 1.00 38.03 362 SER A C 1
ATOM 2909 O O . SER A 1 362 ? 84.582 -13.947 -53.771 1.00 38.03 362 SER A O 1
ATOM 2911 N N . SER A 1 363 ? 85.361 -15.863 -54.655 1.00 43.72 363 SER A N 1
ATOM 2912 C CA . SER A 1 363 ? 85.085 -16.833 -53.609 1.00 43.72 363 SER A CA 1
ATOM 2913 C C . SER A 1 363 ? 86.024 -16.668 -52.414 1.00 43.72 363 SER A C 1
ATOM 2915 O O . SER A 1 363 ? 87.242 -16.660 -52.586 1.00 43.72 363 SER A O 1
ATOM 2917 N N . GLY A 1 364 ? 85.468 -16.655 -51.205 1.00 38.84 364 GLY A N 1
ATOM 2918 C CA . GLY A 1 364 ? 86.222 -16.745 -49.957 1.00 38.84 364 GLY A CA 1
ATOM 2919 C C . GLY A 1 364 ? 85.316 -17.221 -48.830 1.00 38.84 364 GLY A C 1
ATOM 2920 O O . GLY A 1 364 ? 84.705 -16.415 -48.139 1.00 38.84 364 GLY A O 1
ATOM 2921 N N . GLY A 1 365 ? 85.174 -18.539 -48.695 1.00 37.28 365 GLY A N 1
ATOM 2922 C CA . GLY A 1 365 ? 84.439 -19.156 -47.598 1.00 37.28 365 GLY A CA 1
ATOM 2923 C C . GLY A 1 365 ? 85.288 -19.252 -46.333 1.00 37.28 365 GLY A C 1
ATOM 2924 O O . GLY A 1 365 ? 86.461 -19.605 -46.399 1.00 37.28 365 GLY A O 1
ATOM 2925 N N . THR A 1 366 ? 84.684 -19.010 -45.173 1.00 37.06 366 THR A N 1
ATOM 2926 C CA . THR A 1 366 ? 85.015 -19.686 -43.909 1.00 37.06 366 THR A CA 1
ATOM 2927 C C . THR A 1 366 ? 83.766 -19.638 -43.032 1.00 37.06 366 THR A C 1
ATOM 2929 O O . THR A 1 366 ? 83.220 -18.569 -42.776 1.00 37.06 366 THR A O 1
ATOM 2932 N N . GLY A 1 367 ? 83.259 -20.813 -42.662 1.00 38.00 367 GLY A N 1
ATOM 2933 C CA . GLY A 1 367 ? 82.015 -20.970 -41.921 1.00 38.00 367 GLY A CA 1
ATOM 2934 C C . GLY A 1 367 ? 82.180 -20.813 -40.414 1.00 38.00 367 GLY A C 1
ATOM 2935 O O . GLY A 1 367 ? 83.206 -21.188 -39.859 1.00 38.00 367 GLY A O 1
ATOM 2936 N N . TYR A 1 368 ? 81.112 -20.345 -39.771 1.00 33.97 368 TYR A N 1
ATOM 2937 C CA . TYR A 1 368 ? 80.715 -20.746 -38.424 1.00 33.97 368 TYR A CA 1
ATOM 2938 C C . TYR A 1 368 ? 79.188 -20.869 -38.385 1.00 33.97 368 TYR A C 1
ATOM 2940 O O . TYR A 1 368 ? 78.458 -20.052 -38.941 1.00 33.97 368 TYR A O 1
ATOM 2948 N N . SER A 1 369 ? 78.742 -21.970 -37.789 1.00 37.75 369 SER A N 1
ATOM 2949 C CA . SER A 1 369 ? 77.360 -22.433 -37.681 1.00 37.75 369 SER A CA 1
ATOM 2950 C C . SER A 1 369 ? 76.688 -21.921 -36.403 1.00 37.75 369 SER A C 1
ATOM 2952 O O . SER A 1 369 ? 77.352 -21.763 -35.382 1.00 37.75 369 SER A O 1
ATOM 2954 N N . GLY A 1 370 ? 75.357 -21.802 -36.454 1.00 34.34 370 GLY A N 1
ATOM 2955 C CA . GLY A 1 370 ? 74.443 -21.605 -35.321 1.00 34.34 370 GLY A CA 1
ATOM 2956 C C . GLY A 1 370 ? 73.745 -20.250 -35.423 1.00 34.34 370 GLY A C 1
ATOM 2957 O O . GLY A 1 370 ? 74.401 -19.225 -35.391 1.00 34.34 370 GLY A O 1
ATOM 2958 N N . GLY A 1 371 ? 72.435 -20.115 -35.588 1.00 35.53 371 GLY A N 1
ATOM 2959 C CA . GLY A 1 371 ? 71.302 -21.005 -35.363 1.00 35.53 371 GLY A CA 1
ATOM 2960 C C . GLY A 1 371 ? 70.173 -20.096 -34.864 1.00 35.53 371 GLY A C 1
ATOM 2961 O O . GLY A 1 371 ? 70.394 -19.325 -33.937 1.00 35.53 371 GLY A O 1
ATOM 2962 N N . GLY A 1 372 ? 68.996 -20.129 -35.493 1.00 32.97 372 GLY A N 1
ATOM 2963 C CA . GLY A 1 372 ? 67.845 -19.330 -35.052 1.00 32.97 372 GLY A CA 1
ATOM 2964 C C . GLY A 1 372 ? 67.007 -18.798 -36.206 1.00 32.97 372 GLY A C 1
ATOM 2965 O O . GLY A 1 372 ? 67.123 -17.638 -36.584 1.00 32.97 372 GLY A O 1
ATOM 2966 N N . GLY A 1 373 ? 66.172 -19.663 -36.779 1.00 35.41 373 GLY A N 1
ATOM 2967 C CA . GLY A 1 373 ? 65.111 -19.256 -37.691 1.00 35.41 373 GLY A CA 1
ATOM 2968 C C . GLY A 1 373 ? 63.831 -18.952 -36.923 1.00 35.41 373 GLY A C 1
ATOM 2969 O O . GLY A 1 373 ? 63.483 -19.705 -36.022 1.00 35.41 373 GLY A O 1
ATOM 2970 N N . LEU A 1 374 ? 63.110 -17.910 -37.332 1.00 32.03 374 LEU A N 1
ATOM 2971 C CA . LEU A 1 374 ? 61.658 -17.824 -37.194 1.00 32.03 374 LEU A CA 1
ATOM 2972 C C . LEU A 1 374 ? 61.111 -17.092 -38.422 1.00 32.03 374 LEU A C 1
ATOM 2974 O O . LEU A 1 374 ? 61.358 -15.905 -38.625 1.00 32.03 374 LEU A O 1
ATOM 2978 N N . CYS A 1 375 ? 60.401 -17.842 -39.265 1.00 30.39 375 CYS A N 1
ATOM 2979 C CA . CYS A 1 375 ? 59.644 -17.314 -40.386 1.00 30.39 375 CYS A CA 1
ATOM 2980 C C . CYS A 1 375 ? 58.304 -16.755 -39.897 1.00 30.39 375 CYS A C 1
ATOM 2982 O O . CYS A 1 375 ? 57.601 -17.381 -39.103 1.00 30.39 375 CYS A O 1
ATOM 2984 N N . MET A 1 376 ? 57.923 -15.604 -40.438 1.00 36.31 376 MET A N 1
ATOM 2985 C CA . MET A 1 376 ? 56.537 -15.166 -40.482 1.00 36.31 376 MET A CA 1
ATOM 2986 C C . MET A 1 376 ? 55.851 -15.862 -41.658 1.00 36.31 376 MET A C 1
ATOM 2988 O O . MET A 1 376 ? 56.240 -15.678 -42.808 1.00 36.31 376 MET A O 1
ATOM 2992 N N . SER A 1 377 ? 54.823 -16.648 -41.356 1.00 32.59 377 SER A N 1
ATOM 2993 C CA . SER A 1 377 ? 53.807 -17.083 -42.310 1.00 32.59 377 SER A CA 1
ATOM 2994 C C . SER A 1 377 ? 52.456 -16.788 -41.684 1.00 32.59 377 SER A C 1
ATOM 2996 O O . SER A 1 377 ? 52.168 -17.238 -40.576 1.00 32.59 377 SER A O 1
ATOM 2998 N N . GLY A 1 378 ? 51.642 -16.017 -42.398 1.00 35.72 378 GLY A N 1
ATOM 2999 C CA . GLY A 1 378 ? 50.254 -15.776 -42.040 1.00 35.72 378 GLY A CA 1
ATOM 3000 C C . GLY A 1 378 ? 49.382 -17.016 -42.206 1.00 35.72 378 GLY A C 1
ATOM 3001 O O . GLY A 1 378 ? 49.787 -18.004 -42.818 1.00 35.72 378 GLY A O 1
ATOM 3002 N N . SER A 1 379 ? 48.163 -16.932 -41.680 1.00 31.27 379 SER A N 1
ATOM 3003 C CA . SER A 1 379 ? 46.922 -17.357 -42.338 1.00 31.27 379 SER A CA 1
ATOM 3004 C C . SER A 1 379 ? 45.728 -17.079 -41.430 1.00 31.27 379 SER A C 1
ATOM 3006 O O . SER A 1 379 ? 45.747 -17.335 -40.229 1.00 31.27 379 SER A O 1
ATOM 3008 N N . SER A 1 380 ? 44.691 -16.544 -42.053 1.00 42.31 380 SER A N 1
ATOM 3009 C CA . SER A 1 380 ? 43.325 -16.389 -41.571 1.00 42.31 380 SER A CA 1
ATOM 3010 C C . SER A 1 380 ? 42.641 -17.751 -41.458 1.00 42.31 380 SER A C 1
ATOM 3012 O O . SER A 1 380 ? 42.755 -18.504 -42.414 1.00 42.31 380 SER A O 1
ATOM 3014 N N . TYR A 1 381 ? 41.843 -18.015 -40.414 1.00 30.20 381 TYR A N 1
ATOM 3015 C CA . TYR A 1 381 ? 40.726 -18.972 -40.484 1.00 30.20 381 TYR A CA 1
ATOM 3016 C C . TYR A 1 381 ? 39.568 -18.574 -39.558 1.00 30.20 381 TYR A C 1
ATOM 3018 O O . TYR A 1 381 ? 39.746 -18.215 -38.398 1.00 30.20 381 TYR A O 1
ATOM 3026 N N . SER A 1 382 ? 38.380 -18.646 -40.154 1.00 38.72 382 SER A N 1
ATOM 3027 C CA . SER A 1 382 ? 37.036 -18.630 -39.575 1.00 38.72 382 SER A CA 1
ATOM 3028 C C . SER A 1 382 ? 36.743 -19.924 -38.801 1.00 38.72 382 SER A C 1
ATOM 3030 O O . SER A 1 382 ? 37.327 -20.962 -39.109 1.00 38.72 382 SER A O 1
ATOM 3032 N N . GLY A 1 383 ? 35.783 -19.895 -37.871 1.00 29.69 383 GLY A N 1
ATOM 3033 C CA . GLY A 1 383 ? 35.176 -21.115 -37.330 1.00 29.69 383 GLY A CA 1
ATOM 3034 C C . GLY A 1 383 ? 34.276 -20.878 -36.121 1.00 29.69 383 GLY A C 1
ATOM 3035 O O . GLY A 1 383 ? 34.763 -20.744 -35.005 1.00 29.69 383 GLY A O 1
ATOM 3036 N N . GLY A 1 384 ? 32.959 -20.840 -36.348 1.00 34.00 384 GLY A N 1
ATOM 3037 C CA . GLY A 1 384 ? 31.942 -20.920 -35.296 1.00 34.00 384 GLY A CA 1
ATOM 3038 C C . GLY A 1 384 ? 31.751 -22.343 -34.758 1.00 34.00 384 GLY A C 1
ATOM 3039 O O . GLY A 1 384 ? 32.195 -23.314 -35.368 1.00 34.00 384 GLY A O 1
ATOM 3040 N N . GLY A 1 385 ? 31.047 -22.471 -33.630 1.00 29.47 385 GLY A N 1
ATOM 3041 C CA . GLY A 1 385 ? 30.728 -23.768 -33.032 1.00 29.47 385 GLY A CA 1
ATOM 3042 C C . GLY A 1 385 ? 29.896 -23.663 -31.753 1.00 29.47 385 GLY A C 1
ATOM 3043 O O . GLY A 1 385 ? 30.352 -23.159 -30.739 1.00 29.47 385 GLY A O 1
ATOM 3044 N N . TYR A 1 386 ? 28.664 -24.140 -31.861 1.00 33.47 386 TYR A N 1
ATOM 3045 C CA . TYR A 1 386 ? 27.525 -24.137 -30.946 1.00 33.47 386 TYR A CA 1
ATOM 3046 C C . TYR A 1 386 ? 27.660 -25.071 -29.723 1.00 33.47 386 TYR A C 1
ATOM 3048 O O . TYR A 1 386 ? 28.191 -26.167 -29.855 1.00 33.47 386 TYR A O 1
ATOM 3056 N N . SER A 1 387 ? 27.069 -24.693 -28.580 1.00 32.25 387 SER A N 1
ATOM 3057 C CA . SER A 1 387 ? 26.123 -25.476 -27.736 1.00 32.25 387 SER A CA 1
ATOM 3058 C C . SER A 1 387 ? 25.783 -24.624 -26.492 1.00 32.25 387 SER A C 1
ATOM 3060 O O . SER A 1 387 ? 26.652 -23.919 -25.999 1.00 32.25 387 SER A O 1
ATOM 3062 N N . GLY A 1 388 ? 24.576 -24.527 -25.931 1.00 31.23 388 GLY A N 1
ATOM 3063 C CA . GLY A 1 388 ? 23.336 -25.277 -26.107 1.00 31.23 388 GLY A CA 1
ATOM 3064 C C . GLY A 1 388 ? 22.809 -25.741 -24.740 1.00 31.23 388 GLY A C 1
ATOM 3065 O O . GLY A 1 388 ? 23.221 -26.801 -24.295 1.00 31.23 388 GLY A O 1
ATOM 3066 N N . SER A 1 389 ? 21.941 -24.945 -24.089 1.00 34.53 389 SER A N 1
ATOM 3067 C CA . SER A 1 389 ? 20.926 -25.303 -23.054 1.00 34.53 389 SER A CA 1
ATOM 3068 C C . SER A 1 389 ? 20.462 -23.994 -22.379 1.00 34.53 389 SER A C 1
ATOM 3070 O O . SER A 1 389 ? 21.272 -23.344 -21.731 1.00 34.53 389 SER A O 1
ATOM 3072 N N . GLY A 1 390 ? 19.266 -23.432 -22.616 1.00 29.78 390 GLY A N 1
ATOM 3073 C CA . GLY A 1 390 ? 17.947 -23.925 -22.171 1.00 29.78 390 GLY A CA 1
ATOM 3074 C C . GLY A 1 390 ? 17.782 -23.625 -20.666 1.00 29.78 390 GLY A C 1
ATOM 3075 O O . GLY A 1 390 ? 18.516 -24.210 -19.886 1.00 29.78 390 GLY A O 1
ATOM 3076 N N . LEU A 1 391 ? 16.949 -22.696 -20.174 1.00 29.11 391 LEU A N 1
ATOM 3077 C CA . LEU A 1 391 ? 15.490 -22.597 -20.312 1.00 29.11 391 LEU A CA 1
ATOM 3078 C C . LEU A 1 391 ? 14.946 -21.179 -19.988 1.00 29.11 391 LEU A C 1
ATOM 3080 O O . LEU A 1 391 ? 15.604 -20.344 -19.379 1.00 29.11 391 LEU A O 1
ATOM 3084 N N . CYS A 1 392 ? 13.698 -20.988 -20.415 1.00 29.19 392 CYS A N 1
ATOM 3085 C CA . CYS A 1 392 ? 12.815 -19.819 -20.419 1.00 29.19 392 CYS A CA 1
ATOM 3086 C C . CYS A 1 392 ? 12.205 -19.429 -19.050 1.00 29.19 392 CYS A C 1
ATOM 3088 O O . CYS A 1 392 ? 12.013 -20.302 -18.214 1.00 29.19 392 CYS A O 1
ATOM 3090 N N . TYR A 1 393 ? 11.854 -18.136 -18.915 1.00 32.47 393 TYR A N 1
ATOM 3091 C CA . TYR A 1 393 ? 10.769 -17.430 -18.173 1.00 32.47 393 TYR A CA 1
ATOM 3092 C C . TYR A 1 393 ? 11.349 -16.044 -17.797 1.00 32.47 393 TYR A C 1
ATOM 3094 O O . TYR A 1 393 ? 12.434 -15.987 -17.243 1.00 32.47 393 TYR A O 1
ATOM 3102 N N . GLY A 1 394 ? 10.805 -14.862 -18.091 1.00 28.88 394 GLY A N 1
ATOM 3103 C CA . GLY A 1 394 ? 9.453 -14.408 -18.408 1.00 28.88 394 GLY A CA 1
ATOM 3104 C C . GLY A 1 394 ? 9.175 -13.174 -17.524 1.00 28.88 394 GLY A C 1
ATOM 3105 O O . GLY A 1 394 ? 9.232 -13.306 -16.309 1.00 28.88 394 GLY A O 1
ATOM 3106 N N . GLY A 1 395 ? 8.882 -12.006 -18.118 1.00 32.16 395 GLY A N 1
ATOM 3107 C CA . GLY A 1 395 ? 8.438 -10.768 -17.428 1.00 32.16 395 GLY A CA 1
ATOM 3108 C C . GLY A 1 395 ? 9.588 -9.895 -16.902 1.00 32.16 395 GLY A C 1
ATOM 3109 O O . GLY A 1 395 ? 10.435 -10.367 -16.162 1.00 32.16 395 GLY A O 1
ATOM 3110 N N . GLY A 1 396 ? 9.766 -8.644 -17.341 1.00 31.55 396 GLY A N 1
ATOM 3111 C CA . GLY A 1 396 ? 8.857 -7.512 -17.102 1.00 31.55 396 GLY A CA 1
ATOM 3112 C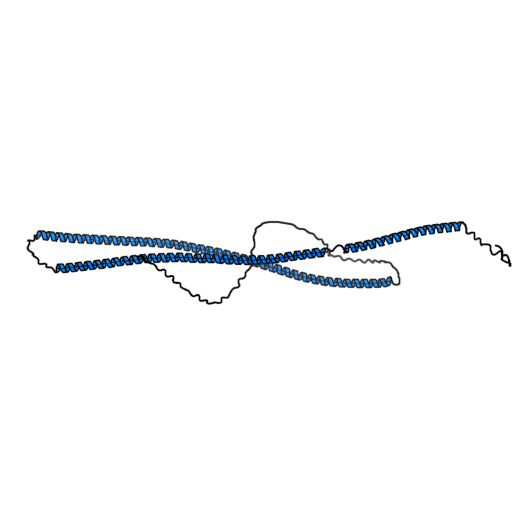 C . GLY A 1 396 ? 9.278 -6.874 -15.770 1.00 31.55 396 GLY A C 1
ATOM 3113 O O . GLY A 1 396 ? 9.024 -7.440 -14.723 1.00 31.55 396 GLY A O 1
ATOM 3114 N N . GLY A 1 397 ? 10.089 -5.821 -15.725 1.00 35.28 397 GLY A N 1
ATOM 3115 C CA . GLY A 1 397 ? 9.765 -4.490 -16.221 1.00 35.28 397 GLY A CA 1
ATOM 3116 C C . GLY A 1 397 ? 9.410 -3.608 -15.021 1.00 35.28 397 GLY A C 1
ATOM 3117 O O . GLY A 1 397 ? 8.252 -3.535 -14.640 1.00 35.28 397 GLY A O 1
ATOM 3118 N N . SER A 1 398 ? 10.401 -2.947 -14.422 1.00 31.83 398 SER A N 1
ATOM 3119 C CA . SER A 1 398 ? 10.171 -1.830 -13.498 1.00 31.83 398 SER A CA 1
ATOM 3120 C C . SER A 1 398 ? 11.348 -0.866 -13.581 1.00 31.83 398 SER A C 1
ATOM 3122 O O . SER A 1 398 ? 12.404 -1.076 -12.982 1.00 31.83 398 SER A O 1
ATOM 3124 N N . GLY A 1 399 ? 11.165 0.162 -14.403 1.00 32.72 399 GLY A N 1
ATOM 3125 C CA . GLY A 1 399 ? 11.996 1.350 -14.383 1.00 32.72 399 GLY A CA 1
ATOM 3126 C C . GLY A 1 399 ? 11.573 2.291 -13.258 1.00 32.72 399 GLY A C 1
ATOM 3127 O O . GLY A 1 399 ? 10.403 2.352 -12.893 1.00 32.72 399 GLY A O 1
ATOM 3128 N N . SER A 1 400 ? 12.562 3.067 -12.823 1.00 31.89 400 SER A N 1
ATOM 3129 C CA . SER A 1 400 ? 12.433 4.446 -12.345 1.00 31.89 400 SER A CA 1
ATOM 3130 C C . SER A 1 400 ? 11.932 4.646 -10.916 1.00 31.89 400 SER A C 1
ATOM 3132 O O . SER A 1 400 ? 10.783 4.397 -10.590 1.00 31.89 400 SER A O 1
ATOM 3134 N N . PHE A 1 401 ? 12.825 4.956 -9.973 1.00 33.38 401 PHE A N 1
ATOM 3135 C CA . PHE A 1 401 ? 13.364 6.293 -9.663 1.00 33.38 401 PHE A CA 1
ATOM 3136 C C . PHE A 1 401 ? 12.271 7.323 -9.327 1.00 33.38 401 PHE A C 1
ATOM 3138 O O . PHE A 1 401 ? 11.569 7.829 -10.191 1.00 33.38 401 PHE A O 1
ATOM 3145 N N . SER A 1 402 ? 12.191 7.689 -8.050 1.00 28.30 402 SER A N 1
ATOM 3146 C CA . SER A 1 402 ? 11.838 9.040 -7.612 1.00 28.30 402 SER A CA 1
ATOM 3147 C C . SER A 1 402 ? 12.357 9.224 -6.191 1.00 28.30 402 SER A C 1
ATOM 3149 O O . SER A 1 402 ? 11.853 8.649 -5.229 1.00 28.30 402 SER A O 1
ATOM 3151 N N . SER A 1 403 ? 13.430 9.997 -6.098 1.00 32.78 403 SER A N 1
ATOM 3152 C CA . SER A 1 403 ? 14.051 10.495 -4.881 1.00 32.78 403 SER A CA 1
ATOM 3153 C C . SER A 1 403 ? 13.100 11.427 -4.130 1.00 32.78 403 SER A C 1
ATOM 3155 O O . SER A 1 403 ? 12.793 12.518 -4.608 1.00 32.78 403 SER A O 1
ATOM 3157 N N . THR A 1 404 ? 12.679 11.034 -2.933 1.00 31.00 404 THR A N 1
ATOM 3158 C CA . THR A 1 404 ? 12.042 11.916 -1.954 1.00 31.00 404 THR A CA 1
ATOM 3159 C C . THR A 1 404 ? 13.121 12.615 -1.129 1.00 31.00 404 THR A C 1
ATOM 3161 O O . THR A 1 404 ? 13.702 12.056 -0.201 1.00 31.00 404 THR A O 1
ATOM 3164 N N . SER A 1 405 ? 13.408 13.868 -1.480 1.00 37.00 405 SER A N 1
ATOM 3165 C CA . SER A 1 405 ? 14.120 14.813 -0.620 1.00 37.00 405 SER A CA 1
ATOM 3166 C C . SER A 1 405 ? 13.150 15.394 0.406 1.00 37.00 405 SER A C 1
ATOM 3168 O O . SER A 1 405 ? 12.086 15.902 0.054 1.00 37.00 405 SER A O 1
ATOM 3170 N N . GLY A 1 406 ? 13.521 15.305 1.679 1.00 32.41 406 GLY A N 1
ATOM 3171 C CA . GLY A 1 406 ? 12.718 15.793 2.786 1.00 32.41 406 GLY A CA 1
ATOM 3172 C C . GLY A 1 406 ? 12.784 17.303 3.026 1.00 32.41 406 GLY A C 1
ATOM 3173 O O . GLY A 1 406 ? 13.708 17.992 2.607 1.00 32.41 406 GLY A O 1
ATOM 3174 N N . ARG A 1 407 ? 11.835 17.715 3.877 1.00 33.22 407 ARG A N 1
ATOM 3175 C CA . ARG A 1 407 ? 11.857 18.846 4.822 1.00 33.22 407 ARG A CA 1
ATOM 3176 C C . ARG A 1 407 ? 11.637 20.256 4.263 1.00 33.22 407 ARG A C 1
ATOM 3178 O O . ARG A 1 407 ? 12.544 20.902 3.761 1.00 33.22 407 ARG A O 1
ATOM 3185 N N . SER A 1 408 ? 10.499 20.841 4.630 1.00 30.25 408 SER A N 1
ATOM 3186 C CA . SER A 1 408 ? 10.446 21.819 5.734 1.00 30.25 408 SER A CA 1
ATOM 3187 C C . SER A 1 408 ? 8.997 22.217 6.029 1.00 30.25 408 SER A C 1
ATOM 3189 O O . SER A 1 408 ? 8.216 22.509 5.132 1.00 30.25 408 SER A O 1
ATOM 3191 N N . MET A 1 409 ? 8.637 22.178 7.313 1.00 34.09 409 MET A N 1
ATOM 3192 C CA . MET A 1 409 ? 7.373 22.697 7.822 1.00 34.09 409 MET A CA 1
ATOM 3193 C C . MET A 1 409 ? 7.508 24.202 8.049 1.00 34.09 409 MET A C 1
ATOM 3195 O O . MET A 1 409 ? 8.414 24.635 8.760 1.00 34.09 409 MET A O 1
ATOM 3199 N N . SER A 1 410 ? 6.574 24.984 7.514 1.00 33.62 410 SER A N 1
ATOM 3200 C CA . SER A 1 410 ? 6.281 26.335 7.984 1.00 33.62 410 SER A CA 1
ATOM 3201 C C . SER A 1 410 ? 4.793 26.409 8.323 1.00 33.62 410 SER A C 1
ATOM 3203 O O . SER A 1 410 ? 3.919 26.080 7.523 1.00 33.62 410 SER A O 1
ATOM 3205 N N . GLY A 1 411 ? 4.514 26.744 9.582 1.00 36.56 411 GLY A N 1
ATOM 3206 C CA . GLY A 1 411 ? 3.163 26.853 10.108 1.00 36.56 411 GLY A CA 1
ATOM 3207 C C . GLY A 1 411 ? 2.422 28.036 9.496 1.00 36.56 411 GLY A C 1
ATOM 3208 O O . GLY A 1 411 ? 2.968 29.128 9.365 1.00 36.56 411 GLY A O 1
ATOM 3209 N N . SER A 1 412 ? 1.155 27.821 9.161 1.00 33.91 412 SER A N 1
ATOM 3210 C CA . SER A 1 412 ? 0.197 28.891 8.900 1.00 33.91 412 SER A CA 1
ATOM 3211 C C . SER A 1 412 ? -1.069 28.615 9.698 1.00 33.91 412 SER A C 1
ATOM 3213 O O . SER A 1 412 ? -1.801 27.659 9.455 1.00 33.91 412 SER A O 1
ATOM 3215 N N . SER A 1 413 ? -1.269 29.464 10.701 1.00 36.41 413 SER A N 1
ATOM 3216 C CA . SER A 1 413 ? -2.494 29.596 11.478 1.00 36.41 413 SER A CA 1
ATOM 3217 C C . SER A 1 413 ? -3.647 29.969 10.546 1.00 36.41 413 SER A C 1
ATOM 3219 O O . SER A 1 413 ? -3.574 30.981 9.851 1.00 36.41 413 SER A O 1
ATOM 3221 N N . SER A 1 414 ? -4.719 29.177 10.538 1.00 36.59 414 SER A N 1
ATOM 3222 C CA . SER A 1 414 ? -6.008 29.621 10.012 1.00 36.59 414 SER A CA 1
ATOM 3223 C C . SER A 1 414 ? -7.121 29.218 10.976 1.00 36.59 414 SER A C 1
ATOM 3225 O O . SER A 1 414 ? -7.342 28.055 11.298 1.00 36.59 414 SER A O 1
ATOM 3227 N N . SER A 1 415 ? -7.765 30.251 11.509 1.00 35.97 415 SER A N 1
ATOM 3228 C CA . SER A 1 415 ? -8.891 30.189 12.426 1.00 35.97 415 SER A CA 1
ATOM 3229 C C . SER A 1 415 ? -10.151 29.841 11.630 1.00 35.97 415 SER A C 1
ATOM 3231 O O . SER A 1 415 ? -10.556 30.615 10.762 1.00 35.97 415 SER A O 1
ATOM 3233 N N . MET A 1 416 ? -10.777 28.693 11.909 1.00 36.91 416 MET A N 1
ATOM 3234 C CA . MET A 1 416 ? -12.091 28.347 11.361 1.00 36.91 416 MET A CA 1
ATOM 3235 C C . MET A 1 416 ? -13.156 28.440 12.453 1.00 36.91 416 MET A C 1
ATOM 3237 O O . MET A 1 416 ? -13.140 27.738 13.461 1.00 36.91 416 MET A O 1
ATOM 3241 N N . ARG A 1 417 ? -14.061 29.394 12.239 1.00 33.62 417 ARG A N 1
ATOM 3242 C CA . ARG A 1 417 ? -15.162 29.797 13.109 1.00 33.62 417 ARG A CA 1
ATOM 3243 C C . ARG A 1 417 ? -16.300 28.772 12.981 1.00 33.62 417 ARG A C 1
ATOM 3245 O O . ARG A 1 417 ? -16.894 28.650 11.914 1.00 33.62 417 ARG A O 1
ATOM 3252 N N . ILE A 1 418 ? -16.609 28.058 14.063 1.00 40.00 418 ILE A N 1
ATOM 3253 C CA . ILE A 1 418 ? -17.772 27.162 14.153 1.00 40.00 418 ILE A CA 1
ATOM 3254 C C . ILE A 1 418 ? -19.042 28.022 14.197 1.00 40.00 418 ILE A C 1
ATOM 3256 O O . ILE A 1 418 ? -19.223 28.829 15.107 1.00 40.00 418 ILE A O 1
ATOM 3260 N N . VAL A 1 419 ? -19.918 27.865 13.203 1.00 36.06 419 VAL A N 1
ATOM 3261 C CA . VAL A 1 419 ? -21.259 28.465 13.190 1.00 36.06 419 VAL A CA 1
ATOM 3262 C C . VAL A 1 419 ? -22.261 27.388 13.590 1.00 36.06 419 VAL A C 1
ATOM 3264 O O . VAL A 1 419 ? -22.660 26.559 12.774 1.00 36.06 419 VAL A O 1
ATOM 3267 N N . SER A 1 420 ? -22.674 27.406 14.854 1.00 35.72 420 SER A N 1
ATOM 3268 C CA . SER A 1 420 ? -23.761 26.573 15.368 1.00 35.72 420 SER A CA 1
ATOM 3269 C C . SER A 1 420 ? -25.095 27.076 14.812 1.00 35.72 420 SER A C 1
ATOM 3271 O O . SER A 1 420 ? -25.575 28.138 15.203 1.00 35.72 420 SER A O 1
ATOM 3273 N N . LYS A 1 421 ? -25.711 26.328 13.891 1.00 40.12 421 LYS A N 1
ATOM 3274 C CA . LYS A 1 421 ? -27.112 26.541 13.502 1.00 40.12 421 LYS A CA 1
ATOM 3275 C C . LYS A 1 421 ? -28.005 25.732 14.439 1.00 40.12 421 LYS A C 1
ATOM 3277 O O . LYS A 1 421 ? -28.033 24.509 14.370 1.00 40.12 421 LYS A O 1
ATOM 3282 N N . THR A 1 422 ? -28.735 26.417 15.310 1.00 37.38 422 THR A N 1
ATOM 3283 C CA . THR A 1 422 ? -29.805 25.836 16.124 1.00 37.38 422 THR A CA 1
ATOM 3284 C C . THR A 1 422 ? -31.068 25.694 15.270 1.00 37.38 422 THR A C 1
ATOM 3286 O O . THR A 1 422 ? -31.713 26.677 14.918 1.00 37.38 422 THR A O 1
ATOM 3289 N N . SER A 1 423 ? -31.438 24.464 14.909 1.00 37.91 423 SER A N 1
ATOM 3290 C CA . SER A 1 423 ? -32.752 24.165 14.329 1.00 37.91 423 SER A CA 1
ATOM 3291 C C . SER A 1 423 ? -33.741 23.846 15.452 1.00 37.91 423 SER A C 1
ATOM 3293 O O . SER A 1 423 ? -33.694 22.769 16.046 1.00 37.91 423 SER A O 1
ATOM 3295 N N . SER A 1 424 ? -34.635 24.784 15.759 1.00 36.31 424 SER A N 1
ATOM 3296 C CA . SER A 1 424 ? -35.749 24.584 16.684 1.00 36.31 424 SER A CA 1
ATOM 3297 C C . SER A 1 424 ? -36.902 23.866 15.974 1.00 36.31 424 SER A C 1
ATOM 3299 O O . SER A 1 424 ? -37.628 24.455 15.177 1.00 36.31 424 SER A O 1
ATOM 3301 N N . SER A 1 425 ? -37.097 22.578 16.267 1.00 41.91 425 SER A N 1
ATOM 3302 C CA . SER A 1 425 ? -38.316 21.868 15.866 1.00 41.91 425 SER A CA 1
ATOM 3303 C C . SER A 1 425 ? -39.352 21.980 16.986 1.00 41.91 425 SER A C 1
ATOM 3305 O O . SER A 1 425 ? -39.203 21.394 18.059 1.00 41.91 425 SER A O 1
ATOM 3307 N N . LYS A 1 426 ? -40.388 22.795 16.753 1.00 42.09 426 LYS A N 1
ATOM 3308 C CA . LYS A 1 426 ? -41.568 22.924 17.618 1.00 42.09 426 LYS A CA 1
ATOM 3309 C C . LYS A 1 426 ? -42.363 21.615 17.588 1.00 42.09 426 LYS A C 1
ATOM 3311 O O . LYS A 1 426 ? -42.955 21.276 16.568 1.00 42.09 426 LYS A O 1
ATOM 3316 N N . LYS A 1 427 ? -42.438 20.922 18.725 1.00 46.03 427 LYS A N 1
ATOM 3317 C CA . LYS A 1 427 ? -43.389 19.826 18.956 1.00 46.03 427 LYS A CA 1
ATOM 3318 C C . LYS A 1 427 ? -44.753 20.434 19.310 1.00 46.03 427 LYS A C 1
ATOM 3320 O O . LYS A 1 427 ? -44.900 21.060 20.355 1.00 46.03 427 LYS A O 1
ATOM 3325 N N . SER A 1 428 ? -45.727 20.296 18.413 1.00 44.62 428 SER A N 1
ATOM 3326 C CA . SER A 1 428 ? -47.138 20.593 18.679 1.00 44.62 428 SER A CA 1
ATOM 3327 C C . SER A 1 428 ? -47.743 19.410 19.435 1.00 44.62 428 SER A C 1
ATOM 3329 O O . SER A 1 428 ? -47.788 18.302 18.907 1.00 44.62 428 SER A O 1
ATOM 3331 N N . TYR A 1 429 ? -48.174 19.642 20.674 1.00 49.00 429 TYR A N 1
ATOM 3332 C CA . TYR A 1 429 ? -49.112 18.758 21.359 1.00 49.00 429 TYR A CA 1
ATOM 3333 C C . TYR A 1 429 ? -50.523 19.126 20.901 1.00 49.00 429 TYR A C 1
ATOM 3335 O O . TYR A 1 429 ? -50.899 20.300 20.920 1.00 49.00 429 TYR A O 1
ATOM 3343 N N . ARG A 1 430 ? -51.280 18.122 20.461 1.00 55.78 430 ARG A N 1
ATOM 3344 C CA . ARG A 1 430 ? -52.714 18.217 20.196 1.00 55.78 430 ARG A CA 1
ATOM 3345 C C . ARG A 1 430 ? -53.418 17.513 21.358 1.00 55.78 430 ARG A C 1
ATOM 3347 O O . ARG A 1 430 ? -53.008 16.407 21.707 1.00 55.78 430 ARG A O 1
ATOM 3354 N N . SER A 1 431 ? -54.359 18.233 21.969 1.00 52.41 431 SER A N 1
ATOM 3355 C CA . SER A 1 431 ? -55.207 17.829 23.098 1.00 52.41 431 SER A CA 1
ATOM 3356 C C . SER A 1 431 ? -56.025 16.576 22.842 1.00 52.41 431 SER A C 1
ATOM 3358 O O . SER A 1 431 ? -56.355 16.328 21.657 1.00 52.41 431 SER A O 1
#

pLDDT: mean 76.92, std 25.13, range [28.3, 98.25]

Organism: Cricetulus griseus (NCBI:txid10029)

Sequence (431 aa):
MAPGAGGIHEVTVNQSLLTPLHLEIDPSLQRVRKEEKEQIKSLNNKFASFIDKVRFLEQQNKVLETKWSLLQEHKTTRTNLEPMFEAYITNLRR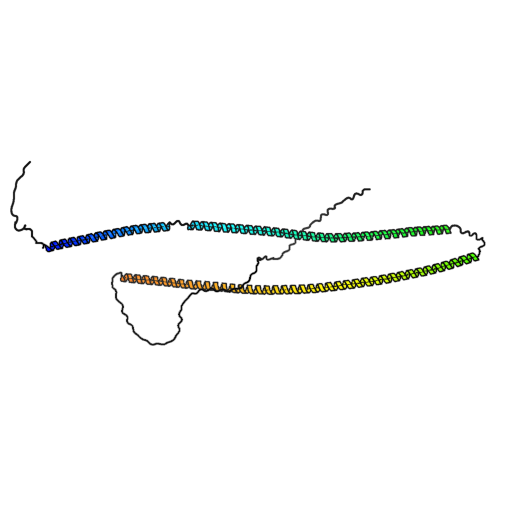QLECLGGERGRLETELKSMQDVVEDFKNKYEEEIHRRTTAENEFVVLKKDVDAAYMNKVELEAKVDALMDEINFLRAFYEAELAQLQAQISETSVVLSMDNNRSLDLNSIIAEVKAQYEDIANRSRAEAESWYQTKYEELQRSAGQHGDDLRSTKMEISELNRAMQRLRSEIDNLKKQCATLQASIADAEQRGELALKDAKHKLAELEEALQKAKQDMARQLREYQELMNVKLALDIEIATYRKLLEGEECRLTGEGVGAVNISVVSSSGGTGYSGGGGLCMSGSSYSGGGYSGSGLCYGGGGSGSFSSTSGRSMSGSSSSMRIVSKTSSSKKSYRS

Secondary structure (DSSP, 8-state):
--------------TTS-S-------HHHHHHHHHHHHHHHHHHHHHHHHHHHHHHHHHHHHHHHHHHHHHHHHHHTS---HHHHHHHHHHHHHHHHHHHHHHHHHHHHHHHHHHHHHHHHHHHHHHHHHHHHHHHHHHHHHHHHHHHHHHHHHHHHHHHHHHHHHHHHHHHHHHHHHHHHHHHHHHTS-------S---HHHHHHHHHHHHHHHHHHHHHHHHHHHHHHHHHHHHHHHHHHHHHHHHHHHHHHHHHHHHHHHHHHHHHHHHHHHHHHHHHHHHHHHHHHHHHHHHHHHHHHHHHHHHHHHHHHHHHHHHHHHHHHHHHHHHHHHHHHHHHHHHHHHHSS---------------------------------------------------------------------------------